Protein AF-A0A812MS11-F1 (afdb_monomer_lite)

Sequence (697 aa):
MRRLPEQGNGTDAAWGFGRLDAEAATQILQIWSVSVELQVCTQLISLGWQALQNLQSAKFAQAERPVWWTHDSVVYKDRDGLLANLDGAGDYDIIKCPRCQGASTWIECCHDPPRKYPGILKRGDRKIEWFEVWREPSTTVSDAIPETASHGRSGVGHSSPFELSRKQCELARLDGGVDIHMKHFLEAASIYTTVLGQLGTASSTVAADIGKNLRGVQQCLSSEPETRATLRGFLDVEKATGQHQVAEPSHCQLADPSGAMQLQWLLRGLGFYARFLQLQLEGYPEAAAEAYNETLAQYHSTLTAFTFKFLITAMPSKDSLCALPALSGPGAAAEAAAAASELSALVPGPNCEDHGHDLPRAATLAESSCLKALWKMEERDFSLDSPEHRPPRNRLQTGRTCAADNLSALVRDAAAAGSEGQNLAAAARLGDSQRLASFVAFKHLPVQQQEALLAMGVPEGSCSIRETERVIHAFLQDFPVFAAALDWKLFVEVVGIVSERGSRLSNGDYALYKLMDLASHSCQPNAVVETLGEDGLRELRCLSYAGIAENEEITTSYVAEEVLLQPSEPRHAAIRAERGGWQCACNRCKLDGEVANDLRSVSAQLRRGMEVPPLRERLQALKAIDTALPFAMAAKARVRFSLAQACEAAVDQGLFEEAKMLYETALDETEIVLGQKGLRNLANIKRRLEQLLETMA

Foldseek 3Di:
DDDDDDDDDDDDDDDDPPDDPLVNVLLVVLLVVVLVLLVLLLLLLVLLVVLLVVLQADDDDDDDDDPPPDPDQKAKEADDDPCQCVVVFARIWIWGNCVVVVDTHTDGHHNDCCVVPPPHYYDPPPDDPDDDDDDDPDDDDDDDDDPDDDDDDDDDADDFLSRQLSVLSVVQADPNNNWGQVVSNLVSLVSVLVVQCVQDDLSVVLSVLLVVLSVLLVVLCVVPVPQCRISNSSVVVCVVVVQWDHHHNVPTDHDPPDNSVSSVSNSLSSQLVSQLSVCQSVVHPLSNVVSCVVGPCVPDDPVRNVVNVVSSVVGDHSVSVCPDCSSCGPVSVVVSVVSVVVVVVVDPDDDDDDDDDDDDDDDDDDDDDDDDDDDDDDDDDDDDDDDDDDDDDDDDDDDDDDDDVCLVVLVVCLVVVPLVSLLVNLCVQLVCVPLSVQVVVLVPDDPVVVVVLLVLWADPPQPQLVVLVVSVVVSCVVPVVSVVSDPSVVSSGSSRQCVQQWDQDPVRDTDGDSCVNQAAEDLQFQWEWAFDDPPNRTDTDTDGPVDADVVRRGYYHLDDLVLSLDQLVSSQVVSCVSPVHDGDPHPCNVVSDNLSVLLVVLQVPQDAPDDDVVLVVSVVSLVVSCVRHVPSLVSSLVSLQSSLNNLLSCVVVVSLVVSLVSLVSSLVSLVVPQPPNSVVVNVVSVVVNVVSVVVVD

Secondary structure (DSSP, 8-state):
-----------------PPPPHHHHHHHHHHHHHHHHHHHHHHHHHHHHHHHHHHT--PPS--PPPTT--S--EEEEEPPSTTTTTTSS-SEEEEE-HHHHSS--EEEEES-HHHHSTTPPBTT----S-------------------S----TTS----HHHHHHHHHHHHEETTTTEEBHHHHHHHHHHHHHHHHTT-HHHHHHHHHHHHHHHHHHHHHHHSTTTTSBHHHHHHHHHHTT-S----TTT----SS-HHHHHHHHHHHHHHHHHHHHHHHTT-TTHHHHHHHHHTGGGS-HHHHHHHHHHHTTSPPHHHHHT-TTTS-HHHHHHHHHHHHHHHHTSPPP---------------------------------------PPPPP--------SSTTHHHHHHHHTTSHHHHHHHHHHHHH--HHHHHHHHHHHHS-HHHHHHHHTT---TT-HHHHHHHHHHHHHHHH-GGGTTTS-HHHHHHHHHHHHHHEEE-TTS-EEE-TTGGG-EE-SS-S-EEEEE-SSS--EEEEE-SS---TTPPPEE-SS-HHHHTS-HHHHHHHHHHHTTT----SHHHHS---HHHHHHHHHHH--TT--HHHHHHHHHHHHHHHHH-TT-HHHHHHHHHHHHHHHHTTGGGT-HHHHHHHHHHHHHHHHHH-GGGGHHHHHHHHHHHHHHHHHH-

Radius of gyration: 34.01 Å; chains: 1; bounding box: 105×97×81 Å

pLDDT: mean 73.47, std 23.37, range [20.77, 97.75]

Structure (mmCIF, N/CA/C/O backbone):
data_AF-A0A812MS11-F1
#
_entry.id   AF-A0A812MS11-F1
#
loop_
_atom_site.group_PDB
_atom_site.id
_atom_site.type_symbol
_atom_site.label_atom_id
_atom_site.label_alt_id
_atom_site.label_comp_id
_atom_site.label_asym_id
_atom_site.label_entity_id
_atom_site.label_seq_id
_atom_site.pdbx_PDB_ins_code
_atom_site.Cartn_x
_atom_site.Cartn_y
_atom_site.Cartn_z
_atom_site.occupancy
_atom_site.B_iso_or_equiv
_atom_site.auth_seq_id
_atom_site.auth_comp_id
_atom_site.auth_asym_id
_atom_site.auth_atom_id
_atom_site.pdbx_PDB_model_num
ATOM 1 N N . MET A 1 1 ? -73.014 -15.260 28.111 1.00 38.31 1 MET A N 1
ATOM 2 C CA . MET A 1 1 ? -72.225 -15.628 26.914 1.00 38.31 1 MET A CA 1
ATOM 3 C C . MET A 1 1 ? -72.614 -14.639 25.813 1.00 38.31 1 MET A C 1
ATOM 5 O O . MET A 1 1 ? -73.686 -14.791 25.256 1.00 38.31 1 MET A O 1
ATOM 9 N N . ARG A 1 2 ? -72.082 -13.401 25.845 1.00 31.25 2 ARG A N 1
ATOM 10 C CA . ARG A 1 2 ? -70.870 -12.884 25.142 1.00 31.25 2 ARG A CA 1
ATOM 11 C C . ARG A 1 2 ? -71.027 -13.034 23.616 1.00 31.25 2 ARG A C 1
ATOM 13 O O . ARG A 1 2 ? -70.863 -14.146 23.145 1.00 31.25 2 ARG A O 1
ATOM 20 N N . ARG A 1 3 ? -71.571 -12.069 22.848 1.00 36.12 3 ARG A N 1
ATOM 21 C CA . ARG A 1 3 ? -71.095 -10.705 22.460 1.00 36.12 3 ARG A CA 1
ATOM 22 C C . ARG A 1 3 ? -69.620 -10.649 22.054 1.00 36.12 3 ARG A C 1
ATOM 24 O O . ARG A 1 3 ? -68.791 -10.888 22.925 1.00 36.12 3 ARG A O 1
ATOM 31 N N . LEU A 1 4 ? -69.363 -10.244 20.800 1.00 30.97 4 LEU A N 1
ATOM 32 C CA . LEU A 1 4 ? -68.352 -9.281 20.297 1.00 30.97 4 LEU A CA 1
ATOM 33 C C . LEU A 1 4 ? -68.423 -9.214 18.736 1.00 30.97 4 LEU A C 1
ATOM 35 O O . LEU A 1 4 ? -69.016 -10.124 18.160 1.00 30.97 4 LEU A O 1
ATOM 39 N N . PRO A 1 5 ? -67.982 -8.125 18.062 1.00 47.06 5 PRO A N 1
ATOM 40 C CA . PRO A 1 5 ? -68.912 -7.119 17.531 1.00 47.06 5 PRO A CA 1
ATOM 41 C C . PRO A 1 5 ? -68.729 -6.734 16.044 1.00 47.06 5 PRO A C 1
ATOM 43 O O . PRO A 1 5 ? -67.771 -7.116 15.380 1.00 47.06 5 PRO A O 1
ATOM 46 N N . GLU A 1 6 ? -69.669 -5.901 15.591 1.00 45.44 6 GLU A N 1
ATOM 47 C CA . GLU A 1 6 ? -69.641 -5.031 14.410 1.00 45.44 6 GLU A CA 1
ATOM 48 C C . GLU A 1 6 ? -68.460 -4.041 14.418 1.00 45.44 6 GLU A C 1
ATOM 50 O O . GLU A 1 6 ? -68.232 -3.381 15.430 1.00 45.44 6 GLU A O 1
ATOM 55 N N . GLN A 1 7 ? -67.803 -3.876 13.264 1.00 32.00 7 GLN A N 1
ATOM 56 C CA . GLN A 1 7 ? -67.166 -2.656 12.723 1.00 32.00 7 GLN A CA 1
ATOM 57 C C . GLN A 1 7 ? -67.070 -2.903 11.202 1.00 32.00 7 GLN A C 1
ATOM 59 O O . GLN A 1 7 ? -66.707 -4.004 10.808 1.00 32.00 7 GLN A O 1
ATOM 64 N N . GLY A 1 8 ? -67.385 -2.040 10.244 1.00 31.31 8 GLY A N 1
ATOM 65 C CA . GLY A 1 8 ? -67.689 -0.618 10.173 1.00 31.31 8 GLY A CA 1
ATOM 66 C C . GLY A 1 8 ? -67.291 -0.207 8.746 1.00 31.31 8 GLY A C 1
ATOM 67 O O . GLY A 1 8 ? -66.189 -0.530 8.311 1.00 31.31 8 GLY A O 1
ATOM 68 N N . ASN A 1 9 ? -68.193 0.425 7.991 1.00 39.72 9 ASN A N 1
ATOM 69 C CA . ASN A 1 9 ? -67.902 0.966 6.658 1.00 39.72 9 ASN A CA 1
ATOM 70 C C . ASN A 1 9 ? -66.726 1.958 6.732 1.00 39.72 9 ASN A C 1
ATOM 72 O O . ASN A 1 9 ? -66.765 2.881 7.544 1.00 39.72 9 ASN A O 1
ATOM 76 N N . GLY A 1 10 ? -65.720 1.792 5.868 1.00 31.33 10 GLY A N 1
ATOM 77 C CA . GLY A 1 10 ? -64.548 2.662 5.771 1.00 31.33 10 GLY A CA 1
ATOM 78 C C . GLY A 1 10 ? -64.092 2.814 4.320 1.00 31.33 10 GLY A C 1
ATOM 79 O O . GLY A 1 10 ? -63.847 1.832 3.631 1.00 31.33 10 GLY A O 1
ATOM 80 N N . THR A 1 11 ? -64.051 4.066 3.891 1.00 35.91 11 THR A N 1
ATOM 81 C CA . THR A 1 11 ? -63.780 4.646 2.571 1.00 35.91 11 THR A CA 1
ATOM 82 C C . THR A 1 11 ? -62.402 4.348 1.970 1.00 35.91 11 THR A C 1
ATOM 84 O O . THR A 1 11 ? -61.428 4.187 2.698 1.00 35.91 11 THR A O 1
ATOM 87 N N . ASP A 1 12 ? -62.358 4.377 0.633 1.00 36.66 12 ASP A N 1
ATOM 88 C CA . ASP A 1 12 ? -61.227 4.660 -0.265 1.00 36.66 12 ASP A CA 1
ATOM 89 C C . ASP A 1 12 ? -59.865 4.951 0.392 1.00 36.66 12 ASP A C 1
ATOM 91 O O . ASP A 1 12 ? -59.619 6.038 0.914 1.00 36.66 12 ASP A O 1
ATOM 95 N N . ALA A 1 13 ? -58.931 4.010 0.241 1.00 28.27 13 ALA A N 1
ATOM 96 C CA . ALA A 1 13 ? -57.501 4.268 0.359 1.00 28.27 13 ALA A CA 1
ATOM 97 C C . ALA A 1 13 ? -56.864 4.109 -1.028 1.00 28.27 13 ALA A C 1
ATOM 99 O O . ALA A 1 13 ? -56.430 3.027 -1.426 1.00 28.27 13 ALA A O 1
ATOM 100 N N . ALA A 1 14 ? -56.846 5.211 -1.779 1.00 29.92 14 ALA A N 1
ATOM 101 C CA . ALA A 1 14 ? -56.000 5.364 -2.949 1.00 29.92 14 ALA A CA 1
ATOM 102 C C . ALA A 1 14 ? -54.533 5.264 -2.504 1.00 29.92 14 ALA A C 1
ATOM 104 O O . ALA A 1 14 ? -54.042 6.092 -1.736 1.00 29.92 14 ALA A O 1
ATOM 105 N N . TRP A 1 15 ? -53.838 4.232 -2.976 1.00 26.66 15 TRP A N 1
ATOM 106 C CA . TRP A 1 15 ? -52.396 4.102 -2.821 1.00 26.66 15 TRP A CA 1
ATOM 107 C C . TRP A 1 15 ? -51.724 5.204 -3.642 1.00 26.66 15 TRP A C 1
ATOM 109 O O . TRP A 1 15 ? -51.667 5.141 -4.869 1.00 26.66 15 TRP A O 1
ATOM 119 N N . GLY A 1 16 ? -51.251 6.241 -2.954 1.00 26.06 16 GLY A N 1
ATOM 120 C CA . GLY A 1 16 ? -50.419 7.276 -3.545 1.00 26.06 16 GLY A CA 1
ATOM 121 C C . GLY A 1 16 ? -49.080 6.683 -3.967 1.00 26.06 16 GLY A C 1
ATOM 122 O O . GLY A 1 16 ? -48.192 6.499 -3.137 1.00 26.06 16 GLY A O 1
ATOM 123 N N . PHE A 1 17 ? -48.917 6.414 -5.262 1.00 27.20 17 PHE A N 1
ATOM 124 C CA . PHE A 1 17 ? -47.593 6.393 -5.871 1.00 27.20 17 PHE A CA 1
ATOM 125 C C . PHE A 1 17 ? -47.032 7.812 -5.756 1.00 27.20 17 PHE A C 1
ATOM 127 O O . PHE A 1 17 ? -47.461 8.725 -6.464 1.00 27.20 17 PHE A O 1
ATOM 134 N N . GLY A 1 18 ? -46.128 8.010 -4.795 1.00 30.84 18 GLY A N 1
ATOM 135 C CA . GLY A 1 18 ? -45.373 9.248 -4.665 1.00 30.84 18 GLY A CA 1
ATOM 136 C C . GLY A 1 18 ? -44.664 9.552 -5.981 1.00 30.84 18 GLY A C 1
ATOM 137 O O . GLY A 1 18 ? -44.076 8.660 -6.593 1.00 30.84 18 GLY A O 1
ATOM 138 N N . ARG A 1 19 ? -44.759 10.806 -6.434 1.00 35.41 19 ARG A N 1
ATOM 139 C CA . ARG A 1 19 ? -43.991 11.306 -7.577 1.00 35.41 19 ARG A CA 1
ATOM 140 C C . ARG A 1 19 ? -42.513 11.028 -7.300 1.00 35.41 19 ARG A C 1
ATOM 142 O O . ARG A 1 19 ? -41.977 11.555 -6.329 1.00 35.41 19 ARG A O 1
ATOM 149 N N . LEU A 1 20 ? -41.882 10.203 -8.135 1.00 34.66 20 LEU A N 1
ATOM 150 C CA . LEU A 1 20 ? -40.427 10.193 -8.256 1.00 34.66 20 LEU A CA 1
ATOM 151 C C . LEU A 1 20 ? -40.009 11.623 -8.596 1.00 34.66 20 LEU A C 1
ATOM 153 O O . LEU A 1 20 ? -40.569 12.220 -9.520 1.00 34.66 20 LEU A O 1
ATOM 157 N N . ASP A 1 21 ? -39.096 12.193 -7.816 1.00 46.19 21 ASP A N 1
ATOM 158 C CA . ASP A 1 21 ? -38.543 13.494 -8.158 1.00 46.19 21 ASP A CA 1
ATOM 159 C C . ASP A 1 21 ? -37.786 13.394 -9.503 1.00 46.19 21 ASP A C 1
ATOM 161 O O . ASP A 1 21 ? -37.343 12.321 -9.934 1.00 46.19 21 ASP A O 1
ATOM 165 N N . ALA A 1 22 ? -37.698 14.515 -10.217 1.00 39.66 22 ALA A N 1
ATOM 166 C CA . ALA A 1 22 ? -37.074 14.567 -11.538 1.00 39.66 22 ALA A CA 1
ATOM 167 C C . ALA A 1 22 ? -35.572 14.213 -11.508 1.00 39.66 22 ALA A C 1
ATOM 169 O O . ALA A 1 22 ? -35.011 13.791 -12.522 1.00 39.66 22 ALA A O 1
ATOM 170 N N . GLU A 1 23 ? -34.927 14.355 -10.351 1.00 44.00 23 GLU A N 1
ATOM 171 C CA . GLU A 1 23 ? -33.515 14.054 -10.136 1.00 44.00 23 GLU A CA 1
ATOM 172 C C . GLU A 1 23 ? -33.294 12.532 -10.080 1.00 44.00 23 GLU A C 1
ATOM 174 O O . GLU A 1 23 ? -32.432 12.002 -10.782 1.00 44.00 23 GLU A O 1
ATOM 179 N N . ALA A 1 24 ? -34.162 11.803 -9.378 1.00 40.78 24 ALA A N 1
ATOM 180 C CA . ALA A 1 24 ? -34.187 10.349 -9.294 1.00 40.78 24 ALA A CA 1
ATOM 181 C C . ALA A 1 24 ? -34.504 9.701 -10.651 1.00 40.78 24 ALA A C 1
ATOM 183 O O . ALA A 1 24 ? -33.860 8.724 -11.034 1.00 40.78 24 ALA A O 1
ATOM 184 N N . ALA A 1 25 ? -35.445 10.257 -11.423 1.00 36.44 25 ALA A N 1
ATOM 185 C CA . ALA A 1 25 ? -35.751 9.767 -12.771 1.00 36.44 25 ALA A CA 1
ATOM 186 C C . ALA A 1 25 ? -34.567 9.948 -13.744 1.00 36.44 25 ALA A C 1
ATOM 188 O O . ALA A 1 25 ? -34.252 9.045 -14.522 1.00 36.44 25 ALA A O 1
ATOM 189 N N . THR A 1 26 ? -33.863 11.081 -13.650 1.00 47.69 26 THR A N 1
ATOM 190 C CA . THR A 1 26 ? -32.657 11.369 -14.444 1.00 47.69 26 THR A CA 1
ATOM 191 C C . THR A 1 26 ? -31.507 10.427 -14.078 1.00 47.69 26 THR A C 1
ATOM 193 O O . THR A 1 26 ? -30.857 9.868 -14.963 1.00 47.69 26 THR A O 1
ATOM 196 N N . GLN A 1 27 ? -31.294 10.179 -12.782 1.00 48.31 27 GLN A N 1
ATOM 197 C CA . GLN A 1 27 ? -30.288 9.228 -12.307 1.00 48.31 27 GLN A CA 1
ATOM 198 C C . GLN A 1 27 ? -30.584 7.797 -12.782 1.00 48.31 27 GLN A C 1
ATOM 200 O O . GLN A 1 27 ? -29.669 7.095 -13.205 1.00 48.31 27 GLN A O 1
ATOM 205 N N . ILE A 1 28 ? -31.851 7.367 -12.785 1.00 42.38 28 ILE A N 1
ATOM 206 C CA . ILE A 1 28 ? -32.250 6.032 -13.264 1.00 42.38 28 ILE A CA 1
ATOM 207 C C . ILE A 1 28 ? -31.955 5.859 -14.763 1.00 42.38 28 ILE A C 1
ATOM 209 O O . ILE A 1 28 ? -31.419 4.823 -15.158 1.00 42.38 28 ILE A O 1
ATOM 213 N N . LEU A 1 29 ? -32.248 6.863 -15.596 1.00 39.94 29 LEU A N 1
ATOM 214 C CA . LEU A 1 29 ? -31.976 6.809 -17.040 1.00 39.94 29 LEU A CA 1
ATOM 215 C C . LEU A 1 29 ? -30.470 6.804 -17.354 1.00 39.94 29 LEU A C 1
ATOM 217 O O . LEU A 1 29 ? -30.026 6.040 -18.213 1.00 39.94 29 LEU A O 1
ATOM 221 N N . GLN A 1 30 ? -29.672 7.584 -16.617 1.00 52.62 30 GLN A N 1
ATOM 222 C CA . GLN A 1 30 ? -28.209 7.567 -16.730 1.00 52.62 30 GLN A CA 1
ATOM 223 C C . GLN A 1 30 ? -27.622 6.210 -16.312 1.00 52.62 30 GLN A C 1
ATOM 225 O O . GLN A 1 30 ? -26.794 5.650 -17.029 1.00 52.62 30 GLN A O 1
ATOM 230 N N . ILE A 1 31 ? -28.095 5.634 -15.201 1.00 48.41 31 ILE A N 1
ATOM 231 C CA . ILE A 1 31 ? -27.673 4.305 -14.729 1.00 48.41 31 ILE A CA 1
ATOM 232 C C . ILE A 1 31 ? -28.031 3.221 -15.756 1.00 48.41 31 ILE A C 1
ATOM 234 O O . ILE A 1 31 ? -27.218 2.334 -16.019 1.00 48.41 31 ILE A O 1
ATOM 238 N N . TRP A 1 32 ? -29.216 3.296 -16.369 1.00 37.88 32 TRP A N 1
ATOM 239 C CA . TRP A 1 32 ? -29.658 2.312 -17.357 1.00 37.88 32 TRP A CA 1
ATOM 240 C C . TRP A 1 32 ? -28.829 2.359 -18.650 1.00 37.88 32 TRP A C 1
ATOM 242 O O . TRP A 1 32 ? -28.408 1.307 -19.133 1.00 37.88 32 TRP A O 1
ATOM 252 N N . SER A 1 33 ? -28.503 3.553 -19.163 1.00 46.59 33 SER A N 1
ATOM 253 C CA . SER A 1 33 ? -27.639 3.711 -20.349 1.00 46.59 33 SER A CA 1
ATOM 254 C C . SER A 1 33 ? -26.242 3.122 -20.124 1.00 46.59 33 SER A C 1
ATOM 256 O O . SER A 1 33 ? -25.756 2.335 -20.936 1.00 46.59 33 SER A O 1
ATOM 258 N N . VAL A 1 34 ? -25.625 3.436 -18.981 1.00 55.09 34 VAL A N 1
ATOM 259 C CA . VAL A 1 34 ? -24.278 2.954 -18.633 1.00 55.09 34 VAL A CA 1
ATOM 260 C C . VAL A 1 34 ? -24.281 1.443 -18.367 1.00 55.09 34 VAL A C 1
ATOM 262 O O . VAL A 1 34 ? -23.328 0.748 -18.714 1.00 55.09 34 VAL A O 1
ATOM 265 N N . SER A 1 35 ? -25.364 0.896 -17.803 1.00 48.47 35 SER A N 1
ATOM 266 C CA . SER A 1 35 ? -25.517 -0.547 -17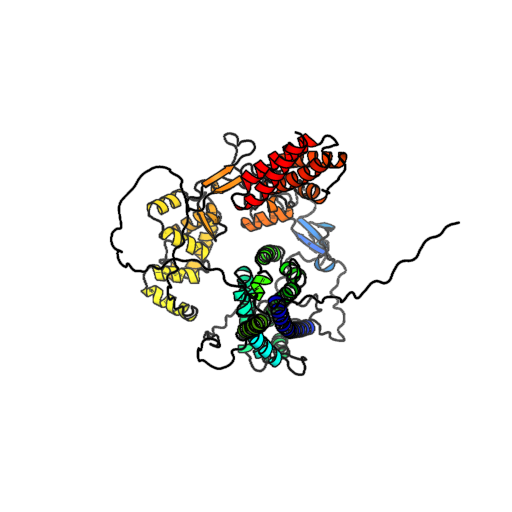.570 1.00 48.47 35 SER A CA 1
ATOM 267 C C . SER A 1 35 ? -25.548 -1.351 -18.877 1.00 48.47 35 SER A C 1
ATOM 269 O O . SER A 1 35 ? -24.854 -2.365 -18.993 1.00 48.47 35 SER A O 1
ATOM 271 N N . VAL A 1 36 ? -26.278 -0.873 -19.892 1.00 48.19 36 VAL A N 1
ATOM 272 C CA . VAL A 1 36 ? -26.322 -1.505 -21.223 1.00 48.19 36 VAL A CA 1
ATOM 273 C C . VAL A 1 36 ? -24.962 -1.407 -21.928 1.00 48.19 36 VAL A C 1
ATOM 275 O O . VAL A 1 36 ? -24.515 -2.372 -22.550 1.00 48.19 36 VAL A O 1
ATOM 278 N N . GLU A 1 37 ? -24.265 -0.276 -21.795 1.00 58.78 37 GLU A N 1
ATOM 279 C CA . GLU A 1 37 ? -22.913 -0.078 -22.342 1.00 58.78 37 GLU A CA 1
ATOM 280 C C . GLU A 1 37 ? -21.883 -1.021 -21.699 1.00 58.78 37 GLU A C 1
ATOM 282 O O . GLU A 1 37 ? -21.114 -1.683 -22.405 1.00 58.78 37 GLU A O 1
ATOM 287 N N . LEU A 1 38 ? -21.916 -1.160 -20.370 1.00 58.72 38 LEU A N 1
ATOM 288 C CA . LEU A 1 38 ? -21.058 -2.087 -19.628 1.00 58.72 38 LEU A CA 1
ATOM 289 C C . LEU A 1 38 ? -21.315 -3.544 -20.019 1.00 58.72 38 LEU A C 1
ATOM 291 O O . LEU A 1 38 ? -20.372 -4.331 -20.078 1.00 58.72 38 LEU A O 1
ATOM 295 N N . GLN A 1 39 ? -22.556 -3.918 -20.337 1.00 65.62 39 GLN A N 1
ATOM 296 C CA . GLN A 1 39 ? -22.894 -5.288 -20.718 1.00 65.62 39 GLN A CA 1
ATOM 297 C C . GLN A 1 39 ? -22.180 -5.734 -22.006 1.00 65.62 39 GLN A C 1
ATOM 299 O O . GLN A 1 39 ? -21.694 -6.865 -22.074 1.00 65.62 39 GLN A O 1
ATOM 304 N N . VAL A 1 40 ? -22.063 -4.857 -23.010 1.00 61.81 40 VAL A N 1
ATOM 305 C CA . VAL A 1 40 ? -21.367 -5.168 -24.274 1.00 61.81 40 VAL A CA 1
ATOM 306 C C . VAL A 1 40 ? -19.855 -5.296 -24.054 1.00 61.81 40 VAL A C 1
ATOM 308 O O . VAL A 1 40 ? -19.239 -6.244 -24.548 1.00 61.81 40 VAL A O 1
ATOM 311 N N . CYS A 1 41 ? -19.261 -4.400 -23.259 1.00 61.19 41 CYS A N 1
ATOM 312 C CA . CYS A 1 41 ? -17.845 -4.473 -22.889 1.00 61.19 41 CYS A CA 1
ATOM 313 C C . CYS A 1 41 ? -17.531 -5.755 -22.100 1.00 61.19 41 CYS A C 1
ATOM 315 O O . CYS A 1 41 ? -16.570 -6.456 -22.415 1.00 61.19 41 CYS A O 1
ATOM 317 N N . THR A 1 42 ? -18.376 -6.119 -21.132 1.00 67.75 42 THR A N 1
ATOM 318 C CA . THR A 1 42 ? -18.230 -7.351 -20.341 1.00 67.75 42 THR A CA 1
ATOM 319 C C . THR A 1 42 ? -18.352 -8.605 -21.209 1.00 67.75 42 THR A C 1
ATOM 321 O O . THR A 1 42 ? -17.586 -9.551 -21.024 1.00 67.75 42 THR A O 1
ATOM 324 N N . GLN A 1 43 ? -19.250 -8.616 -22.203 1.00 69.50 43 GLN A N 1
ATOM 325 C CA . GLN A 1 43 ? -19.357 -9.722 -23.162 1.00 69.50 43 GLN A CA 1
ATOM 326 C C . GLN A 1 43 ? -18.076 -9.900 -23.986 1.00 69.50 43 GLN A C 1
ATOM 328 O O . GLN A 1 43 ? -17.621 -11.027 -24.153 1.00 69.50 43 GLN A O 1
ATOM 333 N N . LEU A 1 44 ? -17.450 -8.819 -24.458 1.00 59.09 44 LEU A N 1
ATOM 334 C CA . LEU A 1 44 ? -16.172 -8.911 -25.173 1.00 59.09 44 LEU A CA 1
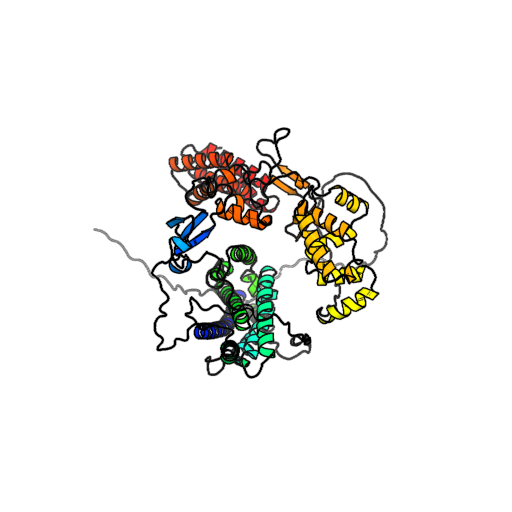ATOM 335 C C . LEU A 1 44 ? -15.012 -9.346 -24.287 1.00 59.09 44 LEU A C 1
ATOM 337 O O . LEU A 1 44 ? -14.198 -10.156 -24.721 1.00 59.09 44 LEU A O 1
ATOM 341 N N . ILE A 1 45 ? -14.941 -8.844 -23.052 1.00 69.56 45 ILE A N 1
ATOM 342 C CA . ILE A 1 45 ? -13.935 -9.287 -22.079 1.00 69.56 45 ILE A CA 1
ATOM 343 C C . ILE A 1 45 ? -14.097 -10.791 -21.824 1.00 69.56 45 ILE A C 1
ATOM 345 O O . ILE A 1 45 ? -13.109 -11.523 -21.807 1.00 69.56 45 ILE A O 1
ATOM 349 N N . SER A 1 46 ? -15.339 -11.268 -21.699 1.00 70.62 46 SER A N 1
ATOM 350 C CA . SER A 1 46 ? -15.655 -12.686 -21.521 1.00 70.62 46 SER A CA 1
ATOM 351 C C . SER A 1 46 ? -15.279 -13.535 -22.741 1.00 70.62 46 SER A C 1
ATOM 353 O O . SER A 1 46 ? -14.661 -14.583 -22.569 1.00 70.62 46 SER A O 1
ATOM 355 N N . LEU A 1 47 ? -15.563 -13.074 -23.964 1.00 66.12 47 LEU A N 1
ATOM 356 C CA . LEU A 1 47 ? -15.139 -13.751 -25.198 1.00 66.12 47 LEU A CA 1
ATOM 357 C C . LEU A 1 47 ? -13.612 -13.790 -25.329 1.00 66.12 47 LEU A C 1
ATOM 359 O O . LEU A 1 47 ? -13.043 -14.826 -25.677 1.00 66.12 47 LEU A O 1
ATOM 363 N N . GLY A 1 48 ? -12.941 -12.689 -24.980 1.00 56.94 48 GLY A N 1
ATOM 364 C CA . GLY A 1 48 ? -11.486 -12.613 -24.936 1.00 56.94 48 GLY A CA 1
ATOM 365 C C . GLY A 1 48 ? -10.886 -13.607 -23.944 1.00 56.94 48 GLY A C 1
ATOM 366 O O . GLY A 1 48 ? -9.930 -14.322 -24.253 1.00 56.94 48 GLY A O 1
ATOM 367 N N . TRP A 1 49 ? -11.504 -13.709 -22.766 1.00 71.44 49 TRP A N 1
ATOM 368 C CA . TRP A 1 49 ? -11.137 -14.675 -21.741 1.00 71.44 49 TRP A CA 1
ATOM 369 C C . TRP A 1 49 ? -11.354 -16.115 -22.204 1.00 71.44 49 TRP A C 1
ATOM 371 O O . TRP A 1 49 ? -10.470 -16.949 -22.031 1.00 71.44 49 TRP A O 1
ATOM 381 N N . GLN A 1 50 ? -12.483 -16.406 -22.850 1.00 69.12 50 GLN A N 1
ATOM 382 C CA . GLN A 1 50 ? -12.782 -17.737 -23.367 1.00 69.12 50 GLN A CA 1
ATOM 383 C C . GLN A 1 50 ? -11.788 -18.159 -24.457 1.00 69.12 50 GLN A C 1
ATOM 385 O O . GLN A 1 50 ? -11.337 -19.301 -24.463 1.00 69.12 50 GLN A O 1
ATOM 390 N N . ALA A 1 51 ? -11.375 -17.247 -25.341 1.00 60.75 51 ALA A N 1
ATOM 391 C CA . ALA A 1 51 ? -10.339 -17.522 -26.336 1.00 60.75 51 ALA A CA 1
ATOM 392 C C . ALA A 1 51 ? -8.969 -17.816 -25.693 1.00 60.75 51 ALA A C 1
ATOM 394 O O . ALA A 1 51 ? -8.302 -18.772 -26.091 1.00 60.75 51 ALA A O 1
ATOM 395 N N . LEU A 1 52 ? -8.579 -17.068 -24.651 1.00 55.03 52 LEU A N 1
ATOM 396 C CA . LEU A 1 52 ? -7.378 -17.373 -23.862 1.00 55.03 52 LEU A CA 1
ATOM 397 C C . LEU A 1 52 ? -7.495 -18.718 -23.133 1.00 55.03 52 LEU A C 1
ATOM 399 O O . LEU A 1 52 ? -6.547 -19.496 -23.131 1.00 55.03 52 LEU A O 1
ATOM 403 N N . GLN A 1 53 ? -8.653 -19.039 -22.559 1.00 65.75 53 GLN A N 1
ATOM 404 C CA . GLN A 1 53 ? -8.894 -20.341 -21.930 1.00 65.75 53 GLN A CA 1
ATOM 405 C C . GLN A 1 53 ? -8.853 -21.491 -22.946 1.00 65.75 53 GLN A C 1
ATOM 407 O O . GLN A 1 53 ? -8.380 -22.581 -22.628 1.00 65.75 53 GLN A O 1
ATOM 412 N N . ASN A 1 54 ? -9.293 -21.259 -24.184 1.00 63.72 54 ASN A N 1
ATOM 413 C CA . ASN A 1 54 ? -9.199 -22.232 -25.272 1.00 63.72 54 ASN A CA 1
ATOM 414 C C . ASN A 1 54 ? -7.743 -22.450 -25.716 1.00 63.72 54 ASN A C 1
ATOM 416 O O . ASN A 1 54 ? -7.342 -23.591 -25.951 1.00 63.72 54 ASN A O 1
ATOM 420 N N . LEU A 1 55 ? -6.919 -21.392 -25.748 1.00 49.84 55 LEU A N 1
ATOM 421 C CA . LEU A 1 55 ? -5.462 -21.523 -25.899 1.00 49.84 55 LEU A CA 1
ATOM 422 C C . LEU A 1 55 ? -4.865 -22.389 -24.771 1.00 49.84 55 LEU A C 1
ATOM 424 O O . LEU A 1 55 ? -3.962 -23.189 -25.013 1.00 49.84 55 LEU A O 1
ATOM 428 N N . GLN A 1 56 ? -5.427 -22.283 -23.565 1.00 49.97 56 GLN A N 1
ATOM 429 C CA . GLN A 1 56 ? -5.047 -23.043 -22.372 1.00 49.97 56 GLN A CA 1
ATOM 430 C C . GLN A 1 56 ? -5.655 -24.460 -22.279 1.00 49.97 56 GLN A C 1
ATOM 432 O O . GLN A 1 56 ? -5.450 -25.113 -21.263 1.00 49.97 56 GLN A O 1
ATOM 437 N N . SER A 1 57 ? -6.435 -24.956 -23.251 1.00 45.84 57 SER A N 1
ATOM 438 C CA . SER A 1 57 ? -7.180 -26.225 -23.072 1.00 45.84 57 SER A CA 1
ATOM 439 C C . SER A 1 57 ? -7.249 -27.168 -24.283 1.00 45.84 57 SER A C 1
ATOM 441 O O . SER A 1 57 ? -8.091 -28.066 -24.328 1.00 45.84 57 SER A O 1
ATOM 443 N N . ALA A 1 58 ? -6.330 -27.073 -25.247 1.00 37.81 58 ALA A N 1
ATOM 444 C CA . ALA A 1 58 ? -6.304 -28.021 -26.365 1.00 37.81 58 ALA A CA 1
ATOM 445 C C . ALA A 1 58 ? -5.621 -29.360 -25.990 1.00 37.81 58 ALA A C 1
ATOM 447 O O . ALA A 1 58 ? -4.396 -29.445 -25.903 1.00 37.81 58 ALA A O 1
ATOM 448 N N . LYS A 1 59 ? -6.410 -30.432 -25.807 1.00 36.69 59 LYS A N 1
ATOM 449 C CA . LYS A 1 59 ? -5.907 -31.811 -25.657 1.00 36.69 59 LYS A CA 1
ATOM 450 C C . LYS A 1 59 ? -5.713 -32.530 -26.988 1.00 36.69 59 LYS A C 1
ATOM 452 O O . LYS A 1 59 ? -6.616 -32.578 -27.818 1.00 36.69 59 LYS A O 1
ATOM 457 N N . PHE A 1 60 ? -4.574 -33.213 -27.088 1.00 33.12 60 PHE A N 1
ATOM 458 C CA . PHE A 1 60 ? -4.363 -34.361 -27.965 1.00 33.12 60 PHE A CA 1
ATOM 459 C C . PHE A 1 60 ? -5.067 -35.605 -27.408 1.00 33.12 60 PHE A C 1
ATOM 461 O O . PHE A 1 60 ? -4.952 -35.935 -26.225 1.00 33.12 60 PHE A O 1
ATOM 468 N N . ALA A 1 61 ? -5.743 -36.329 -28.297 1.00 35.38 61 ALA A N 1
ATOM 469 C CA . ALA A 1 61 ? -5.944 -37.760 -28.155 1.00 35.38 61 ALA A CA 1
ATOM 470 C C . ALA A 1 61 ? -4.613 -38.476 -28.456 1.00 35.38 61 ALA A C 1
ATOM 472 O O . ALA A 1 61 ? -3.928 -38.112 -29.405 1.00 35.38 61 ALA A O 1
ATOM 473 N N . GLN A 1 62 ? -4.303 -39.504 -27.661 1.00 41.59 62 GLN A N 1
ATOM 474 C CA . GLN A 1 62 ? -3.172 -40.436 -27.803 1.00 41.59 62 GLN A CA 1
ATOM 475 C C . GLN A 1 62 ? -1.762 -39.847 -27.603 1.00 41.59 62 GLN A C 1
ATOM 477 O O . GLN A 1 62 ? -1.090 -39.451 -28.547 1.00 41.59 62 GLN A O 1
ATOM 482 N N . ALA A 1 63 ? -1.264 -39.917 -26.366 1.00 30.31 63 ALA A N 1
ATOM 483 C CA . ALA A 1 63 ? 0.161 -40.105 -26.098 1.00 30.31 63 ALA A CA 1
ATOM 484 C C . ALA A 1 63 ? 0.337 -40.828 -24.754 1.00 30.31 63 ALA A C 1
ATOM 486 O O . ALA A 1 63 ? -0.304 -40.496 -23.755 1.00 30.31 63 ALA A O 1
ATOM 487 N N . GLU A 1 64 ? 1.162 -41.867 -24.771 1.00 33.47 64 GLU A N 1
ATOM 488 C CA . GLU A 1 64 ? 1.495 -42.734 -23.647 1.00 33.47 64 GLU A CA 1
ATOM 489 C C . GLU A 1 64 ? 2.183 -41.953 -22.514 1.00 33.47 64 GLU A C 1
ATOM 491 O O . GLU A 1 64 ? 2.882 -40.964 -22.738 1.00 33.47 64 GLU A O 1
ATOM 496 N N . ARG A 1 65 ? 1.970 -42.390 -21.267 1.00 29.75 65 ARG A N 1
ATOM 497 C CA . ARG A 1 65 ? 2.582 -41.777 -20.078 1.00 29.75 65 ARG A CA 1
ATOM 498 C C . ARG A 1 65 ? 4.118 -41.852 -20.181 1.00 29.75 65 ARG A C 1
ATOM 500 O O . ARG A 1 65 ? 4.629 -42.952 -20.386 1.00 29.75 65 ARG A O 1
ATOM 507 N N . PRO A 1 66 ? 4.873 -40.755 -19.967 1.00 32.09 66 PRO A N 1
ATOM 508 C CA . PRO A 1 66 ? 6.329 -40.820 -19.958 1.00 32.09 66 PRO A CA 1
ATOM 509 C C . PRO A 1 66 ? 6.834 -41.621 -18.751 1.00 32.09 66 PRO A C 1
ATOM 511 O O . PRO A 1 66 ? 6.409 -41.402 -17.616 1.00 32.09 66 PRO A O 1
ATOM 514 N N . VAL A 1 67 ? 7.799 -42.497 -19.015 1.00 33.72 67 VAL A N 1
ATOM 515 C CA . VAL A 1 67 ? 8.422 -43.512 -18.138 1.00 33.72 67 VAL A CA 1
ATOM 516 C C . VAL A 1 67 ? 9.264 -42.930 -16.973 1.00 33.72 67 VAL A C 1
ATOM 518 O O . VAL A 1 67 ? 9.935 -43.664 -16.260 1.00 33.72 67 VAL A O 1
ATOM 521 N N . TRP A 1 68 ? 9.202 -41.623 -16.699 1.00 31.56 68 TRP A N 1
ATOM 522 C CA . TRP A 1 68 ? 10.087 -40.943 -15.731 1.00 31.56 68 TRP A CA 1
ATOM 523 C C . TRP A 1 68 ? 9.442 -40.592 -14.383 1.00 31.56 68 TRP A C 1
ATOM 525 O O . TRP A 1 68 ? 10.033 -39.877 -13.579 1.00 31.56 68 TRP A O 1
ATOM 535 N N . TRP A 1 69 ? 8.238 -41.091 -14.107 1.00 37.16 69 TRP A N 1
ATOM 536 C CA . TRP A 1 69 ? 7.610 -40.946 -12.792 1.00 37.16 69 TRP A CA 1
ATOM 537 C C . TRP A 1 69 ? 8.137 -42.031 -11.848 1.00 37.16 69 TRP A C 1
ATOM 539 O O . TRP A 1 69 ? 7.492 -43.059 -11.650 1.00 37.16 69 TRP A O 1
ATOM 549 N N . THR A 1 70 ? 9.326 -41.826 -11.281 1.00 41.19 70 THR A N 1
ATOM 550 C CA . THR A 1 70 ? 9.741 -42.583 -10.095 1.00 41.19 70 THR A CA 1
ATOM 551 C C . THR A 1 70 ? 8.965 -42.086 -8.871 1.00 41.19 70 THR A C 1
ATOM 553 O O . THR A 1 70 ? 8.507 -40.947 -8.803 1.00 41.19 70 THR A O 1
ATOM 556 N N . HIS A 1 71 ? 8.737 -43.003 -7.936 1.00 45.84 71 HIS A N 1
ATOM 557 C CA . HIS A 1 71 ? 7.651 -43.001 -6.957 1.00 45.84 71 HIS A CA 1
ATOM 558 C C . HIS A 1 71 ? 7.668 -41.919 -5.864 1.00 45.84 71 HIS A C 1
ATOM 560 O O . HIS A 1 71 ? 6.725 -41.871 -5.073 1.00 45.84 71 HIS A O 1
ATOM 566 N N . ASP A 1 72 ? 8.651 -41.022 -5.822 1.00 54.47 72 ASP A N 1
ATOM 567 C CA . ASP A 1 72 ? 8.875 -40.206 -4.632 1.00 54.47 72 ASP A CA 1
ATOM 568 C C . ASP A 1 72 ? 8.613 -38.721 -4.895 1.00 54.47 72 ASP A C 1
ATOM 570 O O . ASP A 1 72 ? 9.389 -37.993 -5.506 1.00 54.47 72 ASP A O 1
ATOM 574 N N . SER A 1 73 ? 7.475 -38.246 -4.391 1.00 82.44 73 SER A N 1
ATOM 575 C CA . SER A 1 73 ? 7.007 -36.855 -4.437 1.00 82.44 73 SER A CA 1
ATOM 576 C C . SER A 1 73 ? 7.799 -35.902 -3.520 1.00 82.44 73 SER A C 1
ATOM 578 O O . SER A 1 73 ? 7.203 -35.073 -2.821 1.00 82.44 73 SER A O 1
ATOM 580 N N . VAL A 1 74 ? 9.124 -36.035 -3.470 1.00 90.62 74 VAL A N 1
ATOM 581 C CA . VAL A 1 74 ? 10.007 -35.306 -2.550 1.00 90.62 74 VAL A CA 1
ATOM 582 C C . VAL A 1 74 ? 11.074 -34.509 -3.302 1.00 90.62 74 VAL A C 1
ATOM 584 O O . VAL A 1 74 ? 11.484 -34.860 -4.403 1.00 90.62 74 VAL A O 1
ATOM 587 N N . VAL A 1 75 ? 11.493 -33.392 -2.715 1.00 93.06 75 VAL A N 1
ATOM 588 C CA . VAL A 1 75 ? 12.610 -32.543 -3.160 1.00 93.06 75 VAL A CA 1
ATOM 589 C C . VAL A 1 75 ? 13.462 -32.213 -1.941 1.00 93.06 75 VAL A C 1
ATOM 591 O O . VAL A 1 75 ? 12.972 -32.320 -0.817 1.00 93.06 75 VAL A O 1
ATOM 594 N N . TYR A 1 76 ? 14.707 -31.788 -2.134 1.00 94.75 76 TYR A N 1
ATOM 595 C CA . TYR A 1 76 ? 15.548 -31.347 -1.016 1.00 94.75 76 TYR A CA 1
ATOM 596 C C . TYR A 1 76 ? 15.880 -29.862 -1.103 1.00 94.75 76 TYR A C 1
ATOM 598 O O . TYR A 1 76 ? 15.907 -29.302 -2.192 1.00 94.75 76 TYR A O 1
ATOM 606 N N . LYS A 1 77 ? 16.117 -29.195 0.022 1.00 91.88 77 LYS A N 1
ATOM 607 C CA . LYS A 1 77 ? 16.618 -27.810 0.071 1.00 91.88 77 LYS A CA 1
ATOM 608 C C . LYS A 1 77 ? 17.765 -27.712 1.073 1.00 91.88 77 LYS A C 1
ATOM 610 O O . LYS A 1 77 ? 17.850 -28.554 1.965 1.00 91.88 77 LYS A O 1
ATOM 615 N N . ASP A 1 78 ? 18.598 -26.687 0.940 1.00 91.81 78 ASP A N 1
ATOM 616 C CA . ASP A 1 78 ? 19.607 -26.380 1.957 1.00 91.81 78 ASP A CA 1
ATOM 617 C C . ASP A 1 78 ? 18.907 -26.000 3.270 1.00 91.81 78 ASP A C 1
ATOM 619 O O . ASP A 1 78 ? 17.818 -25.406 3.261 1.00 91.81 78 ASP A O 1
ATOM 623 N N . ARG A 1 79 ? 19.505 -26.371 4.404 1.00 86.06 79 ARG A N 1
ATOM 624 C CA . ARG A 1 79 ? 19.094 -25.826 5.698 1.00 86.06 79 ARG A CA 1
ATOM 625 C C . ARG A 1 79 ? 19.703 -24.432 5.856 1.00 86.06 79 ARG A C 1
ATOM 627 O O . ARG A 1 79 ? 20.918 -24.277 5.830 1.00 86.06 79 ARG A O 1
ATOM 634 N N . ASP A 1 80 ? 18.852 -23.432 6.063 1.00 67.75 80 ASP A N 1
ATOM 635 C CA . ASP A 1 80 ? 19.272 -22.042 6.256 1.00 67.75 80 ASP A CA 1
ATOM 636 C C . ASP A 1 80 ? 19.297 -21.675 7.752 1.00 67.75 80 ASP A C 1
ATOM 638 O O . ASP A 1 80 ? 18.334 -21.929 8.478 1.00 67.75 80 ASP A O 1
ATOM 642 N N . GLY A 1 81 ? 20.383 -21.040 8.212 1.00 57.09 81 GLY A N 1
ATOM 643 C CA . GLY A 1 81 ? 20.526 -20.485 9.568 1.00 57.09 81 GLY A CA 1
ATOM 644 C C . GLY A 1 81 ? 21.916 -20.708 10.180 1.00 57.09 81 GLY A C 1
ATOM 645 O O . GLY A 1 81 ? 22.556 -21.715 9.910 1.00 57.09 81 GLY A O 1
ATOM 646 N N . LEU A 1 82 ? 22.378 -19.798 11.052 1.00 40.88 82 LEU A N 1
ATOM 647 C CA . LEU A 1 82 ? 23.716 -19.851 11.688 1.00 40.88 82 LEU A CA 1
ATOM 648 C C . LEU A 1 82 ? 23.948 -21.116 12.550 1.00 40.88 82 LEU A C 1
ATOM 650 O O . LEU A 1 82 ? 25.079 -21.417 12.916 1.00 40.88 82 LEU A O 1
ATOM 654 N N . LEU A 1 83 ? 22.870 -21.833 12.892 1.00 52.09 83 LEU A N 1
ATOM 655 C CA . LEU A 1 83 ? 22.872 -23.061 13.697 1.00 52.09 83 LEU A CA 1
ATOM 656 C C . LEU A 1 83 ? 22.336 -24.280 12.929 1.00 52.09 83 LEU A C 1
ATOM 658 O O . LEU A 1 83 ? 22.203 -25.358 13.514 1.00 52.09 83 LEU A O 1
ATOM 662 N N . ALA A 1 84 ? 22.014 -24.127 11.640 1.00 51.22 84 ALA A N 1
ATOM 663 C CA . ALA A 1 84 ? 21.737 -25.272 10.789 1.00 51.22 84 ALA A CA 1
ATOM 664 C C . ALA A 1 84 ? 22.998 -26.151 10.794 1.00 51.22 84 ALA A C 1
ATOM 666 O O . ALA A 1 84 ? 24.081 -25.663 10.489 1.00 51.22 84 ALA A O 1
ATOM 667 N N . ASN A 1 85 ? 22.859 -27.415 11.208 1.00 61.38 85 ASN A N 1
ATOM 668 C CA . ASN A 1 85 ? 23.896 -28.465 11.244 1.00 61.38 85 ASN A CA 1
ATOM 669 C C . ASN A 1 85 ? 24.644 -28.664 12.576 1.00 61.38 85 ASN A C 1
ATOM 671 O O . ASN A 1 85 ? 25.482 -29.560 12.661 1.00 61.38 85 ASN A O 1
ATOM 675 N N . LEU A 1 86 ? 24.305 -27.943 13.655 1.00 64.31 86 LEU A N 1
ATOM 676 C CA . LEU A 1 86 ? 24.870 -28.246 14.987 1.00 64.31 86 LEU A CA 1
ATOM 677 C C . LEU A 1 86 ? 24.319 -29.537 15.615 1.00 64.31 86 LEU A C 1
ATOM 679 O O . LEU A 1 86 ? 24.936 -30.098 16.516 1.00 64.31 86 LEU A O 1
ATOM 683 N N . ASP A 1 87 ? 23.176 -30.020 15.130 1.00 73.94 87 ASP A N 1
ATOM 684 C CA . ASP A 1 87 ? 22.552 -31.274 15.562 1.00 73.94 87 ASP A CA 1
ATOM 685 C C . ASP A 1 87 ? 23.129 -32.520 14.862 1.00 73.94 87 ASP A C 1
ATOM 687 O O . ASP A 1 87 ? 22.761 -33.643 15.206 1.00 73.94 87 ASP A O 1
ATOM 691 N N . GLY A 1 88 ? 24.020 -32.344 13.877 1.00 83.00 88 GLY A N 1
ATOM 692 C CA . GLY A 1 88 ? 24.594 -33.434 13.084 1.00 83.00 88 GLY A CA 1
ATOM 693 C C . GLY A 1 88 ? 23.588 -34.171 12.187 1.00 83.00 88 GLY A C 1
ATOM 694 O O . GLY A 1 88 ? 23.932 -35.208 11.615 1.00 83.00 88 GLY A O 1
ATOM 695 N N . ALA A 1 89 ? 22.359 -33.664 12.039 1.00 81.62 89 ALA A N 1
ATOM 696 C CA . ALA A 1 89 ? 21.262 -34.383 11.387 1.00 81.62 89 ALA A CA 1
ATOM 697 C C . ALA A 1 89 ? 21.307 -34.353 9.846 1.00 81.62 89 ALA A C 1
ATOM 699 O O . ALA A 1 89 ? 20.583 -35.112 9.202 1.00 81.62 89 ALA A O 1
ATOM 700 N N . GLY A 1 90 ? 22.145 -33.506 9.244 1.00 88.62 90 GLY A N 1
ATOM 701 C CA . GLY A 1 90 ? 22.227 -33.331 7.792 1.00 88.62 90 GLY A CA 1
ATOM 702 C C . GLY A 1 90 ? 22.205 -31.869 7.377 1.00 88.62 90 GLY A C 1
ATOM 703 O O . GLY A 1 90 ? 21.571 -31.062 8.058 1.00 88.62 90 GLY A O 1
ATOM 704 N N . ASP A 1 91 ? 22.852 -31.572 6.250 1.00 90.56 91 ASP A N 1
ATOM 705 C CA . ASP A 1 91 ? 22.928 -30.230 5.653 1.00 90.56 91 ASP A CA 1
ATOM 706 C C . ASP A 1 91 ? 21.669 -29.851 4.845 1.00 90.56 91 ASP A C 1
ATOM 708 O O . ASP A 1 91 ? 21.476 -28.688 4.482 1.00 90.56 91 ASP A O 1
ATOM 712 N N . TYR A 1 92 ? 20.788 -30.822 4.573 1.00 94.56 92 TYR A N 1
ATOM 713 C CA . TYR A 1 92 ? 19.627 -30.653 3.702 1.00 94.56 92 TYR A CA 1
ATOM 714 C C . TYR A 1 92 ? 18.332 -31.149 4.350 1.00 94.56 92 TYR A C 1
ATOM 716 O O . TYR A 1 92 ? 18.312 -32.199 4.993 1.00 94.56 92 TYR A O 1
ATOM 724 N N . ASP A 1 93 ? 17.231 -30.439 4.101 1.00 93.00 93 ASP A N 1
ATOM 725 C CA . ASP A 1 93 ? 15.877 -30.897 4.425 1.00 93.00 93 ASP A CA 1
ATOM 726 C C . ASP A 1 93 ? 15.267 -31.619 3.222 1.00 93.00 93 ASP A C 1
ATOM 728 O O . ASP A 1 93 ? 15.138 -31.029 2.145 1.00 93.00 93 ASP A O 1
ATOM 732 N N . ILE A 1 94 ? 14.804 -32.853 3.417 1.00 94.75 94 ILE A N 1
ATOM 733 C CA . ILE A 1 94 ? 13.924 -33.554 2.481 1.00 94.75 94 ILE A CA 1
ATOM 734 C C . ILE A 1 94 ? 12.492 -33.129 2.782 1.00 94.75 94 ILE A C 1
ATOM 736 O O . ILE A 1 94 ? 11.997 -33.288 3.899 1.00 94.75 94 ILE A O 1
ATOM 740 N N . ILE A 1 95 ? 11.803 -32.590 1.784 1.00 91.94 95 ILE A N 1
ATOM 741 C CA . ILE A 1 95 ? 10.434 -32.099 1.923 1.00 91.94 95 ILE A CA 1
ATOM 742 C C . ILE A 1 95 ? 9.546 -32.680 0.828 1.00 91.94 95 ILE A C 1
ATOM 744 O O . ILE A 1 95 ? 9.993 -32.970 -0.283 1.00 91.94 95 ILE A O 1
ATOM 748 N N . LYS A 1 96 ? 8.247 -32.786 1.100 1.00 90.50 96 LYS A N 1
ATOM 749 C CA . LYS A 1 96 ? 7.259 -33.042 0.049 1.00 90.50 96 LYS A CA 1
ATOM 750 C C . LYS A 1 96 ? 7.251 -31.886 -0.943 1.00 90.50 96 LYS A C 1
ATOM 752 O O . LYS A 1 96 ? 7.271 -30.722 -0.546 1.00 90.50 96 LYS A O 1
ATOM 757 N N . CYS A 1 97 ? 7.189 -32.201 -2.235 1.00 76.50 97 CYS A N 1
ATOM 758 C CA . CYS A 1 97 ? 7.102 -31.182 -3.271 1.00 76.50 97 CYS A CA 1
ATOM 759 C C . CYS A 1 97 ? 5.772 -30.411 -3.129 1.00 76.50 97 CYS A C 1
ATOM 761 O O . CYS A 1 97 ? 4.712 -30.989 -3.395 1.00 76.50 97 CYS A O 1
ATOM 763 N N . PRO A 1 98 ? 5.787 -29.108 -2.784 1.00 68.12 98 PRO A N 1
ATOM 764 C CA . PRO A 1 98 ? 4.559 -28.330 -2.597 1.00 68.12 98 PRO A CA 1
ATOM 765 C C . PRO A 1 98 ? 3.737 -28.215 -3.880 1.00 68.12 98 PRO A C 1
ATOM 767 O O . PRO A 1 98 ? 2.527 -28.047 -3.824 1.00 68.12 98 PRO A O 1
ATOM 770 N N . ARG A 1 99 ? 4.373 -28.353 -5.047 1.00 58.84 99 ARG A N 1
ATOM 771 C CA . ARG A 1 99 ? 3.684 -28.330 -6.340 1.00 58.84 99 ARG A CA 1
ATOM 772 C C . ARG A 1 99 ? 2.935 -29.634 -6.629 1.00 58.84 99 ARG A C 1
ATOM 774 O O . ARG A 1 99 ? 1.928 -29.604 -7.319 1.00 58.84 99 ARG A O 1
ATOM 781 N N . CYS A 1 100 ? 3.412 -30.761 -6.098 1.00 69.00 100 CYS A N 1
ATOM 782 C CA . CYS A 1 100 ? 2.762 -32.063 -6.263 1.00 69.00 100 CYS A CA 1
ATOM 783 C C . CYS A 1 100 ? 1.721 -32.337 -5.170 1.00 69.00 100 CYS A C 1
ATOM 785 O O . CYS A 1 100 ? 0.745 -33.026 -5.436 1.00 69.00 100 CYS A O 1
ATOM 787 N N . GLN A 1 101 ? 1.936 -31.835 -3.948 1.00 74.12 101 GLN A N 1
ATOM 788 C CA . GLN A 1 101 ? 1.098 -32.160 -2.783 1.00 74.12 101 GLN A CA 1
ATOM 789 C C . GLN A 1 101 ? 0.426 -30.946 -2.117 1.00 74.12 101 GLN A C 1
ATOM 791 O O . GLN A 1 101 ? -0.195 -31.095 -1.071 1.00 74.12 101 GLN A O 1
ATOM 796 N N . GLY A 1 102 ? 0.545 -29.742 -2.683 1.00 59.47 102 GLY A N 1
ATOM 797 C CA . GLY A 1 102 ? -0.109 -28.524 -2.182 1.00 59.47 102 GLY A CA 1
ATOM 798 C C . GLY A 1 102 ? 0.530 -27.888 -0.940 1.00 59.47 102 GLY A C 1
ATOM 799 O O . GLY A 1 102 ? 0.219 -26.744 -0.627 1.00 59.47 102 GLY A O 1
ATOM 800 N N . ALA A 1 103 ? 1.447 -28.575 -0.248 1.00 67.81 103 ALA A N 1
ATOM 801 C CA . ALA A 1 103 ? 2.149 -28.054 0.926 1.00 67.81 103 ALA A CA 1
ATOM 802 C C . ALA A 1 103 ? 3.585 -28.595 1.033 1.00 67.81 103 ALA A C 1
ATOM 804 O O . ALA A 1 103 ? 3.873 -29.725 0.637 1.00 67.81 103 ALA A O 1
ATOM 805 N N . SER A 1 104 ? 4.494 -27.780 1.584 1.00 79.56 104 SER A N 1
ATOM 806 C CA . SER A 1 104 ? 5.865 -28.201 1.909 1.00 79.56 104 SER A CA 1
ATOM 807 C C . SER A 1 104 ? 5.879 -28.836 3.296 1.00 79.56 104 SER A C 1
ATOM 809 O O . SER A 1 104 ? 6.056 -28.139 4.290 1.00 79.56 104 SER A O 1
ATOM 811 N N . THR A 1 105 ? 5.669 -30.146 3.383 1.00 86.88 105 THR A N 1
ATOM 812 C CA . THR A 1 105 ? 5.831 -30.871 4.652 1.00 86.88 105 THR A CA 1
ATOM 813 C C . THR A 1 105 ? 7.252 -31.405 4.742 1.00 86.88 105 THR A C 1
ATOM 815 O O . THR A 1 105 ? 7.697 -32.109 3.833 1.00 86.88 105 THR A O 1
ATOM 818 N N . TRP A 1 106 ? 7.956 -31.063 5.819 1.00 91.75 106 TRP A N 1
ATOM 819 C CA . TRP A 1 106 ? 9.257 -31.647 6.139 1.00 91.75 106 TRP A CA 1
ATOM 820 C C . TRP A 1 106 ? 9.127 -33.155 6.384 1.00 91.75 106 TRP A C 1
ATOM 822 O O . TRP A 1 106 ? 8.126 -33.604 6.942 1.00 91.75 106 TRP A O 1
ATOM 832 N N . ILE A 1 107 ? 10.109 -33.926 5.919 1.00 92.25 107 ILE A N 1
ATOM 833 C CA . ILE A 1 107 ? 10.146 -35.386 6.055 1.00 92.25 107 ILE A CA 1
ATOM 834 C C . ILE A 1 107 ? 11.302 -35.787 6.963 1.00 92.25 107 ILE A C 1
ATOM 836 O O . ILE A 1 107 ? 11.079 -36.463 7.962 1.00 92.25 107 ILE A O 1
ATOM 840 N N . GLU A 1 108 ? 12.523 -35.388 6.609 1.00 94.69 108 GLU A N 1
ATOM 841 C CA . GLU A 1 108 ? 13.734 -35.702 7.366 1.00 94.69 108 GLU A CA 1
ATOM 842 C C . GLU A 1 108 ? 14.909 -34.802 6.955 1.00 94.69 108 GLU A C 1
ATOM 844 O O . GLU A 1 108 ? 14.873 -34.165 5.900 1.00 94.69 108 GLU A O 1
ATOM 849 N N . CYS A 1 109 ? 15.973 -34.801 7.761 1.00 93.88 109 CYS A N 1
ATOM 850 C CA . CYS A 1 109 ? 17.265 -34.227 7.390 1.00 93.88 109 CYS A CA 1
ATOM 851 C C . CYS A 1 109 ? 18.162 -35.286 6.727 1.00 93.88 109 CYS A C 1
ATOM 853 O O . CYS A 1 109 ? 18.112 -36.474 7.063 1.00 93.88 109 CYS A O 1
ATOM 855 N N . CYS A 1 110 ? 18.998 -34.863 5.781 1.00 93.81 110 CYS A N 1
ATOM 856 C CA . CYS A 1 110 ? 19.931 -35.733 5.074 1.00 93.81 110 CYS A CA 1
ATOM 857 C C . CYS A 1 110 ? 21.247 -35.002 4.769 1.00 93.81 110 CYS A C 1
ATOM 859 O O . CYS A 1 110 ? 21.240 -33.813 4.471 1.00 93.81 110 CYS A O 1
ATOM 861 N N . HIS A 1 111 ? 22.377 -35.716 4.827 1.00 92.25 111 HIS A N 1
ATOM 862 C CA . HIS A 1 111 ? 23.705 -35.201 4.444 1.00 92.25 111 HIS A CA 1
ATOM 863 C C . HIS A 1 111 ? 23.967 -35.273 2.934 1.00 92.25 111 HIS A C 1
ATOM 865 O O . HIS A 1 111 ? 24.730 -34.481 2.400 1.00 92.25 111 HIS A O 1
ATOM 871 N N . ASP A 1 112 ? 23.342 -36.225 2.240 1.00 94.50 112 ASP A N 1
ATOM 872 C CA . ASP A 1 112 ? 23.562 -36.473 0.810 1.00 94.50 112 ASP A CA 1
ATOM 873 C C . ASP A 1 112 ? 22.246 -36.930 0.152 1.00 94.50 112 ASP A C 1
ATOM 875 O O . ASP A 1 112 ? 22.005 -38.134 -0.021 1.00 94.50 112 ASP A O 1
ATOM 879 N N . PRO A 1 113 ? 21.335 -35.981 -0.149 1.00 94.44 113 PRO A N 1
ATOM 880 C CA . PRO A 1 113 ? 20.028 -36.293 -0.710 1.00 94.44 113 PRO A CA 1
ATOM 881 C C . PRO A 1 113 ? 20.095 -37.125 -1.996 1.00 94.44 113 PRO A C 1
ATOM 883 O O . PRO A 1 113 ? 19.370 -38.116 -2.047 1.00 94.44 113 PRO A O 1
ATOM 886 N N . PRO A 1 114 ? 20.963 -36.839 -2.991 1.00 93.94 114 PRO A N 1
ATOM 887 C CA . PRO A 1 114 ? 21.075 -37.668 -4.196 1.00 93.94 114 PRO A CA 1
ATOM 888 C C . PRO A 1 114 ? 21.461 -39.123 -3.922 1.00 93.94 114 PRO A C 1
ATOM 890 O O . PRO A 1 114 ? 21.001 -40.022 -4.626 1.00 93.94 114 PRO A O 1
ATOM 893 N N . ARG A 1 115 ? 22.283 -39.384 -2.899 1.00 93.44 115 ARG A N 1
ATOM 894 C CA . ARG A 1 115 ? 22.644 -40.753 -2.513 1.00 93.44 115 ARG A CA 1
ATOM 895 C C . ARG A 1 115 ? 21.506 -41.483 -1.809 1.00 93.44 115 ARG A C 1
ATOM 897 O O . ARG A 1 115 ? 21.324 -42.677 -2.042 1.00 93.44 115 ARG A O 1
ATOM 904 N N . LYS A 1 116 ? 20.772 -40.798 -0.926 1.00 91.56 116 LYS A N 1
ATOM 905 C CA . LYS A 1 116 ? 19.662 -41.398 -0.164 1.00 91.56 116 LYS A CA 1
ATOM 906 C C . LYS A 1 116 ? 18.390 -41.544 -1.004 1.00 91.56 116 LYS A C 1
ATOM 908 O O . LYS A 1 116 ? 17.672 -42.527 -0.850 1.00 91.56 116 LYS A O 1
ATOM 913 N N . TYR A 1 117 ? 18.164 -40.607 -1.918 1.00 89.12 117 TYR A N 1
ATOM 914 C CA . TYR A 1 117 ? 17.044 -40.559 -2.850 1.00 89.12 117 TYR A CA 1
ATOM 915 C C . TYR A 1 117 ? 17.577 -40.374 -4.282 1.00 89.12 117 TYR A C 1
ATOM 917 O O . TYR A 1 117 ? 17.674 -39.244 -4.767 1.00 89.12 117 TYR A O 1
ATOM 925 N N . PRO A 1 118 ? 17.945 -41.462 -4.983 1.00 88.31 118 PRO A N 1
ATOM 926 C CA . PRO A 1 118 ? 18.458 -41.377 -6.347 1.00 88.31 118 PRO A CA 1
ATOM 927 C C . PRO A 1 118 ? 17.499 -40.623 -7.277 1.00 88.31 118 PRO A C 1
ATOM 929 O O . PRO A 1 118 ? 16.349 -41.019 -7.460 1.00 88.31 118 PRO A O 1
ATOM 932 N N . GLY A 1 119 ? 17.981 -39.525 -7.863 1.00 86.44 119 GLY A N 1
ATOM 933 C CA . GLY A 1 119 ? 17.191 -38.662 -8.749 1.00 86.44 119 GLY A CA 1
ATOM 934 C C . GLY A 1 119 ? 16.381 -37.566 -8.046 1.00 86.44 119 GLY A C 1
ATOM 935 O O . GLY A 1 119 ? 15.650 -36.841 -8.722 1.00 86.44 119 GLY A O 1
ATOM 936 N N . ILE A 1 120 ? 16.507 -37.401 -6.723 1.00 91.38 120 ILE A N 1
ATOM 937 C CA . ILE A 1 120 ? 15.901 -36.265 -6.021 1.00 91.38 120 ILE A CA 1
ATOM 938 C C . ILE A 1 120 ? 16.499 -34.948 -6.524 1.00 91.38 120 ILE A C 1
ATOM 940 O O . ILE A 1 120 ? 17.705 -34.823 -6.733 1.00 91.38 120 ILE A O 1
ATOM 944 N N . LEU A 1 121 ? 15.642 -33.948 -6.718 1.00 88.62 121 LEU A N 1
ATOM 945 C CA . LEU A 1 121 ? 16.043 -32.636 -7.220 1.00 88.62 121 LEU A CA 1
ATOM 946 C C . LEU A 1 121 ? 16.147 -31.622 -6.081 1.00 88.62 121 LEU A C 1
ATOM 948 O O . LEU A 1 121 ? 15.290 -31.593 -5.188 1.00 88.62 121 LEU A O 1
ATOM 952 N N . LYS A 1 122 ? 17.160 -30.749 -6.151 1.00 91.62 122 LYS A N 1
ATOM 953 C CA . LYS A 1 122 ? 17.276 -29.608 -5.244 1.00 91.62 122 LYS A CA 1
ATOM 954 C C . LYS A 1 122 ? 16.199 -28.580 -5.575 1.00 91.62 122 LYS A C 1
ATOM 956 O O . LYS A 1 122 ? 15.931 -28.254 -6.735 1.00 91.62 122 LYS A O 1
ATOM 961 N N . ARG A 1 123 ? 15.554 -28.048 -4.547 1.00 80.56 123 ARG A N 1
ATOM 962 C CA . ARG A 1 123 ? 14.537 -27.008 -4.640 1.00 80.56 123 ARG A CA 1
ATOM 963 C C . ARG A 1 123 ? 15.203 -25.732 -5.148 1.00 80.56 123 ARG A C 1
ATOM 965 O O . ARG A 1 123 ? 15.942 -25.091 -4.417 1.00 80.56 123 ARG A O 1
ATOM 972 N N . GLY A 1 124 ? 14.900 -25.364 -6.389 1.00 74.06 124 GLY A N 1
ATOM 973 C CA . GLY A 1 124 ? 15.437 -24.163 -7.039 1.00 74.06 124 GLY A CA 1
ATOM 974 C C . GLY A 1 124 ? 16.387 -24.454 -8.204 1.00 74.06 124 GLY A C 1
ATOM 975 O O . GLY A 1 124 ? 16.389 -23.676 -9.154 1.00 74.06 124 GLY A O 1
ATOM 976 N N . ASP A 1 125 ? 17.072 -25.605 -8.224 1.00 61.69 125 ASP A N 1
ATOM 977 C CA . ASP A 1 125 ? 18.034 -25.983 -9.283 1.00 61.69 125 ASP A CA 1
ATOM 978 C C . ASP A 1 125 ? 17.369 -26.611 -10.514 1.00 61.69 125 ASP A C 1
ATOM 980 O O . ASP A 1 125 ? 17.782 -27.638 -11.046 1.00 61.69 125 ASP A O 1
ATOM 984 N N . ARG A 1 126 ? 16.318 -25.969 -11.021 1.00 51.41 126 ARG A N 1
ATOM 985 C CA . ARG A 1 126 ? 15.827 -26.258 -12.372 1.00 51.41 126 ARG A CA 1
ATOM 986 C C . ARG A 1 126 ? 16.327 -25.187 -13.322 1.00 51.41 126 ARG A C 1
ATOM 988 O O . ARG A 1 126 ? 15.552 -24.317 -13.709 1.00 51.41 126 ARG A O 1
ATOM 995 N N . LYS A 1 127 ? 17.605 -25.224 -13.696 1.00 40.91 127 LYS A N 1
ATOM 996 C CA . LYS A 1 127 ? 18.081 -24.462 -14.854 1.00 40.91 127 LYS A CA 1
ATOM 997 C C . LYS A 1 127 ? 19.115 -25.256 -15.655 1.00 40.91 127 LYS A C 1
ATOM 999 O O . LYS A 1 127 ? 19.944 -25.946 -15.079 1.00 40.91 127 LYS A O 1
ATOM 1004 N N . ILE A 1 128 ? 19.107 -24.974 -16.961 1.00 34.81 128 ILE A N 1
ATOM 1005 C CA . ILE A 1 128 ? 20.175 -25.175 -17.956 1.00 34.81 128 ILE A CA 1
ATOM 1006 C C . ILE A 1 128 ? 20.154 -26.507 -18.725 1.00 34.81 128 ILE A C 1
ATOM 1008 O O . ILE A 1 128 ? 21.035 -27.333 -18.567 1.00 34.81 128 ILE A O 1
ATOM 1012 N N . GLU A 1 129 ? 19.198 -26.636 -19.643 1.00 28.05 129 GLU A N 1
ATOM 1013 C CA . GLU A 1 129 ? 19.438 -26.845 -21.086 1.00 28.05 129 GLU A CA 1
ATOM 1014 C C . GLU A 1 129 ? 18.241 -26.115 -21.746 1.00 28.05 129 GLU A C 1
ATOM 1016 O O . GLU A 1 129 ? 17.106 -26.496 -21.494 1.00 28.05 129 GLU A O 1
ATOM 1021 N N . TRP A 1 130 ? 18.292 -24.977 -22.441 1.00 27.02 130 TRP A N 1
ATOM 1022 C CA . TRP A 1 130 ? 19.196 -24.424 -23.446 1.00 27.02 130 TRP A CA 1
ATOM 1023 C C . TRP A 1 130 ? 19.190 -22.880 -23.356 1.00 27.02 130 TRP A C 1
ATOM 1025 O O . TRP A 1 130 ? 18.160 -22.275 -23.060 1.00 27.02 130 TRP A O 1
ATOM 1035 N N . PHE A 1 131 ? 20.331 -22.247 -23.635 1.00 27.45 131 PHE A N 1
ATOM 1036 C CA . PHE A 1 131 ? 20.458 -20.814 -23.926 1.00 27.45 131 PHE A CA 1
ATOM 1037 C C . PHE A 1 131 ? 20.594 -20.660 -25.446 1.00 27.45 131 PHE A C 1
ATOM 1039 O O . PHE A 1 131 ? 21.514 -21.241 -26.014 1.00 27.45 131 PHE A O 1
ATOM 1046 N N . GLU A 1 132 ? 19.787 -19.809 -26.079 1.00 26.33 132 GLU A N 1
ATOM 1047 C CA . GLU A 1 132 ? 20.204 -19.120 -27.304 1.00 26.33 132 GLU A CA 1
ATOM 1048 C C . GLU A 1 132 ? 20.014 -17.608 -27.133 1.00 26.33 132 GLU A C 1
ATOM 1050 O O . GLU A 1 132 ? 18.910 -17.080 -27.072 1.00 26.33 132 GLU A O 1
ATOM 1055 N N . VAL A 1 133 ? 21.166 -16.956 -26.957 1.00 26.30 133 VAL A N 1
ATOM 1056 C CA . VAL A 1 133 ? 21.569 -15.644 -27.477 1.00 26.30 133 VAL A CA 1
ATOM 1057 C C . VAL A 1 133 ? 20.495 -14.548 -27.500 1.00 26.30 133 VAL A C 1
ATOM 1059 O O . VAL A 1 133 ? 19.750 -14.378 -28.461 1.00 26.30 133 VAL A O 1
ATOM 1062 N N . TRP A 1 134 ? 20.560 -13.679 -26.492 1.00 25.86 134 TRP A N 1
ATOM 1063 C CA . TRP A 1 134 ? 20.093 -12.299 -26.600 1.00 25.86 134 TRP A CA 1
ATOM 1064 C C . TRP A 1 134 ? 20.796 -11.603 -27.784 1.00 25.86 134 TRP A C 1
ATOM 1066 O O . TRP A 1 134 ? 21.996 -11.329 -27.737 1.00 25.86 134 TRP A O 1
ATOM 1076 N N . ARG A 1 135 ? 20.047 -11.303 -28.848 1.00 26.53 135 ARG A N 1
ATOM 1077 C CA . ARG A 1 135 ? 20.326 -10.189 -29.763 1.00 26.53 135 ARG A CA 1
ATOM 1078 C C . ARG A 1 135 ? 19.127 -9.258 -29.716 1.00 26.53 135 ARG A C 1
ATOM 1080 O O . ARG A 1 135 ? 18.014 -9.676 -30.018 1.00 26.53 135 ARG A O 1
ATOM 1087 N N . GLU A 1 136 ? 19.368 -8.007 -29.357 1.00 28.03 136 GLU A N 1
ATOM 1088 C CA . GLU A 1 136 ? 18.383 -6.942 -29.515 1.00 28.03 136 GLU A CA 1
ATOM 1089 C C . GLU A 1 136 ? 18.097 -6.727 -31.011 1.00 28.03 136 GLU A C 1
ATOM 1091 O O . GLU A 1 136 ? 19.041 -6.547 -31.790 1.00 28.03 136 GLU A O 1
ATOM 1096 N N . PRO A 1 137 ? 16.829 -6.699 -31.454 1.00 28.22 137 PRO A N 1
ATOM 1097 C CA . PRO A 1 137 ? 16.488 -6.082 -32.720 1.00 28.22 137 PRO A CA 1
ATOM 1098 C C . PRO A 1 137 ? 16.540 -4.565 -32.537 1.00 28.22 137 PRO A C 1
ATOM 1100 O O . PRO A 1 137 ? 15.684 -3.956 -31.896 1.00 28.22 137 PRO A O 1
ATOM 1103 N N . SER A 1 138 ? 17.553 -3.945 -33.133 1.00 40.59 138 SER A N 1
ATOM 1104 C CA . SER A 1 138 ? 17.547 -2.518 -33.414 1.00 40.59 138 SER A CA 1
ATOM 1105 C C . SER A 1 138 ? 16.474 -2.220 -34.465 1.00 40.59 138 SER A C 1
ATOM 1107 O O . SER A 1 138 ? 16.695 -2.478 -35.646 1.00 40.59 138 SER A O 1
ATOM 1109 N N . THR A 1 139 ? 15.350 -1.628 -34.073 1.00 30.80 139 THR A N 1
ATOM 1110 C CA . THR A 1 139 ? 14.510 -0.842 -34.990 1.00 30.80 139 THR A CA 1
ATOM 1111 C C . THR A 1 139 ? 13.804 0.261 -34.217 1.00 30.80 139 THR A C 1
ATOM 1113 O O . THR A 1 139 ? 12.833 0.026 -33.505 1.00 30.80 139 THR A O 1
ATOM 1116 N N . THR A 1 140 ? 14.305 1.481 -34.389 1.00 36.16 140 THR A N 1
ATOM 1117 C CA . THR A 1 140 ? 13.565 2.726 -34.187 1.00 36.16 140 THR A CA 1
ATOM 1118 C C . THR A 1 140 ? 12.328 2.722 -35.086 1.00 36.16 140 THR A C 1
ATOM 1120 O O . THR A 1 140 ? 12.469 2.749 -36.310 1.00 36.16 140 THR A O 1
ATOM 1123 N N . VAL A 1 141 ? 11.134 2.700 -34.496 1.00 30.28 141 VAL A N 1
ATOM 1124 C CA . VAL A 1 141 ? 9.869 2.982 -35.189 1.00 30.28 141 VAL A CA 1
ATOM 1125 C C . VAL A 1 141 ? 9.184 4.126 -34.443 1.00 30.28 141 VAL A C 1
ATOM 1127 O O . VAL A 1 141 ? 9.159 4.137 -33.218 1.00 30.28 141 VAL A O 1
ATOM 1130 N N . SER A 1 142 ? 8.724 5.112 -35.211 1.00 31.42 142 SER A N 1
ATOM 1131 C CA . SER A 1 142 ? 8.188 6.406 -34.778 1.00 31.42 142 SER A CA 1
ATOM 1132 C C . SER A 1 142 ? 6.925 6.285 -33.916 1.00 31.42 142 SER A C 1
ATOM 1134 O O . SER A 1 142 ? 5.983 5.574 -34.268 1.00 31.42 142 SER A O 1
ATOM 1136 N N . ASP A 1 143 ? 6.918 7.039 -32.813 1.00 31.89 143 ASP A N 1
ATOM 1137 C CA . ASP A 1 143 ? 5.798 7.224 -31.893 1.00 31.89 143 ASP A CA 1
ATOM 1138 C C . ASP A 1 143 ? 4.739 8.166 -32.489 1.00 31.89 143 ASP A C 1
ATOM 1140 O O . ASP A 1 143 ? 4.894 9.386 -32.487 1.00 31.89 143 ASP A O 1
ATOM 1144 N N . ALA A 1 144 ? 3.617 7.620 -32.954 1.00 28.31 144 ALA A N 1
ATOM 1145 C CA . ALA A 1 144 ? 2.409 8.402 -33.205 1.00 28.31 144 ALA A CA 1
ATOM 1146 C C . ALA A 1 144 ? 1.186 7.671 -32.637 1.00 28.31 144 ALA A C 1
ATOM 1148 O O . ALA A 1 144 ? 0.716 6.676 -33.186 1.00 28.31 144 ALA A O 1
ATOM 1149 N N . ILE A 1 145 ? 0.660 8.184 -31.522 1.00 35.38 145 ILE A N 1
ATOM 1150 C CA . ILE A 1 145 ? -0.702 7.887 -31.063 1.00 35.38 145 ILE A CA 1
ATOM 1151 C C . ILE A 1 145 ? -1.655 8.626 -32.018 1.00 35.38 145 ILE A C 1
ATOM 1153 O O . ILE A 1 145 ? -1.418 9.807 -32.279 1.00 35.38 145 ILE A O 1
ATOM 1157 N N . PRO A 1 146 ? -2.719 7.994 -32.546 1.00 35.00 146 PRO A N 1
ATOM 1158 C CA . PRO A 1 146 ? -3.658 8.692 -33.413 1.00 35.00 146 PRO A CA 1
ATOM 1159 C C . PRO A 1 146 ? -4.318 9.868 -32.675 1.00 35.00 146 PRO A C 1
ATOM 1161 O O . PRO A 1 146 ? -4.983 9.686 -31.654 1.00 35.00 146 PRO A O 1
ATOM 1164 N N . GLU A 1 147 ? -4.145 11.083 -33.207 1.00 34.94 147 GLU A N 1
ATOM 1165 C CA . GLU A 1 147 ? -4.923 12.270 -32.842 1.00 34.94 147 GLU A CA 1
ATOM 1166 C C . GLU A 1 147 ? -6.391 12.061 -33.241 1.00 34.94 147 GLU A C 1
ATOM 1168 O O . GLU A 1 147 ? -6.844 12.474 -34.306 1.00 34.94 147 GLU A O 1
ATOM 1173 N N . THR A 1 148 ? -7.172 11.418 -32.380 1.00 41.91 148 THR A N 1
ATOM 1174 C CA . THR A 1 148 ? -8.629 11.347 -32.533 1.00 41.91 148 THR A CA 1
ATOM 1175 C C . THR A 1 148 ? -9.309 11.767 -31.238 1.00 41.91 148 THR A C 1
ATOM 1177 O O . THR A 1 148 ? -9.816 10.916 -30.520 1.00 41.91 148 THR A O 1
ATOM 1180 N N . ALA A 1 149 ? -9.280 13.070 -30.915 1.00 38.41 149 ALA A N 1
ATOM 1181 C CA . ALA A 1 149 ? -10.310 13.787 -30.131 1.00 38.41 149 ALA A CA 1
ATOM 1182 C C . ALA A 1 149 ? -9.861 15.213 -29.737 1.00 38.41 149 ALA A C 1
ATOM 1184 O O . ALA A 1 149 ? -9.801 15.558 -28.559 1.00 38.41 149 ALA A O 1
ATOM 1185 N N . SER A 1 150 ? -9.535 16.078 -30.700 1.00 34.94 150 SER A N 1
ATOM 1186 C CA . SER A 1 150 ? -9.251 17.493 -30.391 1.00 34.94 150 SER A CA 1
ATOM 1187 C C . SER A 1 150 ? -9.543 18.437 -31.558 1.00 34.94 150 SER A C 1
ATOM 1189 O O . SER A 1 150 ? -8.747 19.311 -31.873 1.00 34.94 150 SER A O 1
ATOM 1191 N N . HIS A 1 151 ? -10.690 18.296 -32.226 1.00 34.56 151 HIS A N 1
ATOM 1192 C CA . HIS A 1 151 ? -11.122 19.295 -33.209 1.00 34.56 151 HIS A CA 1
ATOM 1193 C C . HIS A 1 151 ? -12.496 19.852 -32.850 1.00 34.56 151 HIS A C 1
ATOM 1195 O O . HIS A 1 151 ? -13.534 19.233 -33.069 1.00 34.56 151 HIS A O 1
ATOM 1201 N N . GLY A 1 152 ? -12.473 21.067 -32.300 1.00 39.97 152 GLY A N 1
ATOM 1202 C CA . GLY A 1 152 ? -13.642 21.918 -32.178 1.00 39.97 152 GLY A CA 1
ATOM 1203 C C . GLY A 1 152 ? -14.105 22.377 -33.557 1.00 39.97 152 GLY A C 1
ATOM 1204 O O . GLY A 1 152 ? -13.488 23.247 -34.166 1.00 39.97 152 GLY A O 1
ATOM 1205 N N . ARG A 1 153 ? -15.221 21.818 -34.028 1.00 37.91 153 ARG A N 1
ATOM 1206 C CA . ARG A 1 153 ? -16.159 22.497 -34.927 1.00 37.91 153 ARG A CA 1
ATOM 1207 C C . ARG A 1 153 ? -17.580 22.124 -34.525 1.00 37.91 153 ARG A C 1
ATOM 1209 O O . ARG A 1 153 ? -17.932 20.958 -34.409 1.00 37.91 153 ARG A O 1
ATOM 1216 N N . SER A 1 154 ? -18.359 23.168 -34.289 1.00 46.19 154 SER A N 1
ATOM 1217 C CA . SER A 1 154 ? -19.769 23.182 -33.923 1.00 46.19 154 SER A CA 1
ATOM 1218 C C . SER A 1 154 ? -20.646 22.351 -34.867 1.00 46.19 154 SER A C 1
ATOM 1220 O O . SER A 1 154 ? -20.613 22.575 -36.076 1.00 46.19 154 SER A O 1
ATOM 1222 N N . GLY A 1 155 ? -21.493 21.483 -34.302 1.00 43.50 155 GLY A N 1
ATOM 1223 C CA . GLY A 1 155 ? -22.757 21.071 -34.931 1.00 43.50 155 GLY A CA 1
ATOM 1224 C C . GLY A 1 155 ? -22.994 19.576 -35.162 1.00 43.50 155 GLY A C 1
ATOM 1225 O O . GLY A 1 155 ? -24.078 19.231 -35.618 1.00 43.50 155 GLY A O 1
ATOM 1226 N N . VAL A 1 156 ? -22.052 18.682 -34.849 1.00 49.31 156 VAL A N 1
ATOM 1227 C CA . VAL A 1 156 ? -22.254 17.226 -34.998 1.00 49.31 156 VAL A CA 1
ATOM 1228 C C . VAL A 1 156 ? -22.353 16.601 -33.609 1.00 49.31 156 VAL A C 1
ATOM 1230 O O . VAL A 1 156 ? -21.473 16.828 -32.785 1.00 49.31 156 VAL A O 1
ATOM 1233 N N . GLY A 1 157 ? -23.437 15.868 -33.329 1.00 57.19 157 GLY A N 1
ATOM 1234 C CA . GLY A 1 157 ? -23.697 15.258 -32.021 1.00 57.19 157 GLY A CA 1
ATOM 1235 C C . GLY A 1 157 ? -22.491 14.465 -31.515 1.00 57.19 157 GLY A C 1
ATOM 1236 O O . GLY A 1 157 ? -22.130 13.441 -32.092 1.00 57.19 157 GLY A O 1
ATOM 1237 N N . HIS A 1 158 ? -21.839 14.963 -30.464 1.00 70.75 158 HIS A N 1
ATOM 1238 C CA . HIS A 1 158 ? -20.688 14.299 -29.867 1.00 70.75 158 HIS A CA 1
ATOM 1239 C C . HIS A 1 158 ? -21.179 13.128 -29.012 1.00 70.75 158 HIS A C 1
ATOM 1241 O O . HIS A 1 158 ? -21.726 13.337 -27.930 1.00 70.75 158 HIS A O 1
ATOM 1247 N N . SER A 1 159 ? -20.983 11.906 -29.511 1.00 82.00 159 SER A N 1
ATOM 1248 C CA . SER A 1 159 ? -21.140 10.685 -28.719 1.00 82.00 159 SER A CA 1
ATOM 1249 C C . SER A 1 159 ? -20.257 10.737 -27.473 1.00 82.00 159 SER A C 1
ATOM 1251 O O . SER A 1 159 ? -19.123 11.223 -27.534 1.00 82.00 159 SER A O 1
ATOM 1253 N N . SER A 1 160 ? -20.763 10.230 -26.346 1.00 86.06 160 SER A N 1
ATOM 1254 C CA . SER A 1 160 ? -19.955 10.109 -25.130 1.00 86.06 160 SER A CA 1
ATOM 1255 C C . SER A 1 160 ? -18.785 9.135 -25.365 1.00 86.06 160 SER A C 1
ATOM 1257 O O . SER A 1 160 ? -18.871 8.260 -26.235 1.00 86.06 160 SER A O 1
ATOM 1259 N N . PRO A 1 161 ? -17.684 9.233 -24.597 1.00 85.44 161 PRO A N 1
ATOM 1260 C CA . PRO A 1 161 ? -16.609 8.246 -24.658 1.00 85.44 161 PRO A CA 1
ATOM 1261 C C . PRO A 1 161 ? -17.093 6.801 -24.448 1.00 85.44 161 PRO A C 1
ATOM 1263 O O . PRO A 1 161 ? -16.593 5.894 -25.109 1.00 85.44 161 PRO A O 1
ATOM 1266 N N . PHE A 1 162 ? -18.094 6.575 -23.589 1.00 83.69 162 PHE A N 1
ATOM 1267 C CA . PHE A 1 162 ? -18.686 5.246 -23.411 1.00 83.69 162 PHE A CA 1
ATOM 1268 C C . PHE A 1 162 ? -19.488 4.795 -24.629 1.00 83.69 162 PHE A C 1
ATOM 1270 O O . PHE A 1 162 ? -19.342 3.651 -25.052 1.00 83.69 162 PHE A O 1
ATOM 1277 N N . GLU A 1 163 ? -20.250 5.690 -25.259 1.00 85.12 163 GLU A N 1
ATOM 1278 C CA . GLU A 1 163 ? -20.986 5.361 -26.477 1.00 85.12 163 GLU A CA 1
ATOM 1279 C C . GLU A 1 163 ? -20.018 5.022 -27.624 1.00 85.12 163 GLU A C 1
ATOM 1281 O O . GLU A 1 163 ? -20.251 4.077 -28.381 1.00 85.12 163 GLU A O 1
ATOM 1286 N N . LEU A 1 164 ? -18.905 5.756 -27.735 1.00 89.06 164 LEU A N 1
ATOM 1287 C CA . LEU A 1 164 ? -17.857 5.472 -28.714 1.00 89.06 164 LEU A CA 1
ATOM 1288 C C . LEU A 1 164 ? -17.165 4.133 -28.424 1.00 89.06 164 LEU A C 1
ATOM 1290 O O . LEU A 1 164 ? -16.992 3.329 -29.338 1.00 89.06 164 LEU A O 1
ATOM 1294 N N . SER A 1 165 ? -16.820 3.868 -27.160 1.00 89.00 165 SER A N 1
ATOM 1295 C CA . SER A 1 165 ? -16.256 2.582 -26.736 1.00 89.00 165 SER A CA 1
ATOM 1296 C C . SER A 1 165 ? -17.224 1.431 -27.036 1.00 89.00 165 SER A C 1
ATOM 1298 O O . SER A 1 165 ? -16.816 0.440 -27.634 1.00 89.00 165 SER A O 1
ATOM 1300 N N . ARG A 1 166 ? -18.527 1.593 -26.760 1.00 87.75 166 ARG A N 1
ATOM 1301 C CA . ARG A 1 166 ? -19.572 0.617 -27.107 1.00 87.75 166 ARG A CA 1
ATOM 1302 C C . ARG A 1 166 ? -19.640 0.363 -28.611 1.00 87.75 166 ARG A C 1
ATOM 1304 O O . ARG A 1 166 ? -19.657 -0.795 -29.013 1.00 87.75 166 ARG A O 1
ATOM 1311 N N . LYS A 1 167 ? -19.649 1.408 -29.445 1.00 91.94 167 LYS A N 1
ATOM 1312 C CA . LYS A 1 167 ? -19.646 1.255 -30.912 1.00 91.94 167 LYS A CA 1
ATOM 1313 C C . LYS A 1 167 ? -18.428 0.459 -31.381 1.00 91.94 167 LYS A C 1
ATOM 1315 O O . LYS A 1 167 ? -18.562 -0.435 -32.210 1.00 91.94 167 LYS A O 1
ATOM 1320 N N . GLN A 1 168 ? -17.253 0.733 -30.817 1.00 94.12 168 GLN A N 1
ATOM 1321 C CA . GLN A 1 168 ? -16.044 -0.035 -31.124 1.00 94.12 168 GLN A CA 1
ATOM 1322 C C . GLN A 1 168 ? -16.147 -1.485 -30.647 1.00 94.12 168 GLN A C 1
ATOM 1324 O O . GLN A 1 168 ? -15.751 -2.398 -31.364 1.00 94.12 168 GLN A O 1
ATOM 1329 N N . CYS A 1 169 ? -16.753 -1.725 -29.487 1.00 89.62 169 CYS A N 1
ATOM 1330 C CA . CYS A 1 169 ? -17.055 -3.068 -29.017 1.00 89.62 169 CYS A CA 1
ATOM 1331 C C . CYS A 1 169 ? -18.005 -3.821 -29.973 1.00 89.62 169 CYS A C 1
ATOM 1333 O O . CYS A 1 169 ? -17.765 -4.978 -30.313 1.00 89.62 169 CYS A O 1
ATOM 1335 N N . GLU A 1 170 ? -19.065 -3.179 -30.456 1.00 90.62 170 GLU A N 1
ATOM 1336 C CA . GLU A 1 170 ? -19.985 -3.777 -31.430 1.00 90.62 170 GLU A CA 1
ATOM 1337 C C . GLU A 1 170 ? -19.265 -4.142 -32.736 1.00 90.62 170 GLU A C 1
ATOM 1339 O O . GLU A 1 170 ? -19.410 -5.265 -33.215 1.00 90.62 170 GLU A O 1
ATOM 1344 N N . LEU A 1 171 ? -18.418 -3.244 -33.253 1.00 92.31 171 LEU A N 1
ATOM 1345 C CA . LEU A 1 171 ? -17.582 -3.492 -34.434 1.00 92.31 171 LEU A CA 1
ATOM 1346 C C . LEU A 1 171 ? -16.518 -4.573 -34.205 1.00 92.31 171 LEU A C 1
ATOM 1348 O O . LEU A 1 171 ? -16.111 -5.255 -35.144 1.00 92.31 171 LEU A O 1
ATOM 1352 N N . ALA A 1 172 ? -16.059 -4.744 -32.965 1.00 91.88 172 ALA A N 1
ATOM 1353 C CA . ALA A 1 172 ? -15.082 -5.764 -32.622 1.00 91.88 172 ALA A CA 1
ATOM 1354 C C . ALA A 1 172 ? -15.664 -7.183 -32.673 1.00 91.88 172 ALA A C 1
ATOM 1356 O O . ALA A 1 172 ? -14.895 -8.132 -32.783 1.00 91.88 172 ALA A O 1
ATOM 1357 N N . ARG A 1 173 ? -16.987 -7.371 -32.599 1.00 91.62 173 ARG A N 1
ATOM 1358 C CA . ARG A 1 173 ? -17.598 -8.710 -32.614 1.00 91.62 173 ARG A CA 1
ATOM 1359 C C . ARG A 1 173 ? -17.675 -9.252 -34.040 1.00 91.62 173 ARG A C 1
ATOM 1361 O O . ARG A 1 173 ? -18.430 -8.739 -34.860 1.00 91.62 173 ARG A O 1
ATOM 1368 N N . LEU A 1 174 ? -16.962 -10.343 -34.309 1.00 86.25 174 LEU A N 1
ATOM 1369 C CA . LEU A 1 174 ? -17.043 -11.074 -35.576 1.00 86.25 174 LEU A CA 1
ATOM 1370 C C . LEU A 1 174 ? -17.935 -12.313 -35.433 1.00 86.25 174 LEU A C 1
ATOM 1372 O O . LEU A 1 174 ? -17.977 -12.932 -34.368 1.00 86.25 174 LEU A O 1
ATOM 1376 N N . ASP A 1 175 ? -18.656 -12.669 -36.501 1.00 80.62 175 ASP A N 1
ATOM 1377 C CA . ASP A 1 175 ? -19.445 -13.907 -36.628 1.00 80.62 175 ASP A CA 1
ATOM 1378 C C . ASP A 1 175 ? -20.368 -14.207 -35.430 1.00 80.62 175 ASP A C 1
ATOM 1380 O O . ASP A 1 175 ? -20.434 -15.326 -34.927 1.00 80.62 175 ASP A O 1
ATOM 1384 N N . GLY A 1 176 ? -21.065 -13.190 -34.913 1.00 79.62 176 GLY A N 1
ATOM 1385 C CA . GLY A 1 176 ? -21.946 -13.349 -33.747 1.00 79.62 176 GLY A CA 1
ATOM 1386 C C . GLY A 1 176 ? -21.211 -13.498 -32.406 1.00 79.62 176 GLY A C 1
ATOM 1387 O O . GLY A 1 176 ? -21.825 -13.869 -31.407 1.00 79.62 176 GLY A O 1
ATOM 1388 N N . GLY A 1 177 ? -19.917 -13.173 -32.356 1.00 75.62 177 GLY A N 1
ATOM 1389 C CA . GLY A 1 177 ? -19.063 -13.282 -31.170 1.00 75.62 177 GLY A CA 1
ATOM 1390 C C . GLY A 1 177 ? -18.181 -14.531 -31.141 1.00 75.62 177 GLY A C 1
ATOM 1391 O O . GLY A 1 177 ? -17.675 -14.877 -30.081 1.00 75.62 177 GLY A O 1
ATOM 1392 N N . VAL A 1 178 ? -17.994 -15.219 -32.270 1.00 84.19 178 VAL A N 1
ATOM 1393 C CA . VAL A 1 178 ? -17.092 -16.384 -32.358 1.00 84.19 178 VAL A CA 1
ATOM 1394 C C . VAL A 1 178 ? -15.615 -15.963 -32.372 1.00 84.19 178 VAL A C 1
ATOM 1396 O O . VAL A 1 178 ? -14.745 -16.745 -31.975 1.00 84.19 178 VAL A O 1
ATOM 1399 N N . ASP A 1 179 ? -15.328 -14.736 -32.810 1.00 92.25 179 ASP A N 1
ATOM 1400 C CA . ASP A 1 179 ? -13.996 -14.131 -32.778 1.00 92.25 179 ASP A CA 1
ATOM 1401 C C . ASP A 1 179 ? -14.092 -12.610 -32.551 1.00 92.25 179 ASP A C 1
ATOM 1403 O O . ASP A 1 179 ? -15.181 -12.024 -32.567 1.00 92.25 179 ASP A O 1
ATOM 1407 N N . ILE A 1 180 ? -12.947 -11.972 -32.309 1.00 95.50 180 ILE A N 1
ATOM 1408 C CA . ILE A 1 180 ? -12.849 -10.546 -31.993 1.00 95.50 180 ILE A CA 1
ATOM 1409 C C . ILE A 1 180 ? -11.898 -9.864 -32.973 1.00 95.50 180 ILE A C 1
ATOM 1411 O O . ILE A 1 180 ? -10.741 -10.253 -33.076 1.00 95.50 180 ILE A O 1
ATOM 1415 N N . HIS A 1 181 ? -12.347 -8.811 -33.651 1.00 97.06 181 HIS A N 1
ATOM 1416 C CA . HIS A 1 181 ? -11.493 -7.961 -34.474 1.00 97.06 181 HIS A CA 1
ATOM 1417 C C . HIS A 1 181 ? -10.593 -7.092 -33.578 1.00 97.06 181 HIS A C 1
ATOM 1419 O O . HIS A 1 181 ? -11.051 -6.128 -32.955 1.00 97.06 181 HIS A O 1
ATOM 1425 N N . MET A 1 182 ? -9.292 -7.394 -33.536 1.00 97.25 182 MET A N 1
ATOM 1426 C CA . MET A 1 182 ? -8.355 -6.838 -32.551 1.00 97.25 182 MET A CA 1
ATOM 1427 C C . MET A 1 182 ? -8.216 -5.323 -32.644 1.00 97.25 182 MET A C 1
ATOM 1429 O O . MET A 1 182 ? -8.166 -4.657 -31.617 1.00 97.25 182 MET A O 1
ATOM 1433 N N . LYS A 1 183 ? -8.222 -4.751 -33.855 1.00 97.19 183 LYS A N 1
ATOM 1434 C CA . LYS A 1 183 ? -8.143 -3.290 -34.028 1.00 97.19 183 LYS A CA 1
ATOM 1435 C C . LYS A 1 183 ? -9.254 -2.551 -33.266 1.00 97.19 183 LYS A C 1
ATOM 1437 O O . LYS A 1 183 ? -8.957 -1.662 -32.475 1.00 97.19 183 LYS A O 1
ATOM 1442 N N . HIS A 1 184 ? -10.509 -2.951 -33.472 1.00 96.50 184 HIS A N 1
ATOM 1443 C CA . HIS A 1 184 ? -11.672 -2.338 -32.830 1.00 96.50 184 HIS A CA 1
ATOM 1444 C C . HIS A 1 184 ? -11.700 -2.611 -31.323 1.00 96.50 184 HIS A C 1
ATOM 1446 O O . HIS A 1 184 ? -12.006 -1.716 -30.541 1.00 96.50 184 HIS A O 1
ATOM 1452 N N . PHE A 1 185 ? -11.285 -3.808 -30.894 1.00 96.44 185 PHE A N 1
ATOM 1453 C CA . PHE A 1 185 ? -11.133 -4.115 -29.471 1.00 96.44 185 PHE A CA 1
ATOM 1454 C C . PHE A 1 185 ? -10.104 -3.205 -28.781 1.00 96.44 185 PHE A C 1
ATOM 1456 O O . PHE A 1 185 ? -10.389 -2.645 -27.724 1.00 96.44 185 PHE A O 1
ATOM 1463 N N . LEU A 1 186 ? -8.919 -3.021 -29.371 1.00 97.31 186 LEU A N 1
ATOM 1464 C CA . LEU A 1 186 ? -7.873 -2.176 -28.787 1.00 97.31 186 LEU A CA 1
ATOM 1465 C C . LEU A 1 186 ? -8.256 -0.694 -28.817 1.00 97.31 186 LEU A C 1
ATOM 1467 O O . LEU A 1 186 ? -7.901 0.038 -27.896 1.00 97.31 186 LEU A O 1
ATOM 1471 N N . GLU A 1 187 ? -9.009 -0.254 -29.825 1.00 96.56 187 GLU A N 1
ATOM 1472 C CA . GLU A 1 187 ? -9.584 1.092 -29.860 1.00 96.56 187 GLU A CA 1
ATOM 1473 C C . GLU A 1 187 ? -10.606 1.287 -28.727 1.00 96.56 187 GLU A C 1
ATOM 1475 O O . GLU A 1 187 ? -10.504 2.251 -27.965 1.00 96.56 187 GLU A O 1
ATOM 1480 N N . ALA A 1 188 ? -11.519 0.328 -28.527 1.00 94.31 188 ALA A N 1
ATOM 1481 C CA . ALA A 1 188 ? -12.472 0.342 -27.418 1.00 94.31 188 ALA A CA 1
ATOM 1482 C C . ALA A 1 188 ? -11.772 0.374 -26.049 1.00 94.31 188 ALA A C 1
ATOM 1484 O O . ALA A 1 188 ? -12.122 1.195 -25.196 1.00 94.31 188 ALA A O 1
ATOM 1485 N N . ALA A 1 189 ? -10.759 -0.480 -25.857 1.00 94.94 189 ALA A N 1
ATOM 1486 C CA . ALA A 1 189 ? -9.955 -0.545 -24.640 1.00 94.94 189 ALA A CA 1
ATOM 1487 C C . ALA A 1 189 ? -9.161 0.747 -24.406 1.00 94.94 189 ALA A C 1
ATOM 1489 O O . ALA A 1 189 ? -9.035 1.191 -23.264 1.00 94.94 189 ALA A O 1
ATOM 1490 N N . SER A 1 190 ? -8.662 1.382 -25.471 1.00 96.19 190 SER A N 1
ATOM 1491 C CA . SER A 1 190 ? -7.970 2.667 -25.384 1.00 96.19 190 SER A CA 1
ATOM 1492 C C . SER A 1 190 ? -8.902 3.771 -24.897 1.00 96.19 190 SER A C 1
ATOM 1494 O O . SER A 1 190 ? -8.557 4.459 -23.938 1.00 96.19 190 SER A O 1
ATOM 1496 N N . ILE A 1 191 ? -10.088 3.905 -25.503 1.00 93.44 191 ILE A N 1
ATOM 1497 C CA . ILE A 1 191 ? -11.100 4.889 -25.088 1.00 93.44 191 ILE A CA 1
ATOM 1498 C C . ILE A 1 191 ? -11.493 4.652 -23.628 1.00 93.44 191 ILE A C 1
ATOM 1500 O O . ILE A 1 191 ? -11.508 5.584 -22.824 1.00 93.44 191 ILE A O 1
ATOM 1504 N N . TYR A 1 192 ? -11.752 3.394 -23.270 1.00 90.19 192 TYR A N 1
ATOM 1505 C CA . TYR A 1 192 ? -12.127 3.022 -21.913 1.00 90.19 192 TYR A CA 1
ATOM 1506 C C . TYR A 1 192 ? -11.027 3.381 -20.906 1.00 90.19 192 TYR A C 1
ATOM 1508 O O . TYR A 1 192 ? -11.297 4.038 -19.905 1.00 90.19 192 TYR A O 1
ATOM 1516 N N . THR A 1 193 ? -9.764 3.063 -21.203 1.00 92.00 193 THR A N 1
ATOM 1517 C CA . THR A 1 193 ? -8.616 3.397 -20.339 1.00 92.00 193 THR A CA 1
ATOM 1518 C C . THR A 1 193 ? -8.468 4.907 -20.134 1.00 92.00 193 THR A C 1
ATOM 1520 O O . THR A 1 193 ? -8.170 5.350 -19.023 1.00 92.00 193 THR A O 1
ATOM 1523 N N . THR A 1 194 ? -8.722 5.716 -21.168 1.00 90.06 194 THR A N 1
ATOM 1524 C CA . THR A 1 194 ? -8.730 7.182 -21.050 1.00 90.06 194 THR A CA 1
ATOM 1525 C C . THR A 1 194 ? -9.789 7.662 -20.064 1.00 90.06 194 THR A C 1
ATOM 1527 O O . THR A 1 194 ? -9.494 8.518 -19.231 1.00 90.06 194 THR A O 1
ATOM 1530 N N . VAL A 1 195 ? -10.997 7.096 -20.115 1.00 88.56 195 VAL A N 1
ATOM 1531 C CA . VAL A 1 195 ? -12.067 7.425 -19.164 1.00 88.56 195 VAL A CA 1
ATOM 1532 C C . VAL A 1 195 ? -11.688 7.008 -17.744 1.00 88.56 195 VAL A C 1
ATOM 1534 O O . VAL A 1 195 ? -11.833 7.798 -16.816 1.00 88.56 195 VAL A O 1
ATOM 1537 N N . LEU A 1 196 ? -11.128 5.808 -17.570 1.00 88.38 196 LEU A N 1
ATOM 1538 C CA . LEU A 1 196 ? -10.668 5.323 -16.265 1.00 88.38 196 LEU A CA 1
ATOM 1539 C C . LEU A 1 196 ? -9.603 6.234 -15.643 1.00 88.38 196 LEU A C 1
ATOM 1541 O O . LEU A 1 196 ? -9.588 6.446 -14.432 1.00 88.38 196 LEU A O 1
ATOM 1545 N N . GLY A 1 197 ? -8.739 6.827 -16.470 1.00 88.19 197 GLY A N 1
ATOM 1546 C CA . GLY A 1 197 ? -7.752 7.807 -16.025 1.00 88.19 197 GLY A CA 1
ATOM 1547 C C . GLY A 1 197 ? -8.361 9.072 -15.408 1.00 88.19 197 GLY A C 1
ATOM 1548 O O . GLY A 1 197 ? -7.689 9.722 -14.609 1.00 88.19 197 GLY A O 1
ATOM 1549 N N . GLN A 1 198 ? -9.618 9.401 -15.728 1.00 88.62 198 GLN A N 1
ATOM 1550 C CA . GLN A 1 198 ? -10.338 10.577 -15.218 1.00 88.62 198 GLN A CA 1
ATOM 1551 C C . GLN A 1 198 ? -11.034 10.330 -13.870 1.00 88.62 198 GLN A C 1
ATOM 1553 O O . GLN A 1 198 ? -11.494 11.279 -13.243 1.00 88.62 198 GLN A O 1
ATOM 1558 N N . LEU A 1 199 ? -11.080 9.079 -13.400 1.00 85.62 199 LEU A N 1
ATOM 1559 C CA . LEU A 1 199 ? -11.772 8.671 -12.170 1.00 85.62 199 LEU A CA 1
ATOM 1560 C C . LEU A 1 199 ? -11.037 9.053 -10.867 1.00 85.62 199 LEU A C 1
ATOM 1562 O O . LEU A 1 199 ? -11.540 8.798 -9.775 1.00 85.62 199 LEU A O 1
ATOM 1566 N N . GLY A 1 200 ? -9.861 9.679 -10.973 1.00 87.56 200 GLY A N 1
ATOM 1567 C CA . GLY A 1 200 ? -9.029 10.107 -9.847 1.00 87.56 200 GLY A CA 1
ATOM 1568 C C . GLY A 1 200 ? -7.720 9.323 -9.733 1.00 87.56 200 GLY A C 1
ATOM 1569 O O . GLY A 1 200 ? -7.512 8.325 -10.416 1.00 87.56 200 GLY A O 1
ATOM 1570 N N . THR A 1 201 ? -6.822 9.774 -8.852 1.00 83.81 201 THR A N 1
ATOM 1571 C CA . THR A 1 201 ? -5.422 9.306 -8.769 1.00 83.81 201 THR A CA 1
ATOM 1572 C C . THR A 1 201 ? -5.279 7.794 -8.573 1.00 83.81 201 THR A C 1
ATOM 1574 O O . THR A 1 201 ? -4.409 7.167 -9.186 1.00 83.81 201 THR A O 1
ATOM 1577 N N . ALA A 1 202 ? -6.135 7.193 -7.740 1.00 85.62 202 ALA A N 1
ATOM 1578 C CA . ALA A 1 202 ? -6.123 5.751 -7.509 1.00 85.62 202 ALA A CA 1
ATOM 1579 C C . ALA A 1 202 ? -6.458 4.989 -8.794 1.00 85.62 202 ALA A C 1
ATOM 1581 O O . ALA A 1 202 ? -5.724 4.088 -9.204 1.00 85.62 202 ALA A O 1
ATOM 1582 N N . SER A 1 203 ? -7.511 5.422 -9.489 1.00 88.69 203 SER A N 1
ATOM 1583 C CA . SER A 1 203 ? -7.904 4.832 -10.758 1.00 88.69 203 SER A CA 1
ATOM 1584 C C . SER A 1 203 ? -6.875 5.075 -11.863 1.00 88.69 203 SER A C 1
ATOM 1586 O O . SER A 1 203 ? -6.578 4.156 -12.625 1.00 88.69 203 SER A O 1
ATOM 1588 N N . SER A 1 204 ? -6.247 6.258 -11.906 1.00 86.62 204 SER A N 1
ATOM 1589 C CA . SER A 1 204 ? -5.165 6.567 -12.849 1.00 86.62 204 SER A CA 1
ATOM 1590 C C . SER A 1 204 ? -3.971 5.622 -12.688 1.00 86.62 204 SER A C 1
ATOM 1592 O O . SER A 1 204 ? -3.352 5.252 -13.682 1.00 86.62 204 SER A O 1
ATOM 1594 N N . THR A 1 205 ? -3.668 5.186 -11.461 1.00 85.44 205 THR A N 1
ATOM 1595 C CA . THR A 1 205 ? -2.590 4.214 -11.202 1.00 85.44 205 THR A CA 1
ATOM 1596 C C . THR A 1 205 ? -2.889 2.866 -11.852 1.00 85.44 205 THR A C 1
ATOM 1598 O O . THR A 1 205 ? -2.047 2.317 -12.559 1.00 85.44 205 THR A O 1
ATOM 1601 N N . VAL A 1 206 ? -4.109 2.351 -11.679 1.00 88.81 206 VAL A N 1
ATOM 1602 C CA . VAL A 1 206 ? -4.522 1.087 -12.309 1.00 88.81 206 VAL A CA 1
ATOM 1603 C C . VAL A 1 206 ? -4.649 1.253 -13.831 1.00 88.81 206 VAL A C 1
ATOM 1605 O O . VAL A 1 206 ? -4.238 0.378 -14.588 1.00 88.81 206 VAL A O 1
ATOM 1608 N N . ALA A 1 207 ? -5.150 2.400 -14.303 1.00 91.69 207 ALA A N 1
ATOM 1609 C CA . ALA A 1 207 ? -5.248 2.715 -15.727 1.00 91.69 207 ALA A CA 1
ATOM 1610 C C . ALA A 1 207 ? -3.869 2.803 -16.406 1.00 91.69 207 ALA A C 1
ATOM 1612 O O . ALA A 1 207 ? -3.744 2.452 -17.577 1.00 91.69 207 ALA A O 1
ATOM 1613 N N . ALA A 1 208 ? -2.822 3.221 -15.688 1.00 91.31 208 ALA A N 1
ATOM 1614 C CA . ALA A 1 208 ? -1.459 3.237 -16.211 1.00 91.31 208 ALA A CA 1
ATOM 1615 C C . ALA A 1 208 ? -0.934 1.821 -16.506 1.00 91.31 208 ALA A C 1
ATOM 1617 O O . ALA A 1 208 ? -0.301 1.615 -17.545 1.00 91.31 208 ALA A O 1
ATOM 1618 N N . ASP A 1 209 ? -1.236 0.845 -15.642 1.00 93.62 209 ASP A N 1
ATOM 1619 C CA . ASP A 1 209 ? -0.880 -0.560 -15.870 1.00 93.62 209 ASP A CA 1
ATOM 1620 C C . ASP A 1 209 ? -1.675 -1.166 -17.040 1.00 93.62 209 ASP A C 1
ATOM 1622 O O . ASP A 1 209 ? -1.098 -1.768 -17.948 1.00 93.62 209 ASP A O 1
ATOM 1626 N N . ILE A 1 210 ? -2.984 -0.895 -17.110 1.00 94.94 210 ILE A N 1
ATOM 1627 C CA . ILE A 1 210 ? -3.823 -1.254 -18.268 1.00 94.94 210 ILE A CA 1
ATOM 1628 C C . ILE A 1 210 ? -3.244 -0.654 -19.555 1.00 94.94 210 ILE A C 1
ATOM 1630 O O . ILE A 1 210 ? -3.081 -1.357 -20.549 1.00 94.94 210 ILE A O 1
ATOM 1634 N N . GLY A 1 211 ? -2.859 0.624 -19.528 1.00 94.81 211 GLY A N 1
ATOM 1635 C CA . GLY A 1 211 ? -2.262 1.321 -20.663 1.00 94.81 211 GLY A CA 1
ATOM 1636 C C . GLY A 1 211 ? -0.916 0.735 -21.097 1.00 94.81 211 GLY A C 1
ATOM 1637 O O . GLY A 1 211 ? -0.632 0.682 -22.293 1.00 94.81 211 GLY A O 1
ATOM 1638 N N . LYS A 1 212 ? -0.085 0.265 -20.156 1.00 95.81 212 LYS A N 1
ATOM 1639 C CA . LYS A 1 212 ? 1.162 -0.459 -20.463 1.00 95.81 212 LYS A CA 1
ATOM 1640 C C . LYS A 1 212 ? 0.867 -1.749 -21.228 1.00 95.81 212 LYS A C 1
ATOM 1642 O O . LYS A 1 212 ? 1.473 -1.978 -22.273 1.00 95.81 212 LYS A O 1
ATOM 1647 N N . ASN A 1 213 ? -0.066 -2.556 -20.731 1.00 97.00 213 ASN A N 1
ATOM 1648 C CA . ASN A 1 213 ? -0.453 -3.814 -21.367 1.00 97.00 213 ASN A CA 1
ATOM 1649 C C . ASN A 1 213 ? -1.107 -3.581 -22.739 1.00 97.00 213 ASN A C 1
ATOM 1651 O O . ASN A 1 213 ? -0.756 -4.249 -23.707 1.00 97.00 213 ASN A O 1
ATOM 1655 N N . LEU A 1 214 ? -1.972 -2.568 -22.854 1.00 97.25 214 LEU A N 1
ATOM 1656 C CA . LEU A 1 214 ? -2.591 -2.146 -24.112 1.00 97.25 214 LEU A CA 1
ATOM 1657 C C . LEU A 1 214 ? -1.553 -1.807 -25.189 1.00 97.25 214 LEU A C 1
ATOM 1659 O O . LEU A 1 214 ? -1.654 -2.318 -26.302 1.00 97.25 214 LEU A O 1
ATOM 1663 N N . ARG A 1 215 ? -0.538 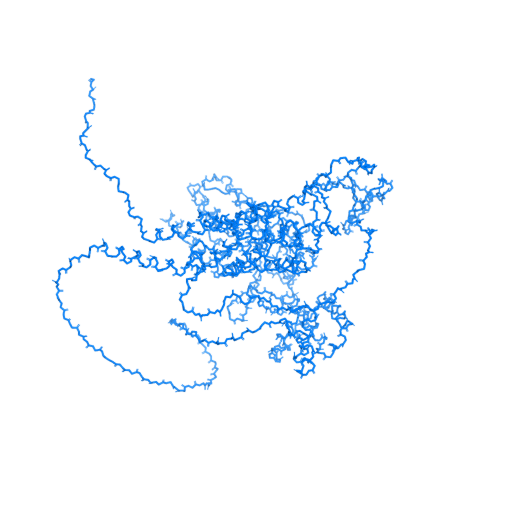-0.996 -24.856 1.00 96.62 215 ARG A N 1
ATOM 1664 C CA . ARG A 1 215 ? 0.540 -0.646 -25.798 1.00 96.62 215 ARG A CA 1
ATOM 1665 C C . ARG A 1 215 ? 1.312 -1.871 -26.269 1.00 96.62 215 ARG A C 1
ATOM 1667 O O . ARG A 1 215 ? 1.630 -1.970 -27.448 1.00 96.62 215 ARG A O 1
ATOM 1674 N N . GLY A 1 216 ? 1.574 -2.811 -25.366 1.00 96.19 216 GLY A N 1
ATOM 1675 C CA . GLY A 1 216 ? 2.228 -4.067 -25.712 1.00 96.19 216 GLY A CA 1
ATOM 1676 C C . GLY A 1 216 ? 1.430 -4.890 -26.731 1.00 96.19 216 GLY A C 1
ATOM 1677 O O . GLY A 1 216 ? 1.956 -5.281 -27.771 1.00 96.19 216 GLY A O 1
ATOM 1678 N N . VAL A 1 217 ? 0.120 -5.041 -26.512 1.00 97.12 217 VAL A N 1
ATOM 1679 C CA . VAL A 1 217 ? -0.762 -5.736 -27.465 1.00 97.12 217 VAL A CA 1
ATOM 1680 C C . VAL A 1 217 ? -0.853 -4.988 -28.802 1.00 97.12 217 VAL A C 1
ATOM 1682 O O . VAL A 1 217 ? -0.820 -5.616 -29.859 1.00 97.12 217 VAL A O 1
ATOM 1685 N N . GLN A 1 218 ? -0.923 -3.653 -28.782 1.00 97.75 218 GLN A N 1
ATOM 1686 C CA . GLN A 1 218 ? -0.906 -2.822 -29.994 1.00 97.75 218 GLN A CA 1
ATOM 1687 C C . GLN A 1 218 ? 0.396 -2.983 -30.786 1.00 97.75 218 GLN A C 1
ATOM 1689 O O . GLN A 1 218 ? 0.352 -3.063 -32.014 1.00 97.75 218 GLN A O 1
ATOM 1694 N N . GLN A 1 219 ? 1.539 -3.069 -30.103 1.00 96.94 219 GLN A N 1
ATOM 1695 C CA . GLN A 1 219 ? 2.836 -3.308 -30.731 1.00 96.94 219 GLN A CA 1
ATOM 1696 C C . GLN A 1 219 ? 2.866 -4.674 -31.426 1.00 96.94 219 GLN A C 1
ATOM 1698 O O . GLN A 1 219 ? 3.241 -4.749 -32.595 1.00 96.94 219 GLN A O 1
ATOM 1703 N N . CYS A 1 220 ? 2.398 -5.729 -30.752 1.00 96.06 220 CYS A N 1
ATOM 1704 C CA . CYS A 1 220 ? 2.283 -7.062 -31.346 1.00 96.06 220 CYS A CA 1
ATOM 1705 C C . CYS A 1 220 ? 1.320 -7.087 -32.539 1.00 96.06 220 CYS A C 1
ATOM 1707 O O . CYS A 1 220 ? 1.618 -7.715 -33.546 1.00 96.06 220 CYS A O 1
ATOM 1709 N N . LEU A 1 221 ? 0.176 -6.398 -32.468 1.00 97.00 221 LEU A N 1
ATOM 1710 C CA . LEU A 1 221 ? -0.741 -6.294 -33.609 1.00 97.00 221 LEU A CA 1
ATOM 1711 C C . LEU A 1 221 ? -0.083 -5.565 -34.789 1.00 97.00 221 LEU A C 1
ATOM 1713 O O . LEU A 1 221 ? -0.235 -5.978 -35.932 1.00 97.00 221 LEU A O 1
ATOM 1717 N N . SER A 1 222 ? 0.658 -4.492 -34.517 1.00 96.62 222 SER A N 1
ATOM 1718 C CA . SER A 1 222 ? 1.262 -3.648 -35.554 1.00 96.62 222 SER A CA 1
ATOM 1719 C C . SER A 1 222 ? 2.420 -4.326 -36.286 1.00 96.62 222 SER A C 1
ATOM 1721 O O . SER A 1 222 ? 2.689 -3.969 -37.431 1.00 96.62 222 SER A O 1
ATOM 1723 N N . SER A 1 223 ? 3.095 -5.300 -35.665 1.00 96.12 223 SER A N 1
ATOM 1724 C CA . SER A 1 223 ? 4.164 -6.049 -36.334 1.00 96.12 223 SER A CA 1
ATOM 1725 C C . SER A 1 223 ? 3.635 -6.986 -37.421 1.00 96.12 223 SER A C 1
ATOM 1727 O O . SER A 1 223 ? 4.324 -7.208 -38.411 1.00 96.12 223 SER A O 1
ATOM 1729 N N . GLU A 1 224 ? 2.421 -7.522 -37.259 1.00 96.38 224 GLU A N 1
ATOM 1730 C CA . GLU A 1 224 ? 1.794 -8.437 -38.220 1.00 96.38 224 GLU A CA 1
ATOM 1731 C C . GLU A 1 224 ? 0.264 -8.223 -38.291 1.00 96.38 224 GLU A C 1
ATOM 1733 O O . GLU A 1 224 ? -0.518 -9.053 -37.817 1.00 96.38 224 GLU A O 1
ATOM 1738 N N . PRO A 1 225 ? -0.203 -7.100 -38.866 1.00 96.56 225 PRO A N 1
ATOM 1739 C CA . PRO A 1 225 ? -1.595 -6.663 -38.738 1.00 96.56 225 PRO A CA 1
ATOM 1740 C C . PRO A 1 225 ? -2.607 -7.593 -39.410 1.00 96.56 225 PRO A C 1
ATOM 1742 O O . PRO A 1 225 ? -3.740 -7.681 -38.945 1.00 96.56 225 PRO A O 1
ATOM 1745 N N . GLU A 1 226 ? -2.221 -8.287 -40.484 1.00 97.00 226 GLU A N 1
ATOM 1746 C CA . GLU A 1 226 ? -3.112 -9.196 -41.214 1.00 97.00 226 GLU A CA 1
ATOM 1747 C C . GLU A 1 226 ? -3.301 -10.528 -40.477 1.00 97.00 226 GLU A C 1
ATOM 1749 O O . GLU A 1 226 ? -4.432 -10.961 -40.266 1.00 97.00 226 GLU A O 1
ATOM 1754 N N . THR A 1 227 ? -2.212 -11.161 -40.026 1.00 96.94 227 THR A N 1
ATOM 1755 C CA . THR A 1 227 ? -2.269 -12.454 -39.317 1.00 96.94 227 THR A CA 1
ATOM 1756 C C . THR A 1 227 ? -2.815 -12.308 -37.900 1.00 96.94 227 THR A C 1
ATOM 1758 O O . THR A 1 227 ? -3.421 -13.238 -37.373 1.00 96.94 227 THR A O 1
ATOM 1761 N N . ARG A 1 228 ? -2.667 -11.123 -37.297 1.00 97.25 228 ARG A N 1
ATOM 1762 C CA . ARG A 1 228 ? -3.164 -10.800 -35.954 1.00 97.25 228 ARG A CA 1
ATOM 1763 C C . ARG A 1 228 ? -4.456 -9.974 -35.961 1.00 97.25 228 ARG A C 1
ATOM 1765 O O . ARG A 1 228 ? -4.853 -9.458 -34.917 1.00 97.25 228 ARG A O 1
ATOM 1772 N N . ALA A 1 229 ? -5.129 -9.852 -37.111 1.00 97.12 229 ALA A N 1
ATOM 1773 C CA . ALA A 1 229 ? -6.336 -9.033 -37.271 1.00 97.12 229 ALA A CA 1
ATOM 1774 C C . ALA A 1 229 ? -7.484 -9.454 -36.338 1.00 97.12 229 ALA A C 1
ATOM 1776 O O . ALA A 1 229 ? -8.264 -8.606 -35.893 1.00 97.12 229 ALA A O 1
ATOM 1777 N N . THR A 1 230 ? -7.573 -10.749 -36.019 1.00 97.31 230 THR A N 1
ATOM 1778 C CA . THR A 1 230 ? -8.533 -11.296 -35.055 1.00 97.31 230 THR A CA 1
ATOM 1779 C C . THR A 1 230 ? -7.840 -11.805 -33.797 1.00 97.31 230 THR A C 1
ATOM 1781 O O . THR A 1 230 ? -6.639 -12.059 -33.806 1.00 97.31 230 THR A O 1
ATOM 1784 N N . LEU A 1 231 ? -8.578 -11.961 -32.698 1.00 95.44 231 LEU A N 1
ATOM 1785 C CA . LEU A 1 231 ? -8.034 -12.466 -31.443 1.00 95.44 231 LEU A CA 1
ATOM 1786 C C . LEU A 1 231 ? -7.490 -13.885 -31.603 1.00 95.44 231 LEU A C 1
ATOM 1788 O O . LEU A 1 231 ? -6.410 -14.192 -31.099 1.00 95.44 231 LEU A O 1
ATOM 1792 N N . ARG A 1 232 ? -8.212 -14.744 -32.329 1.00 94.25 232 ARG A N 1
ATOM 1793 C CA . ARG A 1 232 ? -7.715 -16.084 -32.646 1.00 94.25 232 ARG A CA 1
ATOM 1794 C C . ARG A 1 232 ? -6.411 -16.018 -33.435 1.00 94.25 232 ARG A C 1
ATOM 1796 O O . ARG A 1 232 ? -5.437 -16.623 -33.005 1.00 94.25 232 ARG A O 1
ATOM 1803 N N . GLY A 1 233 ? -6.368 -15.228 -34.511 1.00 95.69 233 GLY A N 1
ATOM 1804 C CA . GLY A 1 233 ? -5.149 -15.025 -35.297 1.00 95.69 233 GLY A CA 1
ATOM 1805 C C . GLY A 1 233 ? -3.992 -14.478 -34.453 1.00 95.69 233 GLY A C 1
ATOM 1806 O O . GLY A 1 233 ? -2.875 -14.982 -34.522 1.00 95.69 233 GLY A O 1
ATOM 1807 N N . PHE A 1 234 ? -4.278 -13.521 -33.564 1.00 95.94 234 PHE A N 1
ATOM 1808 C CA . PHE A 1 234 ? -3.304 -12.940 -32.641 1.00 95.94 234 PHE A CA 1
ATOM 1809 C C . PHE A 1 234 ? -2.633 -14.000 -31.756 1.00 95.94 234 PHE A C 1
ATOM 1811 O O . PHE A 1 234 ? -1.412 -13.983 -31.599 1.00 95.94 234 PHE A O 1
ATOM 1818 N N . LEU A 1 235 ? -3.415 -14.925 -31.191 1.00 94.25 235 LEU A N 1
ATOM 1819 C CA . LEU A 1 235 ? -2.905 -16.007 -30.344 1.00 94.25 235 LEU A CA 1
ATOM 1820 C C . LEU A 1 235 ? -2.265 -17.142 -31.161 1.00 94.25 235 LEU A C 1
ATOM 1822 O O . LEU A 1 235 ? -1.269 -17.720 -30.725 1.00 94.25 235 LEU A O 1
ATOM 1826 N N . ASP A 1 236 ? -2.804 -17.448 -32.342 1.00 93.75 236 ASP A N 1
ATOM 1827 C CA . ASP A 1 236 ? -2.301 -18.509 -33.217 1.00 93.75 236 ASP A CA 1
ATOM 1828 C C . ASP A 1 236 ? -0.890 -18.208 -33.732 1.00 93.75 236 ASP A C 1
ATOM 1830 O O . ASP A 1 236 ? -0.079 -19.129 -33.824 1.00 93.75 236 ASP A O 1
ATOM 1834 N N . VAL A 1 237 ? -0.556 -16.937 -33.986 1.00 95.00 237 VAL A N 1
ATOM 1835 C CA . VAL A 1 237 ? 0.811 -16.538 -34.359 1.00 95.00 237 VAL A CA 1
ATOM 1836 C C . VAL A 1 237 ? 1.811 -16.907 -33.258 1.00 95.00 237 VAL A C 1
ATOM 1838 O O . VAL A 1 237 ? 2.806 -17.570 -33.537 1.00 95.00 237 VAL A O 1
ATOM 1841 N N . GLU A 1 238 ? 1.544 -16.560 -31.995 1.00 92.94 238 GLU A N 1
ATOM 1842 C CA . GLU A 1 238 ? 2.464 -16.877 -30.884 1.00 92.94 238 GLU A CA 1
ATOM 1843 C C . GLU A 1 238 ? 2.478 -18.368 -30.523 1.00 92.94 238 GLU A C 1
ATOM 1845 O O . GLU A 1 238 ? 3.464 -18.899 -30.011 1.00 92.94 238 GLU A O 1
ATOM 1850 N N . LYS A 1 239 ? 1.386 -19.079 -30.805 1.00 89.94 239 LYS A N 1
ATOM 1851 C CA . LYS A 1 239 ? 1.350 -20.536 -30.693 1.00 89.94 239 LYS A CA 1
ATOM 1852 C C . LYS A 1 239 ? 2.215 -21.195 -31.770 1.00 89.94 239 LYS A C 1
ATOM 1854 O O . LYS A 1 239 ? 2.945 -22.138 -31.472 1.00 89.94 239 LYS A O 1
ATOM 1859 N N . ALA A 1 240 ? 2.149 -20.707 -33.009 1.00 92.50 240 ALA A N 1
ATOM 1860 C CA . ALA A 1 240 ? 2.888 -21.254 -34.144 1.00 92.50 240 ALA A CA 1
ATOM 1861 C C . ALA A 1 240 ? 4.408 -21.061 -34.017 1.00 92.50 240 ALA A C 1
ATOM 1863 O O . ALA A 1 240 ? 5.166 -21.902 -34.494 1.00 92.50 240 ALA A O 1
ATOM 1864 N N . THR A 1 241 ? 4.862 -20.008 -33.330 1.00 91.56 241 THR A N 1
ATOM 1865 C CA . THR A 1 241 ? 6.290 -19.788 -33.037 1.00 91.56 241 THR A CA 1
ATOM 1866 C C . THR A 1 241 ? 6.837 -20.708 -31.942 1.00 91.56 241 THR A C 1
ATOM 1868 O O . THR A 1 241 ? 8.037 -20.690 -31.675 1.00 91.56 241 THR A O 1
ATOM 1871 N N . GLY A 1 242 ? 5.985 -21.503 -31.283 1.00 89.25 242 GLY A N 1
ATOM 1872 C CA . GLY A 1 242 ? 6.375 -22.327 -30.138 1.00 89.25 242 GLY A CA 1
ATOM 1873 C C . GLY A 1 242 ? 6.683 -21.515 -28.876 1.00 89.25 242 GLY A C 1
ATOM 1874 O O . GLY A 1 242 ? 7.197 -22.074 -27.908 1.00 89.25 242 GLY A O 1
ATOM 1875 N N . GLN A 1 243 ? 6.360 -20.214 -28.868 1.00 87.06 243 GLN A N 1
ATOM 1876 C CA . GLN A 1 243 ? 6.588 -19.326 -27.727 1.00 87.06 243 GLN A CA 1
ATOM 1877 C C . GLN A 1 243 ? 5.750 -19.737 -26.508 1.00 87.06 243 GLN A C 1
ATOM 1879 O O . GLN A 1 243 ? 6.185 -19.547 -25.373 1.00 87.06 243 GLN A O 1
ATOM 1884 N N . HIS A 1 244 ? 4.583 -20.349 -26.737 1.00 85.88 244 HIS A N 1
ATOM 1885 C CA . HIS A 1 244 ? 3.709 -20.868 -25.684 1.00 85.88 244 HIS A CA 1
ATOM 1886 C C . HIS A 1 244 ? 3.532 -22.376 -25.803 1.00 85.88 244 HIS A C 1
ATOM 1888 O O . HIS A 1 244 ? 3.196 -22.898 -26.867 1.00 85.88 244 HIS A O 1
ATOM 1894 N N . GLN A 1 245 ? 3.694 -23.083 -24.685 1.00 79.00 245 GLN A N 1
ATOM 1895 C CA . GLN A 1 245 ? 3.368 -24.503 -24.607 1.00 79.00 245 GLN A CA 1
ATOM 1896 C C . GLN A 1 245 ? 1.893 -24.672 -24.252 1.00 79.00 245 GLN A C 1
ATOM 1898 O O . GLN A 1 245 ? 1.419 -24.179 -23.225 1.00 79.00 245 GLN A O 1
ATOM 1903 N N . VAL A 1 246 ? 1.167 -25.406 -25.094 1.00 75.94 246 VAL A N 1
ATOM 1904 C CA . VAL A 1 246 ? -0.190 -25.843 -24.767 1.00 75.94 246 VAL A CA 1
ATOM 1905 C C . VAL A 1 246 ? -0.094 -26.813 -23.592 1.00 75.94 246 VAL A C 1
ATOM 1907 O O . VAL A 1 246 ? 0.565 -27.847 -23.676 1.00 75.94 246 VAL A O 1
ATOM 1910 N N . ALA A 1 247 ? -0.751 -26.474 -22.493 1.00 77.44 247 ALA A N 1
ATOM 1911 C CA . ALA A 1 247 ? -0.823 -27.297 -21.296 1.00 77.44 247 ALA A CA 1
ATOM 1912 C C . ALA A 1 247 ? -2.250 -27.252 -20.748 1.00 77.44 247 ALA A C 1
ATOM 1914 O O . ALA A 1 247 ? -3.061 -26.469 -21.225 1.00 77.44 247 ALA A O 1
ATOM 1915 N N . GLU A 1 248 ? -2.553 -28.079 -19.747 1.00 75.69 248 GLU A N 1
ATOM 1916 C CA . GLU A 1 248 ? -3.807 -27.967 -18.992 1.00 75.69 248 GLU A CA 1
ATOM 1917 C C . GLU A 1 248 ? -3.974 -26.545 -18.421 1.00 75.69 248 GLU A C 1
ATOM 1919 O O . GLU A 1 248 ? -2.961 -25.927 -18.073 1.00 75.69 248 GLU A O 1
ATOM 1924 N N . PRO A 1 249 ? -5.205 -26.038 -18.217 1.00 69.25 249 PRO A N 1
ATOM 1925 C CA . PRO A 1 249 ? -5.429 -24.672 -17.733 1.00 69.25 249 PRO A CA 1
ATOM 1926 C C . PRO A 1 249 ? -4.669 -24.314 -16.449 1.00 69.25 249 PRO A C 1
ATOM 1928 O O . PRO A 1 249 ? -4.215 -23.187 -16.281 1.00 69.25 249 PRO A O 1
ATOM 1931 N N . SER A 1 250 ? -4.465 -25.287 -15.558 1.00 68.81 250 SER A N 1
ATOM 1932 C CA . SER A 1 250 ? -3.705 -25.131 -14.309 1.00 68.81 250 SER A CA 1
ATOM 1933 C C . SER A 1 250 ? -2.177 -25.108 -14.480 1.00 68.81 250 SER A C 1
ATOM 1935 O O . SER A 1 250 ? -1.456 -24.826 -13.524 1.00 68.81 250 SER A O 1
ATOM 1937 N N . HIS A 1 251 ? -1.673 -25.410 -15.677 1.00 69.56 251 HIS A N 1
ATOM 1938 C CA . HIS A 1 251 ? -0.252 -25.569 -15.993 1.00 69.56 251 HIS A CA 1
ATOM 1939 C C . HIS A 1 251 ? 0.212 -24.714 -17.179 1.00 69.56 251 HIS A C 1
ATOM 1941 O O . HIS A 1 251 ? 1.412 -24.674 -17.450 1.00 69.56 251 HIS A O 1
ATOM 1947 N N . CYS A 1 252 ? -0.697 -24.027 -17.875 1.00 71.75 252 CYS A N 1
ATOM 1948 C CA . CYS A 1 252 ? -0.340 -23.134 -18.967 1.00 71.75 252 CYS A CA 1
ATOM 1949 C C . CYS A 1 252 ? 0.363 -21.884 -18.420 1.00 71.75 252 CYS A C 1
ATOM 1951 O O . CYS A 1 252 ? -0.225 -21.084 -17.692 1.00 71.75 252 CYS A O 1
ATOM 1953 N N . GLN A 1 253 ? 1.642 -21.737 -18.761 1.00 80.75 253 GLN A N 1
ATOM 1954 C CA . GLN A 1 253 ? 2.431 -20.541 -18.488 1.00 80.75 253 GLN A CA 1
ATOM 1955 C C . GLN A 1 253 ? 2.682 -19.836 -19.816 1.00 80.75 253 GLN A C 1
ATOM 1957 O O . GLN A 1 253 ? 3.328 -20.395 -20.700 1.00 80.75 253 GLN A O 1
ATOM 1962 N N . LEU A 1 254 ? 2.146 -18.625 -19.955 1.00 89.06 254 LEU A N 1
ATOM 1963 C CA . LEU A 1 254 ? 2.465 -17.763 -21.088 1.00 89.06 254 LEU A CA 1
ATOM 1964 C C . LEU A 1 254 ? 3.894 -17.242 -20.915 1.00 89.06 254 LEU A C 1
ATOM 1966 O O . LEU A 1 254 ? 4.298 -16.914 -19.796 1.00 89.06 254 LEU A O 1
ATOM 1970 N N . ALA A 1 255 ? 4.651 -17.157 -22.006 1.00 89.25 255 ALA A N 1
ATOM 1971 C CA . ALA A 1 255 ? 5.958 -16.513 -21.984 1.00 89.25 255 ALA A CA 1
ATOM 1972 C C . ALA A 1 255 ? 5.831 -15.056 -21.510 1.00 89.25 255 ALA A C 1
ATOM 1974 O O . ALA A 1 255 ? 4.903 -14.346 -21.903 1.00 89.25 255 ALA A O 1
ATOM 1975 N N . ASP A 1 256 ? 6.770 -14.605 -20.682 1.00 88.69 256 ASP A N 1
ATOM 1976 C CA . ASP A 1 256 ? 6.849 -13.223 -20.209 1.00 88.69 256 ASP A CA 1
ATOM 1977 C C . ASP A 1 256 ? 8.238 -12.656 -20.558 1.00 88.69 256 ASP A C 1
ATOM 1979 O O . ASP A 1 256 ? 9.234 -13.152 -20.019 1.00 88.69 256 ASP A O 1
ATOM 1983 N N . PRO A 1 257 ? 8.340 -11.680 -21.485 1.00 92.44 257 PRO A N 1
ATOM 1984 C CA . PRO A 1 257 ? 7.240 -10.964 -22.142 1.00 92.44 257 PRO A CA 1
ATOM 1985 C C . PRO A 1 257 ? 6.633 -11.705 -23.352 1.00 92.44 257 PRO A C 1
ATOM 1987 O O . PRO A 1 257 ? 7.320 -12.411 -24.090 1.00 92.44 257 PRO A O 1
ATOM 1990 N N . SER A 1 258 ? 5.336 -11.491 -23.601 1.00 95.12 258 SER A N 1
ATOM 1991 C CA . SER A 1 258 ? 4.640 -11.860 -24.848 1.00 95.12 258 SER A CA 1
ATOM 1992 C C . SER A 1 258 ? 3.373 -11.025 -25.049 1.00 95.12 258 SER A C 1
ATOM 1994 O O . SER A 1 258 ? 2.837 -10.468 -24.083 1.00 95.12 258 SER A O 1
ATOM 1996 N N . GLY A 1 259 ? 2.859 -10.975 -26.282 1.00 95.56 259 GLY A N 1
ATOM 1997 C CA . GLY A 1 259 ? 1.593 -10.313 -26.580 1.00 95.56 259 GLY A CA 1
ATOM 1998 C C . GLY A 1 259 ? 0.415 -11.009 -25.901 1.00 95.56 259 GLY A C 1
ATOM 1999 O O . GLY A 1 259 ? -0.458 -10.330 -25.364 1.00 95.56 259 GLY A O 1
ATOM 2000 N N . ALA A 1 260 ? 0.406 -12.347 -25.832 1.00 95.31 260 ALA A N 1
ATOM 2001 C CA . ALA A 1 260 ? -0.619 -13.097 -25.102 1.00 95.31 260 ALA A CA 1
ATOM 2002 C C . ALA A 1 260 ? -0.612 -12.794 -23.592 1.00 95.31 260 ALA A C 1
ATOM 2004 O O . ALA A 1 260 ? -1.679 -12.631 -22.996 1.00 95.31 260 ALA A O 1
ATOM 2005 N N . MET A 1 261 ? 0.569 -12.674 -22.967 1.00 94.94 261 MET A N 1
ATOM 2006 C CA . MET A 1 261 ? 0.689 -12.306 -21.549 1.00 94.94 261 MET A CA 1
ATOM 2007 C C . MET A 1 261 ? 0.162 -10.890 -21.296 1.00 94.94 261 MET A C 1
ATOM 2009 O O . MET A 1 261 ? -0.630 -10.668 -20.379 1.00 94.94 261 MET A O 1
ATOM 2013 N N . GLN A 1 262 ? 0.551 -9.929 -22.135 1.00 97.00 262 GLN A N 1
ATOM 2014 C CA . GLN A 1 262 ? 0.066 -8.551 -22.036 1.00 97.00 262 GLN A CA 1
ATOM 2015 C C . GLN A 1 262 ? -1.447 -8.473 -22.259 1.00 97.00 262 GLN A C 1
ATOM 2017 O O . GLN A 1 262 ? -2.146 -7.791 -21.511 1.00 97.00 262 GLN A O 1
ATOM 2022 N N . LEU A 1 263 ? -1.983 -9.227 -23.221 1.00 96.44 263 LEU A N 1
ATOM 2023 C CA . LEU A 1 263 ? -3.420 -9.317 -23.456 1.00 96.44 263 LEU A CA 1
ATOM 2024 C C . LEU A 1 263 ? -4.165 -9.914 -22.256 1.00 96.44 263 LEU A C 1
ATOM 2026 O O . LEU A 1 263 ? -5.236 -9.425 -21.896 1.00 96.44 263 LEU A O 1
ATOM 2030 N N . GLN A 1 264 ? -3.600 -10.927 -21.598 1.00 95.19 264 GLN A N 1
ATOM 2031 C CA . GLN A 1 264 ? -4.183 -11.498 -20.386 1.00 95.19 264 GLN A CA 1
ATOM 2032 C C . GLN A 1 264 ? -4.289 -10.456 -19.263 1.00 95.19 264 GLN A C 1
ATOM 2034 O O . GLN A 1 264 ? -5.344 -10.337 -18.635 1.00 95.19 264 GLN A O 1
ATOM 2039 N N . TRP A 1 265 ? -3.226 -9.689 -19.009 1.00 95.94 265 TRP A N 1
ATOM 2040 C CA . TRP A 1 265 ? -3.243 -8.635 -17.990 1.00 95.94 265 TRP A CA 1
ATOM 2041 C C . TRP A 1 265 ? -4.151 -7.462 -18.366 1.00 95.94 265 TRP A C 1
ATOM 2043 O O . TRP A 1 265 ? -4.872 -6.958 -17.504 1.00 95.94 265 TRP A O 1
ATOM 2053 N N . LEU A 1 266 ? -4.206 -7.097 -19.651 1.00 96.69 266 LEU A N 1
ATOM 2054 C CA . LEU A 1 266 ? -5.168 -6.129 -20.176 1.00 96.69 266 LEU A CA 1
ATOM 2055 C C . LEU A 1 266 ? -6.607 -6.564 -19.865 1.00 96.69 266 LEU A C 1
ATOM 2057 O O . LEU A 1 266 ? -7.362 -5.804 -19.263 1.00 96.69 266 LEU A O 1
ATOM 2061 N N . LEU A 1 267 ? -6.980 -7.799 -20.213 1.00 95.56 267 LEU A N 1
ATOM 2062 C CA . LEU A 1 267 ? -8.329 -8.326 -19.984 1.00 95.56 267 LEU A CA 1
ATOM 2063 C C . LEU A 1 267 ? -8.690 -8.402 -18.498 1.00 95.56 267 LEU A C 1
ATOM 2065 O O . LEU A 1 267 ? -9.810 -8.059 -18.126 1.00 95.56 267 LEU A O 1
ATOM 2069 N N . ARG A 1 268 ? -7.744 -8.792 -17.636 1.00 95.56 268 ARG A N 1
ATOM 2070 C CA . ARG A 1 268 ? -7.943 -8.795 -16.179 1.00 95.56 268 ARG A CA 1
ATOM 2071 C C . ARG A 1 268 ? -8.199 -7.391 -15.631 1.00 95.56 268 ARG A C 1
ATOM 2073 O O . ARG A 1 268 ? -9.131 -7.206 -14.853 1.00 95.56 268 ARG A O 1
ATOM 2080 N N . GLY A 1 269 ? -7.407 -6.405 -16.058 1.00 95.62 269 GLY A N 1
ATOM 2081 C CA . GLY A 1 269 ? -7.582 -5.012 -15.646 1.00 95.62 269 GLY A CA 1
ATOM 2082 C C . GLY A 1 269 ? -8.910 -4.418 -16.124 1.00 95.62 269 GLY A C 1
ATOM 2083 O O . GLY A 1 269 ? -9.614 -3.772 -15.348 1.00 95.62 269 GLY A O 1
ATOM 2084 N N . LEU A 1 270 ? -9.300 -4.694 -17.373 1.00 94.56 270 LEU A N 1
ATOM 2085 C CA . LEU A 1 270 ? -10.604 -4.291 -17.910 1.00 94.56 270 LEU A CA 1
ATOM 2086 C C . LEU A 1 270 ? -11.763 -4.974 -17.165 1.00 94.56 270 LEU A C 1
ATOM 2088 O O . LEU A 1 270 ? -12.743 -4.310 -16.832 1.00 94.56 270 LEU A O 1
ATOM 2092 N N . GLY A 1 271 ? -11.636 -6.270 -16.860 1.00 93.81 271 GLY A N 1
ATOM 2093 C CA . GLY A 1 271 ? -12.634 -7.045 -16.120 1.00 93.81 271 GLY A CA 1
ATOM 2094 C C . GLY A 1 271 ? -12.863 -6.527 -14.701 1.00 93.81 271 GLY A C 1
ATOM 2095 O O . GLY A 1 271 ? -14.012 -6.362 -14.293 1.00 93.81 271 GLY A O 1
ATOM 2096 N N . PHE A 1 272 ? -11.789 -6.183 -13.984 1.00 95.69 272 PHE A N 1
ATOM 2097 C CA . PHE A 1 272 ? -11.882 -5.521 -12.680 1.00 95.69 272 PHE A CA 1
ATOM 2098 C C . PHE A 1 272 ? -12.719 -4.242 -12.751 1.00 95.69 272 PHE A C 1
ATOM 2100 O O . PHE A 1 272 ? -13.652 -4.072 -11.970 1.00 95.69 272 PHE A O 1
ATOM 2107 N N . TYR A 1 273 ? -12.427 -3.359 -13.708 1.00 94.19 273 TYR A N 1
ATOM 2108 C CA . TYR A 1 273 ? -13.146 -2.094 -13.824 1.00 94.19 273 TYR A CA 1
ATOM 2109 C C . TYR A 1 273 ? -14.594 -2.257 -14.262 1.00 94.19 273 TYR A C 1
ATOM 2111 O O . TYR A 1 273 ? -15.461 -1.569 -13.730 1.00 94.19 273 TYR A O 1
ATOM 2119 N N . ALA A 1 274 ? -14.866 -3.160 -15.204 1.00 91.25 274 ALA A N 1
ATOM 2120 C CA . ALA A 1 274 ? -16.234 -3.461 -15.606 1.00 91.25 274 ALA A CA 1
ATOM 2121 C C . ALA A 1 274 ? -17.058 -3.934 -14.398 1.00 91.25 274 ALA A C 1
ATOM 2123 O O . ALA A 1 274 ? -18.159 -3.433 -14.165 1.00 91.25 274 ALA A O 1
ATOM 2124 N N . ARG A 1 275 ? -16.487 -4.825 -13.573 1.00 94.00 275 ARG A N 1
ATOM 2125 C CA . ARG A 1 275 ? -17.148 -5.326 -12.367 1.00 94.00 275 ARG A CA 1
ATOM 2126 C C . ARG A 1 275 ? -17.300 -4.259 -11.285 1.00 94.00 275 ARG A C 1
ATOM 2128 O O . ARG A 1 275 ? -18.364 -4.156 -10.685 1.00 94.00 275 ARG A O 1
ATOM 2135 N N . PHE A 1 276 ? -16.273 -3.441 -11.069 1.00 94.94 276 PHE A N 1
ATOM 2136 C CA . PHE A 1 276 ? -16.325 -2.310 -10.145 1.00 94.94 276 PHE A CA 1
ATOM 2137 C C . PHE A 1 276 ? -17.441 -1.333 -10.520 1.00 94.94 276 PHE A C 1
ATOM 2139 O O . PHE A 1 276 ? -18.277 -1.022 -9.675 1.00 94.94 276 PHE A O 1
ATOM 2146 N N . LEU A 1 277 ? -17.497 -0.889 -11.781 1.00 91.81 277 LEU A N 1
ATOM 2147 C CA . LEU A 1 277 ? -18.531 0.037 -12.244 1.00 91.81 277 LEU A CA 1
ATOM 2148 C C . LEU A 1 277 ? -19.927 -0.576 -12.123 1.00 91.81 277 LEU A C 1
ATOM 2150 O O . LEU A 1 277 ? -20.842 0.102 -11.664 1.00 91.81 277 LEU A O 1
ATOM 2154 N N . GLN A 1 278 ? -20.085 -1.858 -12.464 1.00 91.12 278 GLN A N 1
ATOM 2155 C CA . GLN A 1 278 ? -21.345 -2.573 -12.275 1.00 91.12 278 GLN A CA 1
ATOM 2156 C C . GLN A 1 278 ? -21.799 -2.536 -10.807 1.00 91.12 278 GLN A C 1
ATOM 2158 O O . GLN A 1 278 ? -22.883 -2.034 -10.518 1.00 91.12 278 GLN A O 1
ATOM 2163 N N . LEU A 1 279 ? -20.962 -3.020 -9.884 1.00 92.69 279 LEU A N 1
ATOM 2164 C CA . LEU A 1 279 ? -21.280 -3.070 -8.454 1.00 92.69 279 LEU A CA 1
ATOM 2165 C C . LEU A 1 279 ? -21.561 -1.675 -7.885 1.00 92.69 279 LEU A C 1
ATOM 2167 O O . LEU A 1 279 ? -22.472 -1.488 -7.078 1.00 92.69 279 LEU A O 1
ATOM 2171 N N . GLN A 1 280 ? -20.810 -0.671 -8.336 1.00 93.25 280 GLN A N 1
ATOM 2172 C CA . GLN A 1 280 ? -20.995 0.703 -7.896 1.00 93.25 280 GLN A CA 1
ATOM 2173 C C . GLN A 1 280 ? -22.339 1.280 -8.364 1.00 93.25 280 GLN A C 1
ATOM 2175 O O . GLN A 1 280 ? -23.012 1.966 -7.592 1.00 93.25 280 GLN A O 1
ATOM 2180 N N . LEU A 1 281 ? -22.762 0.989 -9.598 1.00 87.88 281 LEU A N 1
ATOM 2181 C CA . LEU A 1 281 ? -24.059 1.417 -10.135 1.00 87.88 281 LEU A CA 1
ATOM 2182 C C . LEU A 1 281 ? -25.227 0.679 -9.470 1.00 87.88 281 LEU A C 1
ATOM 2184 O O . LEU A 1 281 ? -26.237 1.314 -9.153 1.00 87.88 281 LEU A O 1
ATOM 2188 N N . GLU A 1 282 ? -25.053 -0.606 -9.156 1.00 90.44 282 GLU A N 1
ATOM 2189 C CA . GLU A 1 282 ? -25.981 -1.418 -8.352 1.00 90.44 282 GLU A CA 1
ATOM 2190 C C . GLU A 1 282 ? -26.084 -0.934 -6.890 1.00 90.44 282 GLU A C 1
ATOM 2192 O O . GLU A 1 282 ? -26.988 -1.340 -6.164 1.00 90.44 282 GLU A O 1
ATOM 2197 N N . GLY A 1 283 ? -25.208 -0.016 -6.463 1.00 91.75 283 GLY A N 1
ATOM 2198 C CA . GLY A 1 283 ? -25.214 0.549 -5.113 1.00 91.75 283 GLY A CA 1
ATOM 2199 C C . GLY A 1 283 ? -24.611 -0.384 -4.063 1.00 91.75 283 GLY A C 1
ATOM 2200 O O . GLY A 1 283 ? -24.920 -0.246 -2.880 1.00 91.75 283 GLY A O 1
ATOM 2201 N N . TYR A 1 284 ? -23.764 -1.329 -4.478 1.00 92.44 284 TYR A N 1
ATOM 2202 C CA . TYR A 1 284 ? -23.112 -2.262 -3.570 1.00 92.44 284 TYR A CA 1
ATOM 2203 C C . TYR A 1 284 ? -22.128 -1.518 -2.645 1.00 92.44 284 TYR A C 1
ATOM 2205 O O . TYR A 1 284 ? -21.284 -0.751 -3.132 1.00 92.44 284 TYR A O 1
ATOM 2213 N N . PRO A 1 285 ? -22.204 -1.711 -1.314 1.00 86.94 285 PRO A N 1
ATOM 2214 C CA . PRO A 1 285 ? -21.227 -1.136 -0.399 1.00 86.94 285 PRO A CA 1
ATOM 2215 C C . PRO A 1 285 ? -19.851 -1.758 -0.662 1.00 86.94 285 PRO A C 1
ATOM 2217 O O . PRO A 1 285 ? -19.744 -2.957 -0.879 1.00 86.94 285 PRO A O 1
ATOM 2220 N N . GLU A 1 286 ? -18.789 -0.952 -0.650 1.00 93.25 286 GLU A N 1
ATOM 2221 C CA . GLU A 1 286 ? -17.417 -1.433 -0.900 1.00 93.25 286 GLU A CA 1
ATOM 2222 C C . GLU A 1 286 ? -17.206 -2.087 -2.286 1.00 93.25 286 GLU A C 1
ATOM 2224 O O . GLU A 1 286 ? -16.333 -2.939 -2.451 1.00 93.25 286 GLU A O 1
ATOM 2229 N N . ALA A 1 287 ? -17.952 -1.651 -3.311 1.00 95.62 287 ALA A N 1
ATOM 2230 C CA . ALA A 1 287 ? -17.901 -2.184 -4.681 1.00 95.62 287 ALA A CA 1
ATOM 2231 C C . ALA A 1 287 ? -16.483 -2.417 -5.243 1.00 95.62 287 ALA A C 1
ATOM 2233 O O . ALA A 1 287 ? -16.241 -3.414 -5.919 1.00 95.62 287 ALA A O 1
ATOM 2234 N N . ALA A 1 288 ? -15.526 -1.526 -4.958 1.00 95.19 288 ALA A N 1
ATOM 2235 C CA . ALA A 1 288 ? -14.140 -1.675 -5.404 1.00 95.19 288 ALA A CA 1
ATOM 2236 C C . ALA A 1 288 ? -13.402 -2.847 -4.730 1.00 95.19 288 ALA A C 1
ATOM 2238 O O . ALA A 1 288 ? -12.609 -3.528 -5.383 1.00 95.19 288 ALA A O 1
ATOM 2239 N N . ALA A 1 289 ? -13.654 -3.090 -3.439 1.00 95.25 289 ALA A N 1
ATOM 2240 C CA . ALA A 1 289 ? -13.053 -4.200 -2.705 1.00 95.25 289 ALA A CA 1
ATOM 2241 C C . ALA A 1 289 ? -13.604 -5.539 -3.200 1.00 95.25 289 ALA A C 1
ATOM 2243 O O . ALA A 1 289 ? -12.836 -6.467 -3.453 1.00 95.25 289 ALA A O 1
ATOM 2244 N N . GLU A 1 290 ? -14.917 -5.605 -3.403 1.00 96.81 290 GLU A N 1
ATOM 2245 C CA . GLU A 1 290 ? -15.580 -6.804 -3.908 1.00 96.81 290 GLU A CA 1
ATOM 2246 C C . GLU A 1 290 ? -15.143 -7.124 -5.343 1.00 96.81 290 GLU A C 1
ATOM 2248 O O . GLU A 1 290 ? -14.659 -8.222 -5.611 1.00 96.81 290 GLU A O 1
ATOM 2253 N N . ALA A 1 291 ? -15.175 -6.135 -6.246 1.00 96.50 291 ALA A N 1
ATOM 2254 C CA . ALA A 1 291 ? -14.699 -6.306 -7.619 1.00 96.50 291 ALA A CA 1
ATOM 2255 C C . ALA A 1 291 ? -13.252 -6.809 -7.669 1.00 96.50 291 ALA A C 1
ATOM 2257 O O . ALA A 1 291 ? -12.911 -7.646 -8.504 1.00 96.50 291 ALA A O 1
ATOM 2258 N N . TYR A 1 292 ? -12.389 -6.322 -6.775 1.00 97.00 292 TYR A N 1
ATOM 2259 C CA . TYR A 1 292 ? -11.009 -6.781 -6.682 1.00 97.00 292 TYR A CA 1
ATOM 2260 C C . TYR A 1 292 ? -10.905 -8.248 -6.256 1.00 97.00 292 TYR A C 1
ATOM 2262 O O . TYR A 1 292 ? -10.165 -9.010 -6.885 1.00 97.00 292 TYR A O 1
ATOM 2270 N N . ASN A 1 293 ? -11.642 -8.638 -5.215 1.00 93.69 293 ASN A N 1
ATOM 2271 C CA . ASN A 1 293 ? -11.649 -10.005 -4.698 1.00 93.69 293 ASN A CA 1
ATOM 2272 C C . ASN A 1 293 ? -12.148 -11.006 -5.746 1.00 93.69 293 ASN A C 1
ATOM 2274 O O . ASN A 1 293 ? -11.552 -12.071 -5.899 1.00 93.69 293 ASN A O 1
ATOM 2278 N N . GLU A 1 294 ? -13.185 -10.643 -6.502 1.00 95.38 294 GLU A N 1
ATOM 2279 C CA . GLU A 1 294 ? -13.758 -11.496 -7.546 1.00 95.38 294 GLU A CA 1
ATOM 2280 C C . GLU A 1 294 ? -12.872 -11.614 -8.801 1.00 95.38 294 GLU A C 1
ATOM 2282 O O . GLU A 1 294 ? -12.968 -12.601 -9.532 1.00 95.38 294 GLU A O 1
ATOM 2287 N N . THR A 1 295 ? -12.010 -10.627 -9.079 1.00 95.62 295 THR A N 1
ATOM 2288 C CA . THR A 1 295 ? -11.275 -10.552 -10.356 1.00 95.62 295 THR A CA 1
ATOM 2289 C C . THR A 1 295 ? -9.761 -10.704 -10.199 1.00 95.62 295 THR A C 1
ATOM 2291 O O . THR A 1 295 ? -9.193 -11.706 -10.640 1.00 95.62 295 THR A O 1
ATOM 2294 N N . LEU A 1 296 ? -9.087 -9.726 -9.589 1.00 95.25 296 LEU A N 1
ATOM 2295 C CA . LEU A 1 296 ? -7.626 -9.589 -9.593 1.00 95.25 296 LEU A CA 1
ATOM 2296 C C . LEU A 1 296 ? -6.929 -10.264 -8.411 1.00 95.25 296 LEU A C 1
ATOM 2298 O O . LEU A 1 296 ? -5.774 -10.667 -8.552 1.00 95.25 296 LEU A O 1
ATOM 2302 N N . ALA A 1 297 ? -7.598 -10.406 -7.263 1.00 93.38 297 ALA A N 1
ATOM 2303 C CA . ALA A 1 297 ? -6.956 -10.836 -6.018 1.00 93.38 297 ALA A CA 1
ATOM 2304 C C . ALA A 1 297 ? -6.221 -12.178 -6.138 1.00 93.38 297 ALA A C 1
ATOM 2306 O O . ALA A 1 297 ? -5.118 -12.328 -5.619 1.00 93.38 297 ALA A O 1
ATOM 2307 N N . GLN A 1 298 ? -6.791 -13.123 -6.884 1.00 92.81 298 GLN A N 1
ATOM 2308 C CA . GLN A 1 298 ? -6.207 -14.442 -7.148 1.00 92.81 298 GLN A CA 1
ATOM 2309 C C . GLN A 1 298 ? -4.914 -14.416 -7.988 1.00 92.81 298 GLN A C 1
ATOM 2311 O O . GLN A 1 298 ? -4.190 -15.409 -8.025 1.00 92.81 298 GLN A O 1
ATOM 2316 N N . TYR A 1 299 ? -4.625 -13.309 -8.681 1.00 91.56 299 TYR A N 1
ATOM 2317 C CA . TYR A 1 299 ? -3.459 -13.162 -9.562 1.00 91.56 299 TYR A CA 1
ATOM 2318 C C . TYR A 1 299 ? -2.364 -12.273 -8.968 1.00 91.56 299 TYR A C 1
ATOM 2320 O O . TYR A 1 299 ? -1.260 -12.210 -9.508 1.00 91.56 299 TYR A O 1
ATOM 2328 N N . HIS A 1 300 ? -2.654 -11.569 -7.877 1.00 90.50 300 HIS A N 1
ATOM 2329 C CA . HIS A 1 300 ? -1.714 -10.667 -7.230 1.00 90.50 300 HIS A CA 1
ATOM 2330 C C . HIS A 1 300 ? -0.894 -11.385 -6.159 1.00 90.50 300 HIS A C 1
ATOM 2332 O O . HIS A 1 300 ? -1.413 -12.155 -5.353 1.00 90.50 300 HIS A O 1
ATOM 2338 N N . SER A 1 301 ? 0.405 -11.078 -6.110 1.00 90.44 301 SER A N 1
ATOM 2339 C CA . SER A 1 301 ? 1.240 -11.450 -4.966 1.00 90.44 301 SER A CA 1
ATOM 2340 C C . SER A 1 301 ? 0.716 -10.786 -3.688 1.00 90.44 301 SER A C 1
ATOM 2342 O O . SER A 1 301 ? 0.040 -9.759 -3.756 1.00 90.44 301 SER A O 1
ATOM 2344 N N . THR A 1 302 ? 1.073 -11.302 -2.510 1.00 78.88 302 THR A N 1
ATOM 2345 C CA . THR A 1 302 ? 0.683 -10.692 -1.226 1.00 78.88 302 THR A CA 1
ATOM 2346 C C . THR A 1 302 ? 1.054 -9.207 -1.146 1.00 78.88 302 THR A C 1
ATOM 2348 O O . THR A 1 302 ? 0.266 -8.405 -0.646 1.00 78.88 302 THR A O 1
ATOM 2351 N N . LEU A 1 303 ? 2.217 -8.825 -1.691 1.00 75.56 303 LEU A N 1
ATOM 2352 C CA . LEU A 1 303 ? 2.665 -7.432 -1.743 1.00 75.56 303 LEU A CA 1
ATOM 2353 C C . LEU A 1 303 ? 1.788 -6.596 -2.682 1.00 75.56 303 LEU A C 1
ATOM 2355 O O . LEU A 1 303 ? 1.274 -5.555 -2.285 1.00 75.56 303 LEU A O 1
ATOM 2359 N N . THR A 1 304 ? 1.561 -7.079 -3.904 1.00 81.25 304 THR A N 1
ATOM 2360 C CA . THR A 1 304 ? 0.697 -6.398 -4.879 1.00 81.25 304 THR A CA 1
ATOM 2361 C C . THR A 1 304 ? -0.724 -6.249 -4.335 1.00 81.25 304 THR A C 1
ATOM 2363 O O . THR A 1 304 ? -1.328 -5.189 -4.468 1.00 81.25 304 THR A O 1
ATOM 2366 N N . ALA A 1 305 ? -1.242 -7.275 -3.657 1.00 86.44 305 ALA A N 1
ATOM 2367 C CA . ALA A 1 305 ? -2.557 -7.250 -3.040 1.00 86.44 305 ALA A CA 1
ATOM 2368 C C . ALA A 1 305 ? -2.649 -6.246 -1.888 1.00 86.44 305 ALA A C 1
ATOM 2370 O O . ALA A 1 305 ? -3.668 -5.572 -1.746 1.00 86.44 305 ALA A O 1
ATOM 2371 N N . PHE A 1 306 ? -1.590 -6.111 -1.089 1.00 82.31 306 PHE A N 1
ATOM 2372 C CA . PHE A 1 306 ? -1.502 -5.082 -0.059 1.00 82.31 306 PHE A CA 1
ATOM 2373 C C . PHE A 1 306 ? -1.535 -3.677 -0.670 1.00 82.31 306 PHE A C 1
ATOM 2375 O O . PHE A 1 306 ? -2.381 -2.877 -0.281 1.00 82.31 306 PHE A O 1
ATOM 2382 N N . THR A 1 307 ? -0.704 -3.396 -1.678 1.00 77.38 307 THR A N 1
ATOM 2383 C CA . THR A 1 307 ? -0.713 -2.104 -2.388 1.00 77.38 307 THR A CA 1
ATOM 2384 C C . THR A 1 307 ? -2.081 -1.806 -3.003 1.00 77.38 307 THR A C 1
ATOM 2386 O O . THR A 1 307 ? -2.595 -0.697 -2.870 1.00 77.38 307 THR A O 1
ATOM 2389 N N . PHE A 1 308 ? -2.712 -2.803 -3.627 1.00 88.25 308 PHE A N 1
ATOM 2390 C CA . PHE A 1 308 ? -4.006 -2.627 -4.281 1.00 88.25 308 PHE A CA 1
ATOM 2391 C C . PHE A 1 308 ? -5.134 -2.320 -3.283 1.00 88.25 308 PHE A C 1
ATOM 2393 O O . PHE A 1 308 ? -6.020 -1.528 -3.592 1.00 88.25 308 PHE A O 1
ATOM 2400 N N . LYS A 1 309 ? -5.070 -2.845 -2.050 1.00 86.25 309 LYS A N 1
ATOM 2401 C CA . LYS A 1 309 ? -6.017 -2.487 -0.978 1.00 86.25 309 LYS A CA 1
ATOM 2402 C C . LYS A 1 309 ? -5.988 -0.998 -0.625 1.00 86.25 309 LYS A C 1
ATOM 2404 O O . LYS A 1 309 ? -7.048 -0.441 -0.362 1.00 86.25 309 LYS A O 1
ATOM 2409 N N . PHE A 1 310 ? -4.831 -0.335 -0.674 1.00 82.94 310 PHE A N 1
ATOM 2410 C CA . PHE A 1 310 ? -4.770 1.124 -0.495 1.00 82.94 310 PHE A CA 1
ATOM 2411 C C . PHE A 1 310 ? -5.344 1.890 -1.684 1.00 82.94 310 PHE A C 1
ATOM 2413 O O . PHE A 1 310 ? -5.924 2.953 -1.501 1.00 82.94 310 PHE A O 1
ATOM 2420 N N . LEU A 1 311 ? -5.202 1.365 -2.903 1.00 86.38 311 LEU A N 1
ATOM 2421 C CA . LEU A 1 311 ? -5.816 1.985 -4.078 1.00 86.38 311 LEU A CA 1
ATOM 2422 C C . LEU A 1 311 ? -7.346 1.877 -4.023 1.00 86.38 311 LEU A C 1
ATOM 2424 O O . LEU A 1 311 ? -8.036 2.839 -4.342 1.00 86.38 311 LEU A O 1
ATOM 2428 N N . ILE A 1 312 ? -7.875 0.743 -3.552 1.00 92.12 312 ILE A N 1
ATOM 2429 C CA . ILE A 1 312 ? -9.318 0.506 -3.393 1.00 92.12 312 ILE A CA 1
ATOM 2430 C C . ILE A 1 312 ? -9.974 1.538 -2.470 1.00 92.12 312 ILE A C 1
ATOM 2432 O O . ILE A 1 312 ? -11.056 2.024 -2.789 1.00 92.12 312 ILE A O 1
ATOM 2436 N N . THR A 1 313 ? -9.336 1.914 -1.356 1.00 86.06 313 THR A N 1
ATOM 2437 C CA . THR A 1 313 ? -9.918 2.890 -0.413 1.00 86.06 313 THR A CA 1
ATOM 2438 C C . THR A 1 313 ? -10.009 4.305 -0.982 1.00 86.06 313 THR A C 1
ATOM 2440 O O . THR A 1 313 ? -10.744 5.131 -0.446 1.00 86.06 313 THR A O 1
ATOM 2443 N N . ALA A 1 314 ? -9.283 4.581 -2.065 1.00 89.31 314 ALA A N 1
ATOM 2444 C CA . ALA A 1 314 ? -9.280 5.855 -2.770 1.00 89.31 314 ALA A CA 1
ATOM 2445 C C . ALA A 1 314 ? -10.065 5.811 -4.098 1.00 89.31 314 ALA A C 1
ATOM 2447 O O . ALA A 1 314 ? -9.970 6.752 -4.889 1.00 89.31 314 ALA A O 1
ATOM 2448 N N . MET A 1 315 ? -10.830 4.743 -4.358 1.00 92.38 315 MET A N 1
ATOM 2449 C CA . MET A 1 315 ? -11.718 4.664 -5.522 1.00 92.38 315 MET A CA 1
ATOM 2450 C C . MET A 1 315 ? -12.908 5.630 -5.391 1.00 92.38 315 MET A C 1
ATOM 2452 O O . MET A 1 315 ? -13.373 5.891 -4.277 1.00 92.38 315 MET A O 1
ATOM 2456 N N . PRO A 1 316 ? -13.413 6.182 -6.510 1.00 91.44 316 PRO A N 1
ATOM 2457 C CA . PRO A 1 316 ? -14.512 7.139 -6.477 1.00 91.44 316 PRO A CA 1
ATOM 2458 C C . PRO A 1 316 ? -15.812 6.494 -5.984 1.00 91.44 316 PRO A C 1
ATOM 2460 O O . PRO A 1 316 ? -16.103 5.334 -6.271 1.00 91.44 316 PRO A O 1
ATOM 2463 N N . SER A 1 317 ? -16.625 7.280 -5.276 1.00 92.12 317 SER A N 1
ATOM 2464 C CA . SER A 1 317 ? -17.991 6.898 -4.915 1.00 92.12 317 SER A CA 1
ATOM 2465 C C . SER A 1 317 ? -18.921 6.898 -6.136 1.00 92.12 317 SER A C 1
ATOM 2467 O O . SER A 1 317 ? -18.590 7.444 -7.191 1.00 92.12 317 SER A O 1
ATOM 2469 N N . LYS A 1 318 ? -20.125 6.333 -5.972 1.00 92.12 318 LYS A N 1
ATOM 2470 C CA . LYS A 1 318 ? -21.191 6.362 -6.988 1.00 92.12 318 LYS A CA 1
ATOM 2471 C C . LYS A 1 318 ? -21.498 7.790 -7.440 1.00 92.12 318 LYS A C 1
ATOM 2473 O O . LYS A 1 318 ? -21.548 8.039 -8.637 1.00 92.12 318 LYS A O 1
ATOM 2478 N N . ASP A 1 319 ? -21.626 8.721 -6.499 1.00 88.88 319 ASP A N 1
ATOM 2479 C CA . ASP A 1 319 ? -21.938 10.121 -6.807 1.00 88.88 319 ASP A CA 1
ATOM 2480 C C . ASP A 1 319 ? -20.814 10.780 -7.612 1.00 88.88 319 ASP A C 1
ATOM 2482 O O . ASP A 1 319 ? -21.071 11.439 -8.618 1.00 88.88 319 ASP A O 1
ATOM 2486 N N . SER A 1 320 ? -19.556 10.534 -7.225 1.00 87.50 320 SER A N 1
ATOM 2487 C CA . SER A 1 320 ? -18.386 11.011 -7.969 1.00 87.50 320 SER A CA 1
ATOM 2488 C C . SER A 1 320 ? -18.340 10.445 -9.386 1.00 87.50 320 SER A C 1
ATOM 2490 O O . SER A 1 320 ? -17.937 11.155 -10.301 1.00 87.50 320 SER A O 1
ATOM 2492 N N . LEU A 1 321 ? -18.759 9.191 -9.578 1.00 86.88 321 LEU A N 1
ATOM 2493 C CA . LEU A 1 321 ? -18.862 8.575 -10.897 1.00 86.88 321 LEU A CA 1
ATOM 2494 C C . LEU A 1 321 ? -19.985 9.204 -11.724 1.00 86.88 321 LEU A C 1
ATOM 2496 O O . LEU A 1 321 ? -19.733 9.665 -12.831 1.00 86.88 321 LEU A O 1
ATOM 2500 N N . CYS A 1 322 ? -21.201 9.302 -11.188 1.00 85.12 322 CYS A N 1
ATOM 2501 C CA . CYS A 1 322 ? -22.337 9.901 -11.894 1.00 85.12 322 CYS A CA 1
ATOM 2502 C C . CYS A 1 322 ? -22.103 11.375 -12.275 1.00 85.12 322 CYS A C 1
ATOM 2504 O O . CYS A 1 322 ? -22.657 11.846 -13.266 1.00 85.12 322 CYS A O 1
ATOM 2506 N N . ALA A 1 323 ? -21.257 12.089 -11.526 1.00 84.56 323 ALA A N 1
ATOM 2507 C CA . ALA A 1 323 ? -20.881 13.474 -11.802 1.00 84.56 323 ALA A CA 1
ATOM 2508 C C . ALA A 1 323 ? -19.846 13.643 -12.934 1.00 84.56 323 ALA A C 1
ATOM 2510 O O . ALA A 1 323 ? -19.506 14.776 -13.288 1.00 84.56 323 ALA A O 1
ATOM 2511 N N . LEU A 1 324 ? -19.296 12.559 -13.491 1.00 82.56 324 LEU A N 1
ATOM 2512 C CA . LEU A 1 324 ? -18.264 12.664 -14.518 1.00 82.56 324 LEU A CA 1
ATOM 2513 C C . LEU A 1 324 ? -18.846 13.107 -15.859 1.00 82.56 324 LEU A C 1
ATOM 2515 O O . LEU A 1 324 ? -19.700 12.411 -16.409 1.00 82.56 324 LEU A O 1
ATOM 2519 N N . PRO A 1 325 ? -18.278 14.150 -16.492 1.00 80.00 325 PRO A N 1
ATOM 2520 C CA . PRO A 1 325 ? -18.710 14.595 -17.817 1.00 80.00 325 PRO A CA 1
ATOM 2521 C C . PRO A 1 325 ? -18.665 13.494 -18.887 1.00 80.00 325 PRO A C 1
ATOM 2523 O O . PRO A 1 325 ? -19.431 13.529 -19.845 1.00 80.00 325 PRO A O 1
ATOM 2526 N N . ALA A 1 326 ? -17.775 12.508 -18.724 1.00 75.25 326 ALA A N 1
ATOM 2527 C CA . ALA A 1 326 ? -17.673 11.355 -19.615 1.00 75.25 326 ALA A CA 1
ATOM 2528 C C . ALA A 1 326 ? -18.911 10.436 -19.566 1.00 75.25 326 ALA A C 1
ATOM 2530 O O . ALA A 1 326 ? -19.203 9.783 -20.566 1.00 75.25 326 ALA A O 1
ATOM 2531 N N . LEU A 1 327 ? -19.624 10.397 -18.434 1.00 72.62 327 LEU A N 1
ATOM 2532 C CA . LEU A 1 327 ? -20.861 9.634 -18.226 1.00 72.62 327 LEU A CA 1
ATOM 2533 C C . LEU A 1 327 ? -22.108 10.491 -18.493 1.00 72.62 327 LEU A C 1
ATOM 2535 O O . LEU A 1 327 ? -23.103 10.001 -19.019 1.00 72.62 327 LEU A O 1
ATOM 2539 N N . SER A 1 328 ? -22.046 11.788 -18.194 1.00 68.31 328 SER A N 1
ATOM 2540 C CA . SER A 1 328 ? -23.167 12.727 -18.311 1.00 68.31 328 SER A CA 1
ATOM 2541 C C . SER A 1 328 ? -23.279 13.366 -19.705 1.00 68.31 328 SER A C 1
ATOM 2543 O O . SER A 1 328 ? -23.421 14.582 -19.781 1.00 68.31 328 SER A O 1
ATOM 2545 N N . GLY A 1 329 ? -23.164 12.585 -20.793 1.00 63.38 329 GLY A N 1
ATOM 2546 C CA . GLY A 1 329 ? -23.001 13.065 -22.181 1.00 63.38 329 GLY A CA 1
ATOM 2547 C C . GLY A 1 329 ? -23.817 14.321 -22.559 1.00 63.38 329 GLY A C 1
ATOM 2548 O O . GLY A 1 329 ? -24.864 14.575 -21.972 1.00 63.38 329 GLY A O 1
ATOM 2549 N N . PRO A 1 330 ? -23.398 15.118 -23.563 1.00 57.91 330 PRO A N 1
ATOM 2550 C CA . PRO A 1 330 ? -23.901 16.484 -23.787 1.00 57.91 330 PRO A CA 1
ATOM 2551 C C . PRO A 1 330 ? -25.432 16.615 -23.933 1.00 57.91 330 PRO A C 1
ATOM 2553 O O . PRO A 1 330 ? -25.969 17.693 -23.689 1.00 57.91 330 PRO A O 1
ATOM 2556 N N . GLY A 1 331 ? -26.134 15.532 -24.291 1.00 57.50 331 GLY A N 1
ATOM 2557 C CA . GLY A 1 331 ? -27.599 15.460 -24.315 1.00 57.50 331 GLY A CA 1
ATOM 2558 C C . GLY A 1 331 ? -28.261 15.241 -22.949 1.00 57.50 331 GLY A C 1
ATOM 2559 O O . GLY A 1 331 ? -29.308 15.823 -22.705 1.00 57.50 331 GLY A O 1
ATOM 2560 N N . ALA A 1 332 ? -27.647 14.501 -22.022 1.00 53.62 332 ALA A N 1
ATOM 2561 C CA . ALA A 1 332 ? -28.255 14.145 -20.736 1.00 53.62 332 ALA A CA 1
ATOM 2562 C C . ALA A 1 332 ? -28.480 15.369 -19.833 1.00 53.62 332 ALA A C 1
ATOM 2564 O O . ALA A 1 332 ? -29.495 15.458 -19.150 1.00 53.62 332 ALA A O 1
ATOM 2565 N N . ALA A 1 333 ? -27.569 16.348 -19.862 1.00 51.69 333 ALA A N 1
ATOM 2566 C CA . ALA A 1 333 ? -27.750 17.612 -19.146 1.00 51.69 333 ALA A CA 1
ATOM 2567 C C . ALA A 1 333 ? -28.846 18.492 -19.778 1.00 51.69 333 ALA A C 1
ATOM 2569 O O . ALA A 1 333 ? -29.573 19.179 -19.063 1.00 51.69 333 ALA A O 1
ATOM 2570 N N . ALA A 1 334 ? -28.988 18.459 -21.109 1.00 54.59 334 ALA A N 1
ATOM 2571 C CA . ALA A 1 334 ? -30.018 19.204 -21.832 1.00 54.59 334 ALA A CA 1
ATOM 2572 C C . ALA A 1 334 ? -31.411 18.566 -21.679 1.00 54.59 334 ALA A C 1
ATOM 2574 O O . ALA A 1 334 ? -32.385 19.286 -21.483 1.00 54.59 334 ALA A O 1
ATOM 2575 N N . GLU A 1 335 ? -31.504 17.234 -21.698 1.00 54.56 335 GLU A N 1
ATOM 2576 C CA . GLU A 1 335 ? -32.730 16.478 -21.416 1.00 54.56 335 GLU A CA 1
ATOM 2577 C C . GLU A 1 335 ? -33.150 16.614 -19.950 1.00 54.56 335 GLU A C 1
ATOM 2579 O O . GLU A 1 335 ? -34.326 16.841 -19.682 1.00 54.56 335 GLU A O 1
ATOM 2584 N N . ALA A 1 336 ? -32.205 16.584 -19.004 1.00 52.94 336 ALA A N 1
ATOM 2585 C CA . ALA A 1 336 ? -32.490 16.855 -17.595 1.00 52.94 336 ALA A CA 1
ATOM 2586 C C . ALA A 1 336 ? -32.980 18.297 -17.377 1.00 52.94 336 ALA A C 1
ATOM 2588 O O . ALA A 1 336 ? -33.939 18.521 -16.640 1.00 52.94 336 ALA A O 1
ATOM 2589 N N . ALA A 1 337 ? -32.373 19.281 -18.052 1.00 54.38 337 ALA A N 1
ATOM 2590 C CA . ALA A 1 337 ? -32.818 20.674 -18.002 1.00 54.38 337 ALA A CA 1
ATOM 2591 C C . ALA A 1 337 ? -34.201 20.870 -18.650 1.00 54.38 337 ALA A C 1
ATOM 2593 O O . ALA A 1 337 ? -35.020 21.625 -18.125 1.00 54.38 337 ALA A O 1
ATOM 2594 N N . ALA A 1 338 ? -34.488 20.172 -19.754 1.00 62.34 338 ALA A N 1
ATOM 2595 C CA . ALA A 1 338 ? -35.796 20.184 -20.401 1.00 62.34 338 ALA A CA 1
ATOM 2596 C C . ALA A 1 338 ? -36.871 19.537 -19.512 1.00 62.34 338 ALA A C 1
ATOM 2598 O O . ALA A 1 338 ? -37.910 20.150 -19.283 1.00 62.34 338 ALA A O 1
ATOM 2599 N N . ALA A 1 339 ? -36.590 18.369 -18.926 1.00 59.91 339 ALA A N 1
ATOM 2600 C CA . ALA A 1 339 ? -37.489 17.681 -17.999 1.00 59.91 339 ALA A CA 1
ATOM 2601 C C . ALA A 1 339 ? -37.741 18.496 -16.717 1.00 59.91 339 ALA A C 1
ATOM 2603 O O . ALA A 1 339 ? -38.874 18.576 -16.247 1.00 59.91 339 ALA A O 1
ATOM 2604 N N . ALA A 1 340 ? -36.715 19.164 -16.176 1.00 58.19 340 ALA A N 1
ATOM 2605 C CA . ALA A 1 340 ? -36.853 20.066 -15.032 1.00 58.19 340 ALA A CA 1
ATOM 2606 C C . ALA A 1 340 ? -37.679 21.317 -15.378 1.00 58.19 340 ALA A C 1
ATOM 2608 O O . ALA A 1 340 ? -38.492 21.767 -14.569 1.00 58.19 340 ALA A O 1
ATOM 2609 N N . SER A 1 341 ? -37.516 21.860 -16.590 1.00 62.66 341 SER A N 1
ATOM 2610 C CA . SER A 1 341 ? -38.325 22.977 -17.090 1.00 62.66 341 SER A CA 1
ATOM 2611 C C . SER A 1 341 ? -39.791 22.582 -17.298 1.00 62.66 341 SER A C 1
ATOM 2613 O O . SER A 1 341 ? -40.685 23.372 -16.998 1.00 62.66 341 SER A O 1
ATOM 2615 N N . GLU A 1 342 ? -40.052 21.369 -17.784 1.00 65.69 342 GLU A N 1
ATOM 2616 C CA . GLU A 1 342 ? -41.401 20.839 -18.001 1.00 65.69 342 GLU A CA 1
ATOM 2617 C C . GLU A 1 342 ? -42.100 20.506 -16.669 1.00 65.69 342 GLU A C 1
ATOM 2619 O O . GLU A 1 342 ? -43.274 20.829 -16.489 1.00 65.69 342 GLU A O 1
ATOM 2624 N N . LEU A 1 343 ? -41.369 19.980 -15.674 1.00 57.03 343 LEU A N 1
ATOM 2625 C CA . LEU A 1 343 ? -41.886 19.796 -14.311 1.00 57.03 343 LEU A CA 1
ATOM 2626 C C . LEU A 1 343 ? -42.160 21.124 -13.596 1.00 57.03 343 LEU A C 1
ATOM 2628 O O . LEU A 1 343 ? -43.163 21.231 -12.892 1.00 57.03 343 LEU A O 1
ATOM 2632 N N . SER A 1 344 ? -41.303 22.132 -13.783 1.00 58.91 344 SER A N 1
ATOM 2633 C CA . SER A 1 344 ? -41.502 23.481 -13.236 1.00 58.91 344 SER A CA 1
ATOM 2634 C C . SER A 1 344 ? -42.770 24.139 -13.800 1.00 58.91 344 SER A C 1
ATOM 2636 O O . SER A 1 344 ? -43.507 24.800 -13.071 1.00 58.91 344 SER A O 1
ATOM 2638 N N . ALA A 1 345 ? -43.104 23.870 -15.069 1.00 65.81 345 ALA A N 1
ATOM 2639 C CA . ALA A 1 345 ? -44.343 24.331 -15.698 1.00 65.81 345 ALA A CA 1
ATOM 2640 C C . ALA A 1 345 ? -45.615 23.618 -15.185 1.00 65.81 345 ALA A C 1
ATOM 2642 O O . ALA A 1 345 ? -46.720 24.129 -15.366 1.00 65.81 345 ALA A O 1
ATOM 2643 N N . LEU A 1 346 ? -45.479 22.456 -14.532 1.00 58.00 346 LEU A N 1
ATOM 2644 C CA . LEU A 1 346 ? -46.589 21.656 -13.995 1.00 58.00 346 LEU A CA 1
ATOM 2645 C C . LEU A 1 346 ? -46.887 21.924 -12.509 1.00 58.00 346 LEU A C 1
ATOM 2647 O O . LEU A 1 346 ? -47.799 21.307 -11.949 1.00 58.00 346 LEU A O 1
ATOM 2651 N N . VAL A 1 347 ? -46.152 22.832 -11.858 1.00 55.84 347 VAL A N 1
ATOM 2652 C CA . VAL A 1 347 ? -46.435 23.285 -10.488 1.00 55.84 347 VAL A CA 1
ATOM 2653 C C . VAL A 1 347 ? -47.210 24.609 -10.557 1.00 55.84 347 VAL A C 1
ATOM 2655 O O . VAL A 1 347 ? -46.638 25.622 -10.957 1.00 55.84 347 VAL A O 1
ATOM 2658 N N . PRO A 1 348 ? -48.501 24.659 -10.169 1.00 46.19 348 PRO A N 1
ATOM 2659 C CA . PRO A 1 348 ? -49.229 25.919 -10.081 1.00 46.19 348 PRO A CA 1
ATOM 2660 C C . PRO A 1 348 ? -48.591 26.781 -8.988 1.00 46.19 348 PRO A C 1
ATOM 2662 O O . PRO A 1 348 ? -48.519 26.362 -7.831 1.00 46.19 348 PRO A O 1
ATOM 2665 N N . GLY A 1 349 ? -48.107 27.969 -9.354 1.00 45.91 349 GLY A N 1
ATOM 2666 C CA . GLY A 1 349 ? -47.556 28.919 -8.392 1.00 45.91 349 GLY A CA 1
ATOM 2667 C C . GLY A 1 349 ? -48.607 29.325 -7.347 1.00 45.91 349 GLY A C 1
ATOM 2668 O O . GLY A 1 349 ? -49.783 29.469 -7.693 1.00 45.91 349 GLY A O 1
ATOM 2669 N N . PRO A 1 350 ? -48.228 29.505 -6.070 1.00 42.97 350 PRO A N 1
ATOM 2670 C CA . PRO A 1 350 ? -49.149 30.002 -5.060 1.00 42.97 350 PRO A CA 1
ATOM 2671 C C . PRO A 1 350 ? -49.522 31.457 -5.373 1.00 42.97 350 PRO A C 1
ATOM 2673 O O . PRO A 1 350 ? -48.655 32.317 -5.524 1.00 42.97 350 PRO A O 1
ATOM 2676 N N . ASN A 1 351 ? -50.826 31.726 -5.463 1.00 43.66 351 ASN A N 1
ATOM 2677 C CA . ASN A 1 351 ? -51.368 33.081 -5.445 1.00 43.66 351 ASN A CA 1
ATOM 2678 C C . ASN A 1 351 ? -51.011 33.729 -4.101 1.00 43.66 351 ASN A C 1
ATOM 2680 O O . ASN A 1 351 ? -51.604 33.390 -3.078 1.00 43.66 351 ASN A O 1
ATOM 2684 N N . CYS A 1 352 ? -50.055 34.653 -4.107 1.00 37.00 352 CYS A N 1
ATOM 2685 C CA . CYS A 1 352 ? -49.790 35.538 -2.980 1.00 37.00 352 CYS A CA 1
ATOM 2686 C C . CYS A 1 352 ? -50.442 36.894 -3.264 1.00 37.00 352 CYS A C 1
ATOM 2688 O O . CYS A 1 352 ? -50.001 37.631 -4.147 1.00 37.00 352 CYS A O 1
ATOM 2690 N N . GLU A 1 353 ? -51.501 37.197 -2.516 1.00 39.78 353 GLU A N 1
ATOM 2691 C CA . GLU A 1 353 ? -52.085 38.532 -2.430 1.00 39.78 353 GLU A CA 1
ATOM 2692 C C . GLU A 1 353 ? -51.137 39.474 -1.669 1.00 39.78 353 GLU A C 1
ATOM 2694 O O . GLU A 1 353 ? -50.794 39.266 -0.508 1.00 39.78 353 GLU A O 1
ATOM 2699 N N . ASP A 1 354 ? -50.659 40.462 -2.417 1.00 42.38 354 ASP A N 1
ATOM 2700 C CA . ASP A 1 354 ? -50.526 41.888 -2.110 1.00 42.38 354 ASP A CA 1
ATOM 2701 C C . ASP A 1 354 ? -50.601 42.347 -0.636 1.00 42.38 354 ASP A C 1
ATOM 2703 O O . ASP A 1 354 ? -51.685 42.535 -0.090 1.00 42.38 354 ASP A O 1
ATOM 2707 N N . HIS A 1 355 ? -49.450 42.686 -0.042 1.00 34.31 355 HIS A N 1
ATOM 2708 C CA . HIS A 1 355 ? -49.338 43.745 0.970 1.00 34.31 355 HIS A CA 1
ATOM 2709 C C . HIS A 1 355 ? -47.982 44.454 0.835 1.00 34.31 355 HIS A C 1
ATOM 2711 O O . HIS A 1 355 ? -46.921 43.857 1.016 1.00 34.31 355 HIS A O 1
ATOM 2717 N N . GLY A 1 356 ? -48.034 45.738 0.474 1.00 35.03 356 GLY A N 1
ATOM 2718 C CA . GLY A 1 356 ? -46.869 46.591 0.263 1.00 35.03 356 GLY A CA 1
ATOM 2719 C C . GLY A 1 356 ? -46.229 47.138 1.542 1.00 35.03 356 GLY A C 1
ATOM 2720 O O . GLY A 1 356 ? -46.845 47.145 2.601 1.00 35.03 356 GLY A O 1
ATOM 2721 N N . HIS A 1 357 ? -44.986 47.612 1.404 1.00 32.97 357 HIS A N 1
ATOM 2722 C CA . HIS A 1 357 ? -44.497 48.920 1.873 1.00 32.97 357 HIS A CA 1
ATOM 2723 C C . HIS A 1 357 ? -42.993 49.095 1.544 1.00 32.97 357 HIS A C 1
ATOM 2725 O O . HIS A 1 357 ? -42.142 48.366 2.036 1.00 32.97 357 HIS A O 1
ATOM 2731 N N . ASP A 1 358 ? -42.721 50.069 0.671 1.00 31.20 358 ASP A N 1
ATOM 2732 C CA . ASP A 1 358 ? -41.746 51.173 0.769 1.00 31.20 358 ASP A CA 1
ATOM 2733 C C . ASP A 1 358 ? -40.231 51.007 1.095 1.00 31.20 358 ASP A C 1
ATOM 2735 O O . ASP A 1 358 ? -39.835 50.671 2.208 1.00 31.20 358 ASP A O 1
ATOM 2739 N N . LEU A 1 359 ? -39.438 51.558 0.141 1.00 32.22 359 LEU A N 1
ATOM 2740 C CA . LEU A 1 359 ? -38.144 52.302 0.225 1.00 32.22 359 LEU A CA 1
ATOM 2741 C C . LEU A 1 359 ? -36.786 51.527 0.164 1.00 32.22 359 LEU A C 1
ATOM 2743 O O . LEU A 1 359 ? -36.723 50.358 0.515 1.00 32.22 359 LEU A O 1
ATOM 2747 N N . PRO A 1 360 ? -35.650 52.167 -0.241 1.00 42.16 360 PRO A N 1
ATOM 2748 C CA . PRO A 1 360 ? -35.359 52.715 -1.579 1.00 42.16 360 PRO A CA 1
ATOM 2749 C C . PRO A 1 360 ? -33.930 52.396 -2.130 1.00 42.16 360 PRO A C 1
ATOM 2751 O O . PRO A 1 360 ? -33.058 51.854 -1.459 1.00 42.16 360 PRO A O 1
ATOM 2754 N N . ARG A 1 361 ? -33.700 52.809 -3.390 1.00 32.47 361 ARG A N 1
ATOM 2755 C CA . ARG A 1 361 ? -32.464 52.772 -4.215 1.00 32.47 361 ARG A CA 1
ATOM 2756 C C . ARG A 1 361 ? -31.253 53.585 -3.694 1.00 32.47 361 ARG A C 1
ATOM 2758 O O . ARG A 1 361 ? -31.440 54.737 -3.318 1.00 32.47 361 ARG A O 1
ATOM 2765 N N . ALA A 1 362 ? -30.032 53.076 -3.942 1.00 27.72 362 ALA A N 1
ATOM 2766 C CA . ALA A 1 362 ? -28.809 53.778 -4.432 1.00 27.72 362 ALA A CA 1
ATOM 2767 C C . ALA A 1 362 ? -27.737 52.700 -4.793 1.00 27.72 362 ALA A C 1
ATOM 2769 O O . ALA A 1 362 ? -27.559 51.784 -4.002 1.00 27.72 362 ALA A O 1
ATOM 2770 N N . ALA A 1 363 ? -27.154 52.543 -6.001 1.00 29.27 363 ALA A N 1
ATOM 2771 C CA . ALA A 1 363 ? -26.203 53.379 -6.775 1.00 29.27 363 ALA A CA 1
ATOM 2772 C C . ALA A 1 363 ? -24.927 53.744 -5.971 1.00 29.27 363 ALA A C 1
ATOM 2774 O O . ALA A 1 363 ? -25.077 54.175 -4.840 1.00 29.27 363 ALA A O 1
ATOM 2775 N N . THR A 1 364 ? -23.656 53.686 -6.404 1.00 26.89 364 THR A N 1
ATOM 2776 C CA . THR A 1 364 ? -22.897 53.326 -7.629 1.00 26.89 364 THR A CA 1
ATOM 2777 C C . THR A 1 364 ? -21.392 53.519 -7.294 1.00 26.89 364 THR A C 1
ATOM 2779 O O . THR A 1 364 ? -21.096 54.395 -6.493 1.00 26.89 364 THR A O 1
ATOM 2782 N N . LEU A 1 365 ? -20.486 52.812 -7.995 1.00 26.62 365 LEU A N 1
ATOM 2783 C CA . LEU A 1 365 ? -19.109 53.207 -8.413 1.00 26.62 365 LEU A CA 1
ATOM 2784 C C . LEU A 1 365 ? -18.009 53.611 -7.394 1.00 26.62 365 LEU A C 1
ATOM 2786 O O . LEU A 1 365 ? -18.147 54.597 -6.683 1.00 26.62 365 LEU A O 1
ATOM 2790 N N . ALA A 1 366 ? -16.850 52.934 -7.497 1.00 25.72 366 ALA A N 1
ATOM 2791 C CA . ALA A 1 366 ? -15.459 53.464 -7.522 1.00 25.72 366 ALA A CA 1
ATOM 2792 C C . ALA A 1 366 ? -14.491 52.255 -7.429 1.00 25.72 366 ALA A C 1
ATOM 2794 O O . ALA A 1 366 ? -14.535 51.519 -6.451 1.00 25.72 366 ALA A O 1
ATOM 2795 N N . GLU A 1 367 ? -13.779 51.790 -8.461 1.00 23.98 367 GLU A N 1
ATOM 2796 C CA . GLU A 1 367 ? -12.613 52.343 -9.180 1.00 23.98 367 GLU A CA 1
ATOM 2797 C C . GLU A 1 367 ? -11.422 52.835 -8.331 1.00 23.98 367 GLU A C 1
ATOM 2799 O O . GLU A 1 367 ? -11.522 53.786 -7.566 1.00 23.98 367 GLU A O 1
ATOM 2804 N N . SER A 1 368 ? -10.264 52.227 -8.638 1.00 24.84 368 SER A N 1
ATOM 2805 C CA . SER A 1 368 ? -8.888 52.712 -8.459 1.00 24.84 368 SER A CA 1
ATOM 2806 C C . SER A 1 368 ? -8.286 52.712 -7.049 1.00 24.84 368 SER A C 1
ATOM 2808 O O . SER A 1 368 ? -8.639 53.538 -6.216 1.00 24.84 368 SER A O 1
ATOM 2810 N N . SER A 1 369 ? -7.264 51.865 -6.837 1.00 26.20 369 SER A N 1
ATOM 2811 C CA . SER A 1 369 ? -5.918 52.252 -6.344 1.00 26.20 369 SER A CA 1
ATOM 2812 C C . SER A 1 369 ? -5.078 51.008 -6.024 1.00 26.20 369 SER A C 1
ATOM 2814 O O . SER A 1 369 ? -5.091 50.497 -4.909 1.00 26.20 369 SER A O 1
ATOM 2816 N N . CYS A 1 370 ? -4.319 50.521 -7.005 1.00 20.77 370 CYS A N 1
ATOM 2817 C CA . CYS A 1 370 ? -3.287 49.505 -6.818 1.00 20.77 370 CYS A CA 1
ATOM 2818 C C . CYS A 1 370 ? -1.949 50.158 -7.181 1.00 20.77 370 CYS A C 1
ATOM 2820 O O . CYS A 1 370 ? -1.779 50.501 -8.348 1.00 20.77 370 CYS A O 1
ATOM 2822 N N . LEU A 1 371 ? -1.064 50.406 -6.200 1.00 22.11 371 LEU A N 1
ATOM 2823 C CA . LEU A 1 371 ? 0.400 50.558 -6.345 1.00 22.11 371 LEU A CA 1
ATOM 2824 C C . LEU A 1 371 ? 1.068 50.933 -4.999 1.00 22.11 371 LEU A C 1
ATOM 2826 O O . LEU A 1 371 ? 0.630 51.878 -4.347 1.00 22.11 371 LEU A O 1
ATOM 2830 N N . LYS A 1 372 ? 2.209 50.271 -4.707 1.00 26.30 372 LYS A N 1
ATOM 2831 C CA . LYS A 1 372 ? 3.155 50.375 -3.554 1.00 26.30 372 LYS A CA 1
ATOM 2832 C C . LYS A 1 372 ? 2.827 49.424 -2.381 1.00 26.30 372 LYS A C 1
ATOM 2834 O O . LYS A 1 372 ? 1.714 49.450 -1.892 1.00 26.30 372 LYS A O 1
ATOM 2839 N N . ALA A 1 373 ? 3.722 48.595 -1.836 1.00 25.56 373 ALA A N 1
ATOM 2840 C CA . ALA A 1 373 ? 5.163 48.411 -2.015 1.00 25.56 373 ALA A CA 1
ATOM 2841 C C . ALA A 1 373 ? 5.609 47.036 -1.460 1.00 25.56 373 ALA A C 1
ATOM 2843 O O . ALA A 1 373 ? 4.995 46.499 -0.543 1.00 25.56 373 ALA A O 1
ATOM 2844 N N . LEU A 1 374 ? 6.711 46.516 -2.007 1.00 23.42 374 LEU A N 1
ATOM 2845 C CA . LEU A 1 374 ? 7.514 45.404 -1.493 1.00 23.42 374 LEU A CA 1
ATOM 2846 C C . LEU A 1 374 ? 8.665 45.955 -0.619 1.00 23.42 374 LEU A C 1
ATOM 2848 O O . LEU A 1 374 ? 9.278 46.954 -0.993 1.00 23.42 374 LEU A O 1
ATOM 2852 N N . TRP A 1 375 ? 9.001 45.203 0.442 1.00 24.58 375 TRP A N 1
ATOM 2853 C CA . TRP A 1 375 ? 10.287 45.122 1.175 1.00 24.58 375 TRP A CA 1
ATOM 2854 C C . TRP A 1 375 ? 10.559 46.031 2.405 1.00 24.58 375 TRP A C 1
ATOM 2856 O O . TRP A 1 375 ? 10.976 47.176 2.247 1.00 24.58 375 TRP A O 1
ATOM 2866 N N . LYS A 1 376 ? 10.482 45.459 3.631 1.00 24.75 376 LYS A N 1
ATOM 2867 C CA . LYS A 1 376 ? 11.592 45.336 4.626 1.00 24.75 376 LYS A CA 1
ATOM 2868 C C . LYS A 1 376 ? 11.192 44.700 5.982 1.00 24.75 376 LYS A C 1
ATOM 2870 O O . LYS A 1 376 ? 10.350 45.242 6.677 1.00 24.75 376 LYS A O 1
ATOM 2875 N N . MET A 1 377 ? 11.923 43.621 6.308 1.00 23.95 377 MET A N 1
ATOM 2876 C CA . MET A 1 377 ? 12.547 43.197 7.587 1.00 23.95 377 MET A CA 1
ATOM 2877 C C . MET A 1 377 ? 11.726 42.888 8.861 1.00 23.95 377 MET A C 1
ATOM 2879 O O . MET A 1 377 ? 11.090 43.759 9.431 1.00 23.95 377 MET A O 1
ATOM 2883 N N . GLU A 1 378 ? 11.918 41.635 9.305 1.00 28.75 378 GLU A N 1
ATOM 2884 C CA . GLU A 1 378 ? 12.366 41.157 10.635 1.00 28.75 378 GLU A CA 1
ATOM 2885 C C . GLU A 1 378 ? 11.639 41.518 11.951 1.00 28.75 378 GLU A C 1
ATOM 2887 O O . GLU A 1 378 ? 11.437 42.672 12.300 1.00 28.75 378 GLU A O 1
ATOM 2892 N N . GLU A 1 379 ? 11.462 40.438 12.730 1.00 27.61 379 GLU A N 1
ATOM 2893 C CA . GLU A 1 379 ? 11.399 40.304 14.197 1.00 27.61 379 GLU A CA 1
ATOM 2894 C C . GLU A 1 379 ? 10.126 40.696 14.996 1.00 27.61 379 GLU A C 1
ATOM 2896 O O . GLU A 1 379 ? 9.888 41.854 15.318 1.00 27.61 379 GLU A O 1
ATOM 2901 N N . ARG A 1 380 ? 9.475 39.620 15.491 1.00 28.19 380 ARG A N 1
ATOM 2902 C CA . ARG A 1 380 ? 8.833 39.387 16.811 1.00 28.19 380 ARG A CA 1
ATOM 2903 C C . ARG A 1 380 ? 7.310 39.511 17.014 1.00 28.19 380 ARG A C 1
ATOM 2905 O O . ARG A 1 380 ? 6.672 40.505 16.701 1.00 28.19 380 ARG A O 1
ATOM 2912 N N . ASP A 1 381 ? 6.865 38.468 17.725 1.00 27.23 381 ASP A N 1
ATOM 2913 C CA . ASP A 1 381 ? 5.792 38.317 18.716 1.00 27.23 381 ASP A CA 1
ATOM 2914 C C . ASP A 1 381 ? 4.329 38.038 18.317 1.00 27.23 381 ASP A C 1
ATOM 2916 O O . ASP A 1 381 ? 3.714 38.648 17.448 1.00 27.23 381 ASP A O 1
ATOM 2920 N N . PHE A 1 382 ? 3.813 37.034 19.039 1.00 26.09 382 PHE A N 1
ATOM 2921 C CA . PHE A 1 382 ? 2.485 36.425 19.060 1.00 26.09 382 PHE A CA 1
ATOM 2922 C C . PHE A 1 382 ? 1.324 37.434 19.134 1.00 26.09 382 PHE A C 1
ATOM 2924 O O . PHE A 1 382 ? 1.262 38.233 20.065 1.00 26.09 382 PHE A O 1
ATOM 2931 N N . SER A 1 383 ? 0.311 37.256 18.278 1.00 25.56 383 SER A N 1
ATOM 2932 C CA . SER A 1 383 ? -1.103 37.397 18.660 1.00 25.56 383 SER A CA 1
ATOM 2933 C C . SER A 1 383 ? -2.006 36.671 17.658 1.00 25.56 383 SER A C 1
ATOM 2935 O O . SER A 1 383 ? -1.879 36.849 16.449 1.00 25.56 383 SER A O 1
ATOM 2937 N N . LEU A 1 384 ? -2.910 35.848 18.189 1.00 26.59 384 LEU A N 1
ATOM 2938 C CA . LEU A 1 384 ? -4.002 35.175 17.484 1.00 26.59 384 LEU A CA 1
ATOM 2939 C C . LEU A 1 384 ? -5.128 36.178 17.197 1.00 26.59 384 LEU A C 1
ATOM 2941 O O . LEU A 1 384 ? -5.550 36.856 18.125 1.00 26.59 384 LEU A O 1
ATOM 2945 N N . ASP A 1 385 ? -5.605 36.231 15.949 1.00 27.27 385 ASP A N 1
ATOM 2946 C CA . ASP A 1 385 ? -7.019 36.416 15.577 1.00 27.27 385 ASP A CA 1
ATOM 2947 C C . ASP A 1 385 ? -7.215 36.130 14.065 1.00 27.27 385 ASP A C 1
ATOM 2949 O O . ASP A 1 385 ? -6.429 36.552 13.218 1.00 27.27 385 ASP A O 1
ATOM 2953 N N . SER A 1 386 ? -8.247 35.342 13.741 1.00 29.61 386 SER A N 1
ATOM 2954 C CA . SER A 1 386 ? -8.719 34.942 12.389 1.00 29.61 386 SER A CA 1
ATOM 2955 C C . SER A 1 386 ? -9.638 36.029 11.762 1.00 29.61 386 SER A C 1
ATOM 2957 O O . SER A 1 386 ? -9.942 36.972 12.493 1.00 29.61 386 SER A O 1
ATOM 2959 N N . PRO A 1 387 ? -10.178 35.948 10.506 1.00 40.28 387 PRO A N 1
ATOM 2960 C CA . PRO A 1 387 ? -10.287 34.799 9.583 1.00 40.28 387 PRO A CA 1
ATOM 2961 C C . PRO A 1 387 ? -10.022 35.052 8.063 1.00 40.28 387 PRO A C 1
ATOM 2963 O O . PRO A 1 387 ? -9.965 36.172 7.570 1.00 40.28 387 PRO A O 1
ATOM 2966 N N . GLU A 1 388 ? -9.899 33.925 7.344 1.00 29.05 388 GLU A N 1
ATOM 2967 C CA . GLU A 1 388 ? -10.238 33.580 5.941 1.00 29.05 388 GLU A CA 1
ATOM 2968 C C . GLU A 1 388 ? -10.367 34.665 4.842 1.00 29.05 388 GLU A C 1
ATOM 2970 O O . GLU A 1 388 ? -11.245 35.514 4.922 1.00 29.05 388 GLU A O 1
ATOM 2975 N N . HIS A 1 389 ? -9.659 34.488 3.704 1.00 31.75 389 HIS A N 1
ATOM 2976 C CA . HIS A 1 389 ? -10.230 34.484 2.330 1.00 31.75 389 HIS A CA 1
ATOM 2977 C C . HIS A 1 389 ? -9.229 33.980 1.255 1.00 31.75 389 HIS A C 1
ATOM 2979 O O . HIS A 1 389 ? -8.033 34.257 1.297 1.00 31.75 389 HIS A O 1
ATOM 2985 N N . ARG A 1 390 ? -9.745 33.209 0.281 1.00 28.64 390 ARG A N 1
ATOM 2986 C CA . ARG A 1 390 ? -9.028 32.525 -0.824 1.00 28.64 390 ARG A CA 1
ATOM 2987 C C . ARG A 1 390 ? -8.528 33.481 -1.930 1.00 28.64 390 ARG A C 1
ATOM 2989 O O . ARG A 1 390 ? -9.276 34.381 -2.305 1.00 28.64 390 ARG A O 1
ATOM 2996 N N . PRO A 1 391 ? -7.373 33.218 -2.582 1.00 33.22 391 PRO A N 1
ATOM 2997 C CA . PRO A 1 391 ? -6.970 33.904 -3.814 1.00 33.22 391 PRO A CA 1
ATOM 2998 C C . PRO A 1 391 ? -7.522 33.234 -5.099 1.00 33.22 391 PRO A C 1
ATOM 3000 O O . PRO A 1 391 ? -7.793 32.027 -5.110 1.00 33.22 391 PRO A O 1
ATOM 3003 N N . PRO A 1 392 ? -7.661 33.982 -6.215 1.00 29.30 392 PRO A N 1
ATOM 3004 C CA . PRO A 1 392 ? -8.093 33.459 -7.509 1.00 29.30 392 PRO A CA 1
ATOM 3005 C C . PRO A 1 392 ? -6.948 32.772 -8.275 1.00 29.30 392 PRO A C 1
ATOM 3007 O O . PRO A 1 392 ? -5.795 33.202 -8.256 1.00 29.30 392 PRO A O 1
ATOM 3010 N N . ARG A 1 393 ? -7.287 31.700 -9.002 1.00 28.06 393 ARG A N 1
ATOM 3011 C CA . ARG A 1 393 ? -6.382 30.971 -9.903 1.00 28.06 393 ARG A CA 1
ATOM 3012 C C . ARG A 1 393 ? -6.094 31.798 -11.160 1.00 28.06 393 ARG A C 1
ATOM 3014 O O . ARG A 1 393 ? -6.993 32.000 -11.973 1.00 28.06 393 ARG A O 1
ATOM 3021 N N . ASN A 1 394 ? -4.835 32.189 -11.362 1.00 26.14 394 ASN A N 1
ATOM 3022 C CA . ASN A 1 394 ? -4.351 32.670 -12.655 1.00 26.14 394 ASN A CA 1
ATOM 3023 C C . ASN A 1 394 ? -3.970 31.500 -13.572 1.00 26.14 394 ASN A C 1
ATOM 3025 O O . ASN A 1 394 ? -3.335 30.525 -13.173 1.00 26.14 394 ASN A O 1
ATOM 3029 N N . ARG A 1 395 ? -4.415 31.627 -14.820 1.00 26.80 395 ARG A N 1
ATOM 3030 C CA . ARG A 1 395 ? -4.327 30.663 -15.914 1.00 26.80 395 ARG A CA 1
ATOM 3031 C C . ARG A 1 395 ? -2.912 30.709 -16.510 1.00 26.80 395 ARG A C 1
ATOM 3033 O O . ARG A 1 395 ? -2.601 31.622 -17.266 1.00 26.80 395 ARG A O 1
ATOM 3040 N N . LEU A 1 396 ? -2.062 29.736 -16.182 1.00 26.20 396 LEU A N 1
ATOM 3041 C CA . LEU A 1 396 ? -0.824 29.471 -16.924 1.00 26.20 396 LEU A CA 1
ATOM 3042 C C . LEU A 1 396 ? -1.152 28.548 -18.104 1.00 26.20 396 LEU A C 1
ATOM 3044 O O . LEU A 1 396 ? -1.579 27.410 -17.915 1.00 26.20 396 LEU A O 1
ATOM 3048 N N . GLN A 1 397 ? -0.978 29.058 -19.323 1.00 27.64 397 GLN A N 1
ATOM 3049 C CA . GLN A 1 397 ? -0.923 28.246 -20.536 1.00 27.64 397 GLN A CA 1
ATOM 3050 C C . GLN A 1 397 ? 0.355 27.404 -20.495 1.00 27.64 397 GLN A C 1
ATOM 3052 O O . GLN A 1 397 ? 1.456 27.939 -20.587 1.00 27.64 397 GLN A O 1
ATOM 3057 N N . THR A 1 398 ? 0.212 26.088 -20.372 1.00 27.80 398 THR A N 1
ATOM 3058 C CA . THR A 1 398 ? 1.298 25.134 -20.598 1.00 27.80 398 THR A CA 1
ATOM 3059 C C . THR A 1 398 ? 0.982 24.342 -21.860 1.00 27.80 398 THR A C 1
ATOM 3061 O O . THR A 1 398 ? 0.165 23.425 -21.866 1.00 27.80 398 THR A O 1
ATOM 3064 N N . GLY A 1 399 ? 1.620 24.729 -22.965 1.00 29.97 399 GLY A N 1
ATOM 3065 C CA . GLY A 1 399 ? 1.766 23.844 -24.114 1.00 29.97 399 GLY A CA 1
ATOM 3066 C C . GLY A 1 399 ? 2.717 22.714 -23.727 1.00 29.97 399 GLY A C 1
ATOM 3067 O O . GLY A 1 399 ? 3.842 22.974 -23.307 1.00 29.97 399 GLY A O 1
ATOM 3068 N N . ARG A 1 400 ? 2.253 21.467 -23.819 1.00 29.80 400 ARG A N 1
ATOM 3069 C CA . ARG A 1 400 ? 3.076 20.262 -23.667 1.00 29.80 400 ARG A CA 1
ATOM 3070 C C . ARG A 1 400 ? 3.065 19.503 -24.987 1.00 29.80 400 ARG A C 1
ATOM 3072 O O . ARG A 1 400 ? 2.004 19.083 -25.436 1.00 29.80 400 ARG A O 1
ATOM 3079 N N . THR A 1 401 ? 4.243 19.319 -25.569 1.00 30.70 401 THR A N 1
ATOM 3080 C CA . THR A 1 401 ? 4.521 18.356 -26.641 1.00 30.70 401 THR A CA 1
ATOM 3081 C C . THR A 1 401 ? 5.250 17.137 -26.057 1.00 30.70 401 THR A C 1
ATOM 3083 O O . THR A 1 401 ? 5.915 17.241 -25.024 1.00 30.70 401 THR A O 1
ATOM 3086 N N . CYS A 1 402 ? 5.056 15.966 -26.670 1.00 31.83 402 CYS A N 1
ATOM 3087 C CA . CYS A 1 402 ? 5.438 14.642 -26.159 1.00 31.83 402 CYS A CA 1
ATOM 3088 C C . CYS A 1 402 ? 6.959 14.368 -26.163 1.00 31.83 402 CYS A C 1
ATOM 3090 O O . CYS A 1 402 ? 7.705 14.917 -26.964 1.00 31.83 402 CYS A O 1
ATOM 3092 N N . ALA A 1 403 ? 7.406 13.514 -25.232 1.00 35.62 403 ALA A N 1
ATOM 3093 C CA . ALA A 1 403 ? 8.787 13.414 -24.742 1.00 35.62 403 ALA A CA 1
ATOM 3094 C C . ALA A 1 403 ? 9.666 12.302 -25.362 1.00 35.62 403 ALA A C 1
ATOM 3096 O O . ALA A 1 403 ? 10.807 12.142 -24.933 1.00 35.62 403 ALA A O 1
ATOM 3097 N N . ALA A 1 404 ? 9.180 11.524 -26.331 1.00 32.00 404 ALA A N 1
ATOM 3098 C CA . ALA A 1 404 ? 9.882 10.313 -26.775 1.00 32.00 404 ALA A CA 1
ATOM 3099 C C . ALA A 1 404 ? 10.915 10.550 -27.900 1.00 32.00 404 ALA A C 1
ATOM 3101 O O . ALA A 1 404 ? 12.006 9.983 -27.852 1.00 32.00 404 ALA A O 1
ATOM 3102 N N . ASP A 1 405 ? 10.670 11.499 -28.810 1.00 34.06 405 ASP A N 1
ATOM 3103 C CA . ASP A 1 405 ? 11.614 11.850 -29.892 1.00 34.06 405 ASP A CA 1
ATOM 3104 C C . ASP A 1 405 ? 12.883 12.575 -29.403 1.00 34.06 405 ASP A C 1
ATOM 3106 O O . ASP A 1 405 ? 13.856 12.761 -30.137 1.00 34.06 405 ASP A O 1
ATOM 3110 N N . ASN A 1 406 ? 12.907 12.962 -28.128 1.00 45.59 406 ASN A N 1
ATOM 3111 C CA . ASN A 1 406 ? 13.941 13.814 -27.572 1.00 45.59 406 ASN A CA 1
ATOM 3112 C C . ASN A 1 406 ? 15.167 13.066 -27.047 1.00 45.59 406 ASN A C 1
ATOM 3114 O O . ASN A 1 406 ? 16.150 13.734 -26.796 1.00 45.59 406 ASN A O 1
ATOM 3118 N N . LEU A 1 407 ? 15.205 11.738 -26.878 1.00 36.72 407 LEU A N 1
ATOM 3119 C CA . LEU A 1 407 ? 16.308 11.115 -26.117 1.00 36.72 407 LEU A CA 1
ATOM 3120 C C . LEU A 1 407 ? 17.650 11.049 -26.882 1.00 36.72 407 LEU A C 1
ATOM 3122 O O . LEU A 1 407 ? 18.714 11.285 -26.309 1.00 36.72 407 LEU A O 1
ATOM 3126 N N . SER A 1 408 ? 17.623 10.768 -28.188 1.00 41.41 408 SER A N 1
ATOM 3127 C CA . SER A 1 408 ? 18.827 10.759 -29.044 1.00 41.41 408 SER A CA 1
ATOM 3128 C C . SER A 1 408 ? 19.243 12.156 -29.525 1.00 41.41 408 SER A C 1
ATOM 3130 O O . SER A 1 408 ? 20.390 12.342 -29.949 1.00 41.41 408 SER A O 1
ATOM 3132 N N . ALA A 1 409 ? 18.322 13.123 -29.466 1.00 42.16 409 ALA A N 1
ATOM 3133 C CA . ALA A 1 409 ? 18.598 14.548 -29.625 1.00 42.16 409 ALA A CA 1
ATOM 3134 C C . ALA A 1 409 ? 19.162 15.132 -28.318 1.00 42.16 409 ALA A C 1
ATOM 3136 O O . ALA A 1 409 ? 20.219 15.741 -28.361 1.00 42.16 409 ALA A O 1
ATOM 3137 N N . LEU A 1 410 ? 18.601 14.788 -27.149 1.00 41.81 410 LEU A N 1
ATOM 3138 C CA . LEU A 1 410 ? 19.078 15.199 -25.822 1.00 41.81 410 LEU A CA 1
ATOM 3139 C C . LEU A 1 410 ? 20.522 14.795 -25.582 1.00 41.81 410 LEU A C 1
ATOM 3141 O O . LEU A 1 410 ? 21.243 15.564 -24.982 1.00 41.81 410 LEU A O 1
ATOM 3145 N N . VAL A 1 411 ? 20.970 13.610 -26.005 1.00 43.03 411 VAL A N 1
ATOM 3146 C CA . VAL A 1 411 ? 22.375 13.205 -25.796 1.00 43.03 411 VAL A CA 1
ATOM 3147 C C . VAL A 1 411 ? 23.335 14.027 -26.671 1.00 43.03 411 VAL A C 1
ATOM 3149 O O . VAL A 1 411 ? 24.453 14.315 -26.247 1.00 43.03 411 VAL A O 1
ATOM 3152 N N . ARG A 1 412 ? 22.903 14.450 -27.868 1.00 49.25 412 ARG A N 1
ATOM 3153 C CA . ARG A 1 412 ? 23.686 15.332 -28.753 1.00 49.25 412 ARG A CA 1
ATOM 3154 C C . ARG A 1 412 ? 23.617 16.799 -28.317 1.00 49.25 412 ARG A C 1
ATOM 3156 O O . ARG A 1 412 ? 24.639 17.475 -28.339 1.00 49.25 412 ARG A O 1
ATOM 3163 N N . ASP A 1 413 ? 22.463 17.246 -27.837 1.00 43.81 413 ASP A N 1
ATOM 3164 C CA . ASP A 1 413 ? 22.220 18.605 -27.354 1.00 43.81 413 ASP A CA 1
ATOM 3165 C C . ASP A 1 413 ? 22.751 18.809 -25.927 1.00 43.81 413 ASP A C 1
ATOM 3167 O O . ASP A 1 413 ? 23.211 19.894 -25.600 1.00 43.81 413 ASP A O 1
ATOM 3171 N N . ALA A 1 414 ? 22.810 17.771 -25.087 1.00 42.84 414 ALA A N 1
ATOM 3172 C CA . ALA A 1 414 ? 23.428 17.800 -23.756 1.00 42.84 414 ALA A CA 1
ATOM 3173 C C . ALA A 1 414 ? 24.937 18.043 -23.816 1.00 42.84 414 ALA A C 1
ATOM 3175 O O . ALA A 1 414 ? 25.489 18.678 -22.923 1.00 42.84 414 ALA A O 1
ATOM 3176 N N . ALA A 1 415 ? 25.605 17.591 -24.881 1.00 45.91 415 ALA A N 1
ATOM 3177 C CA . ALA A 1 415 ? 26.998 17.947 -25.135 1.00 45.91 415 ALA A CA 1
ATOM 3178 C C . ALA A 1 415 ? 27.168 19.450 -25.452 1.00 45.91 415 ALA A C 1
ATOM 3180 O O . ALA A 1 415 ? 28.257 19.987 -25.260 1.00 45.91 415 ALA A O 1
ATOM 3181 N N . ALA A 1 416 ? 26.097 20.130 -25.886 1.00 48.59 416 ALA A N 1
ATOM 3182 C CA . ALA A 1 416 ? 26.056 21.566 -26.165 1.00 48.59 416 ALA A CA 1
ATOM 3183 C C . ALA A 1 416 ? 25.420 22.409 -25.033 1.00 48.59 416 ALA A C 1
ATOM 3185 O O . ALA A 1 416 ? 25.708 23.599 -24.929 1.00 48.59 416 ALA A O 1
ATOM 3186 N N . ALA A 1 417 ? 24.592 21.817 -24.164 1.00 48.84 417 ALA A N 1
ATOM 3187 C CA . ALA A 1 417 ? 23.747 22.506 -23.179 1.00 48.84 417 ALA A CA 1
ATOM 3188 C C . ALA A 1 417 ? 24.420 22.793 -21.818 1.00 48.84 417 ALA A C 1
ATOM 3190 O O . ALA A 1 417 ? 23.744 23.041 -20.820 1.00 48.84 417 ALA A O 1
ATOM 3191 N N . GLY A 1 418 ? 25.752 22.784 -21.754 1.00 72.50 418 GLY A N 1
ATOM 3192 C CA . GLY A 1 418 ? 26.481 22.979 -20.499 1.00 72.50 418 GLY A CA 1
ATOM 3193 C C . GLY A 1 418 ? 26.297 21.820 -19.510 1.00 72.50 418 GLY A C 1
ATOM 3194 O O . GLY A 1 418 ? 25.767 20.759 -19.843 1.00 72.50 418 GLY A O 1
ATOM 3195 N N . SER A 1 419 ? 26.766 22.009 -18.277 1.00 74.75 419 SER A N 1
ATOM 3196 C CA . SER A 1 419 ? 26.780 20.961 -17.244 1.00 74.75 419 SER A CA 1
ATOM 3197 C C . SER A 1 419 ? 25.386 20.420 -16.902 1.00 74.75 419 SER A C 1
ATOM 3199 O O . SER A 1 419 ? 25.239 19.247 -16.575 1.00 74.75 419 SER A O 1
ATOM 3201 N N . GLU A 1 420 ? 24.341 21.237 -17.025 1.00 73.50 420 GLU A N 1
ATOM 3202 C CA . GLU A 1 420 ? 22.970 20.850 -16.681 1.00 73.50 420 GLU A CA 1
ATOM 3203 C C . GLU A 1 420 ? 22.365 19.844 -17.676 1.00 73.50 420 GLU A C 1
ATOM 3205 O O . GLU A 1 420 ? 21.728 18.869 -17.270 1.00 73.50 420 GLU A O 1
ATOM 3210 N N . GLY A 1 421 ? 22.641 20.004 -18.975 1.00 79.12 421 GLY A N 1
ATOM 3211 C CA . GLY A 1 421 ? 22.207 19.047 -19.995 1.00 79.12 421 GLY A CA 1
ATOM 3212 C C . GLY A 1 421 ? 22.875 17.680 -19.841 1.00 79.12 421 GLY A C 1
ATOM 3213 O O . GLY A 1 421 ? 22.215 16.646 -19.960 1.00 79.12 421 GLY A O 1
ATOM 3214 N N . GLN A 1 422 ? 24.172 17.660 -19.516 1.00 81.31 422 GLN A N 1
ATOM 3215 C CA . GLN A 1 422 ? 24.905 16.415 -19.261 1.00 81.31 422 GLN A CA 1
ATOM 3216 C C . GLN A 1 422 ? 24.355 15.662 -18.044 1.00 81.31 422 GLN A C 1
ATOM 3218 O O . GLN A 1 422 ? 24.254 14.436 -18.087 1.00 81.31 422 GLN A O 1
ATOM 3223 N N . ASN A 1 423 ? 23.912 16.382 -17.009 1.00 78.12 423 ASN A N 1
ATOM 3224 C CA . ASN A 1 423 ? 23.280 15.788 -15.829 1.00 78.12 423 ASN A CA 1
ATOM 3225 C C . ASN A 1 423 ? 21.952 15.102 -16.169 1.00 78.12 423 ASN A C 1
ATOM 3227 O O . ASN A 1 423 ? 21.702 13.986 -15.717 1.00 78.12 423 ASN A O 1
ATOM 3231 N N . LEU A 1 424 ? 21.116 15.731 -17.002 1.00 77.06 424 LEU A N 1
ATOM 3232 C CA . LEU A 1 424 ? 19.851 15.146 -17.464 1.00 77.06 424 LEU A CA 1
ATOM 3233 C C . LEU A 1 424 ? 20.069 13.935 -18.385 1.00 77.06 424 LEU A C 1
ATOM 3235 O O . LEU A 1 424 ? 19.329 12.955 -18.310 1.00 77.06 424 LEU A O 1
ATOM 3239 N N . ALA A 1 425 ? 21.100 13.960 -19.229 1.00 83.19 425 ALA A N 1
ATOM 3240 C CA . ALA A 1 425 ? 21.454 12.811 -20.060 1.00 83.19 425 ALA A CA 1
ATOM 3241 C C . ALA A 1 425 ? 21.987 11.635 -19.219 1.00 83.19 425 ALA A C 1
ATOM 3243 O O . ALA A 1 425 ? 21.593 10.488 -19.452 1.00 83.19 425 ALA A O 1
ATOM 3244 N N . ALA A 1 426 ? 22.818 11.918 -18.209 1.00 83.06 426 ALA A N 1
ATOM 3245 C CA . ALA A 1 426 ? 23.258 10.922 -17.236 1.00 83.06 426 ALA A CA 1
ATOM 3246 C C . ALA A 1 426 ? 22.060 10.338 -16.466 1.00 83.06 426 ALA A C 1
ATOM 3248 O O . ALA A 1 426 ? 21.992 9.125 -16.287 1.00 83.06 426 ALA A O 1
ATOM 3249 N N . ALA A 1 427 ? 21.069 11.169 -16.112 1.00 74.75 427 ALA A N 1
ATOM 3250 C CA . ALA A 1 427 ? 19.815 10.752 -15.476 1.00 74.75 427 ALA A CA 1
ATOM 3251 C C . ALA A 1 427 ? 19.086 9.657 -16.245 1.00 74.75 427 ALA A C 1
ATOM 3253 O O . ALA A 1 427 ? 18.769 8.595 -15.710 1.00 74.75 427 ALA A O 1
ATOM 3254 N N . ALA A 1 428 ? 18.812 9.947 -17.517 1.00 78.56 428 ALA A N 1
ATOM 3255 C CA . ALA A 1 428 ? 18.028 9.079 -18.373 1.00 78.56 428 ALA A CA 1
ATOM 3256 C C . ALA A 1 428 ? 18.735 7.739 -18.599 1.00 78.56 428 ALA A C 1
ATOM 3258 O O . ALA A 1 428 ? 18.077 6.717 -18.771 1.00 78.56 428 ALA A O 1
ATOM 3259 N N . ARG A 1 429 ? 20.074 7.742 -18.588 1.00 89.50 429 ARG A N 1
ATOM 3260 C CA . ARG A 1 429 ? 20.890 6.546 -18.803 1.00 89.50 429 ARG A CA 1
ATOM 3261 C C . ARG A 1 429 ? 21.144 5.733 -17.545 1.00 89.50 429 ARG A C 1
ATOM 3263 O O . ARG A 1 429 ? 21.191 4.514 -17.653 1.00 89.50 429 ARG A O 1
ATOM 3270 N N . LEU A 1 430 ? 21.265 6.370 -16.382 1.00 87.88 430 LEU A N 1
ATOM 3271 C CA . LEU A 1 430 ? 21.420 5.666 -15.110 1.00 87.88 430 LEU A CA 1
ATOM 3272 C C . LEU A 1 430 ? 20.172 4.832 -14.776 1.00 87.88 430 LEU A C 1
ATOM 3274 O O . LEU A 1 430 ? 20.275 3.822 -14.090 1.00 87.88 430 LEU A O 1
ATOM 3278 N N . GLY A 1 431 ? 18.991 5.252 -15.248 1.00 85.75 431 GLY A N 1
ATOM 3279 C CA . GLY A 1 431 ? 17.727 4.561 -14.971 1.00 85.75 431 GLY A CA 1
ATOM 3280 C C . GLY A 1 431 ? 17.268 4.675 -13.511 1.00 85.75 431 GLY A C 1
ATOM 3281 O O . GLY A 1 431 ? 16.272 4.067 -13.133 1.00 85.75 431 GLY A O 1
ATOM 3282 N N . ASP A 1 432 ? 17.967 5.474 -12.700 1.00 82.75 432 ASP A N 1
ATOM 3283 C CA . ASP A 1 432 ? 17.694 5.702 -11.282 1.00 82.75 432 ASP A CA 1
ATOM 3284 C C . ASP A 1 432 ? 17.372 7.182 -11.048 1.00 82.75 432 ASP A C 1
ATOM 3286 O O . ASP A 1 432 ? 18.191 7.992 -10.600 1.00 82.75 432 ASP A O 1
ATOM 3290 N N . SER A 1 433 ? 16.144 7.555 -11.406 1.00 80.69 433 SER A N 1
ATOM 3291 C CA . SER A 1 433 ? 15.664 8.930 -11.269 1.00 80.69 433 SER A CA 1
ATOM 3292 C C . SER A 1 433 ? 15.612 9.396 -9.814 1.00 80.69 433 SER A C 1
ATOM 3294 O O . SER A 1 433 ? 15.639 10.597 -9.563 1.00 80.69 433 SER A O 1
ATOM 3296 N N . GLN A 1 434 ? 15.528 8.471 -8.854 1.00 82.75 434 GLN A N 1
ATOM 3297 C CA . GLN A 1 434 ? 15.388 8.800 -7.440 1.00 82.75 434 GLN A CA 1
ATOM 3298 C C . GLN A 1 434 ? 16.714 9.280 -6.847 1.00 82.75 434 GLN A C 1
ATOM 3300 O O . GLN A 1 434 ? 16.750 10.379 -6.294 1.00 82.75 434 GLN A O 1
ATOM 3305 N N . ARG A 1 435 ? 17.808 8.517 -7.013 1.00 88.81 435 ARG A N 1
ATOM 3306 C CA . ARG A 1 435 ? 19.140 8.930 -6.529 1.00 88.81 435 ARG A CA 1
ATOM 3307 C C . ARG A 1 435 ? 19.570 10.261 -7.143 1.00 88.81 435 ARG A C 1
ATOM 3309 O O . ARG A 1 435 ? 20.107 11.129 -6.453 1.00 88.81 435 ARG A O 1
ATOM 3316 N N . LEU A 1 436 ? 19.267 10.466 -8.425 1.00 86.12 436 LEU A N 1
ATOM 3317 C CA . LEU A 1 436 ? 19.559 11.740 -9.064 1.00 86.12 436 LEU A CA 1
ATOM 3318 C C . LEU A 1 436 ? 18.681 12.881 -8.553 1.00 86.12 436 LEU A C 1
ATOM 3320 O O . LEU A 1 436 ? 19.212 13.961 -8.307 1.00 86.12 436 LEU A O 1
ATOM 3324 N N . ALA A 1 437 ? 17.375 12.672 -8.379 1.00 84.69 437 ALA A N 1
ATOM 3325 C CA . ALA A 1 437 ? 16.501 13.704 -7.829 1.00 84.69 437 ALA A CA 1
ATOM 3326 C C . ALA A 1 437 ? 17.013 14.194 -6.465 1.00 84.69 437 ALA A C 1
ATOM 3328 O O . ALA A 1 437 ? 17.044 15.400 -6.229 1.00 84.69 437 ALA A O 1
ATOM 3329 N N . SER A 1 438 ? 17.508 13.287 -5.615 1.00 89.75 438 SER A N 1
ATOM 3330 C CA . SER A 1 438 ? 18.156 13.637 -4.345 1.00 89.75 438 SER A CA 1
ATOM 3331 C C . SER A 1 438 ? 19.398 14.513 -4.537 1.00 89.75 438 SER A C 1
ATOM 3333 O O . SER A 1 438 ? 19.545 15.530 -3.860 1.00 89.75 438 SER A O 1
ATOM 3335 N N . PHE A 1 439 ? 20.274 14.173 -5.487 1.00 93.19 439 PHE A N 1
ATOM 3336 C CA . PHE A 1 439 ? 21.476 14.963 -5.764 1.00 93.19 439 PHE A CA 1
ATOM 3337 C C . PHE A 1 439 ? 21.168 16.338 -6.371 1.00 93.19 439 PHE A C 1
ATOM 3339 O O . PHE A 1 439 ? 21.775 17.343 -5.999 1.00 93.19 439 PHE A O 1
ATOM 3346 N N . VAL A 1 440 ? 20.206 16.405 -7.291 1.00 89.06 440 VAL A N 1
ATOM 3347 C CA . VAL A 1 440 ? 19.756 17.665 -7.890 1.00 89.06 440 VAL A CA 1
ATOM 3348 C C . VAL A 1 440 ? 19.129 18.548 -6.819 1.00 89.06 440 VAL A C 1
ATOM 3350 O O . VAL A 1 440 ? 19.485 19.721 -6.738 1.00 89.06 440 VAL A O 1
ATOM 3353 N N . ALA A 1 441 ? 18.271 18.000 -5.955 1.00 89.62 441 ALA A N 1
ATOM 3354 C CA . ALA A 1 441 ? 17.707 18.736 -4.827 1.00 89.62 441 ALA A CA 1
ATOM 3355 C C . ALA A 1 441 ? 18.813 19.301 -3.924 1.00 89.62 441 ALA A C 1
ATOM 3357 O O . ALA A 1 441 ? 18.794 20.491 -3.625 1.00 89.62 441 ALA A O 1
ATOM 3358 N N . PHE A 1 442 ? 19.826 18.494 -3.588 1.00 93.69 442 PHE A N 1
ATOM 3359 C CA . PHE A 1 442 ? 21.001 18.943 -2.837 1.00 93.69 442 PHE A CA 1
ATOM 3360 C C . PHE A 1 442 ? 21.713 20.127 -3.507 1.00 93.69 442 PHE A C 1
ATOM 3362 O O . PHE A 1 442 ? 22.005 21.119 -2.844 1.00 93.69 442 PHE A O 1
ATOM 3369 N N . LYS A 1 443 ? 21.940 20.078 -4.826 1.00 94.00 443 LYS A N 1
ATOM 3370 C CA . LYS A 1 443 ? 22.595 21.172 -5.565 1.00 94.00 443 LYS A CA 1
ATOM 3371 C C . LYS A 1 443 ? 21.800 22.479 -5.574 1.00 94.00 443 LYS A C 1
ATOM 3373 O O . LYS A 1 443 ? 22.405 23.535 -5.741 1.00 94.00 443 LYS A O 1
ATOM 3378 N N . HIS A 1 444 ? 20.484 22.417 -5.375 1.00 91.25 444 HIS A N 1
ATOM 3379 C CA . HIS A 1 444 ? 19.615 23.592 -5.280 1.00 91.25 444 HIS A CA 1
ATOM 3380 C C . HIS A 1 444 ? 19.510 24.163 -3.858 1.00 91.25 444 HIS A C 1
ATOM 3382 O O . HIS A 1 444 ? 18.945 25.243 -3.681 1.00 91.25 444 HIS A O 1
ATOM 3388 N N . LEU A 1 445 ? 20.050 23.479 -2.843 1.00 89.75 445 LEU A N 1
ATOM 3389 C CA . LEU A 1 445 ? 20.068 24.002 -1.480 1.00 89.75 445 LEU A CA 1
ATOM 3390 C C . LEU A 1 445 ? 21.035 25.198 -1.366 1.00 89.75 445 LEU A C 1
ATOM 3392 O O . LEU A 1 445 ? 22.082 25.204 -2.018 1.00 89.75 445 LEU A O 1
ATOM 3396 N N . PRO A 1 446 ? 20.757 26.190 -0.500 1.00 94.38 446 PRO A N 1
ATOM 3397 C CA . PRO A 1 446 ? 21.746 27.178 -0.077 1.00 94.38 446 PRO A CA 1
ATOM 3398 C C . PRO A 1 446 ? 23.036 26.512 0.417 1.00 94.38 446 PRO A C 1
ATOM 3400 O O . PRO A 1 446 ? 22.982 25.466 1.059 1.00 94.38 446 PRO A O 1
ATOM 3403 N N . VAL A 1 447 ? 24.194 27.143 0.191 1.00 95.56 447 VAL A N 1
ATOM 3404 C CA . VAL A 1 447 ? 25.518 26.588 0.553 1.00 95.56 447 VAL A CA 1
ATOM 3405 C C . VAL A 1 447 ? 25.573 26.121 2.012 1.00 95.56 447 VAL A C 1
ATOM 3407 O O . VAL A 1 447 ? 26.003 25.009 2.284 1.00 95.56 447 VAL A O 1
ATOM 3410 N N . GLN A 1 448 ? 25.030 26.913 2.938 1.00 92.62 448 GLN A N 1
ATOM 3411 C CA . GLN A 1 448 ? 24.965 26.567 4.363 1.00 92.62 448 GLN A CA 1
ATOM 3412 C C . GLN A 1 448 ? 24.161 25.282 4.629 1.00 92.62 448 GLN A C 1
ATOM 3414 O O . GLN A 1 448 ? 24.500 24.505 5.516 1.00 92.62 448 GLN A O 1
ATOM 3419 N N . GLN A 1 449 ? 23.096 25.035 3.858 1.00 90.69 449 GLN A N 1
ATOM 3420 C CA . GLN A 1 449 ? 22.293 23.815 3.962 1.00 90.69 449 GLN A CA 1
ATOM 3421 C C . GLN A 1 449 ? 22.981 22.621 3.290 1.00 90.69 449 GLN A C 1
ATOM 3423 O O . GLN A 1 449 ? 22.868 21.508 3.795 1.00 90.69 449 GLN A O 1
ATOM 3428 N N . GLN A 1 450 ? 23.731 22.840 2.202 1.00 95.44 450 GLN A N 1
ATOM 3429 C CA . GLN A 1 450 ? 24.585 21.804 1.612 1.00 95.44 450 GLN A CA 1
ATOM 3430 C C . GLN A 1 450 ? 25.660 21.355 2.608 1.00 95.44 450 GLN A C 1
ATOM 3432 O O . GLN A 1 450 ? 25.810 20.162 2.852 1.00 95.44 450 GLN A O 1
ATOM 3437 N N . GLU A 1 451 ? 26.357 22.304 3.235 1.00 95.31 451 GLU A N 1
ATOM 3438 C CA . GLU A 1 451 ? 27.353 22.034 4.277 1.00 95.31 451 GLU A CA 1
ATOM 3439 C C . GLU A 1 451 ? 26.731 21.322 5.478 1.00 95.31 451 GLU A C 1
ATOM 3441 O O . GLU A 1 451 ? 27.287 20.340 5.959 1.00 95.31 451 GLU A O 1
ATOM 3446 N N . ALA A 1 452 ? 25.553 21.763 5.933 1.00 90.25 452 ALA A N 1
ATOM 3447 C CA . ALA A 1 452 ? 24.838 21.110 7.025 1.00 90.25 452 ALA A CA 1
ATOM 3448 C C . ALA A 1 452 ? 24.435 19.667 6.684 1.00 90.25 452 ALA A C 1
ATOM 3450 O O . ALA A 1 452 ? 24.516 18.801 7.555 1.00 90.25 452 ALA A O 1
ATOM 3451 N N . LEU A 1 453 ? 24.021 19.405 5.438 1.00 93.12 453 LEU A N 1
ATOM 3452 C CA . LEU A 1 453 ? 23.699 18.064 4.955 1.00 93.12 453 LEU A CA 1
ATOM 3453 C C . LEU A 1 453 ? 24.952 17.189 4.916 1.00 93.12 453 LEU A C 1
ATOM 3455 O O . LEU A 1 453 ? 24.935 16.107 5.487 1.00 93.12 453 LEU A O 1
ATOM 3459 N N . LEU A 1 454 ? 26.050 17.662 4.323 1.00 95.62 454 LEU A N 1
ATOM 3460 C CA . LEU A 1 454 ? 27.313 16.913 4.270 1.00 95.62 454 LEU A CA 1
ATOM 3461 C C . LEU A 1 454 ? 27.898 16.661 5.664 1.00 95.62 454 LEU A C 1
ATOM 3463 O O . LEU A 1 454 ? 28.387 15.571 5.942 1.00 95.62 454 LEU A O 1
ATOM 3467 N N . ALA A 1 455 ? 27.768 17.624 6.579 1.00 93.25 455 ALA A N 1
ATOM 3468 C CA . ALA A 1 455 ? 28.185 17.480 7.971 1.00 93.25 455 ALA A CA 1
ATOM 3469 C C . ALA A 1 455 ? 27.375 16.429 8.748 1.00 93.25 455 ALA A C 1
ATOM 3471 O O . ALA A 1 455 ? 27.786 16.045 9.844 1.00 93.25 455 ALA A O 1
ATOM 3472 N N . MET A 1 456 ? 26.238 15.960 8.216 1.00 89.88 456 MET A N 1
ATOM 3473 C CA . MET A 1 456 ? 25.564 14.786 8.768 1.00 89.88 456 MET A CA 1
ATOM 3474 C C . MET A 1 456 ? 26.441 13.542 8.608 1.00 89.88 456 MET A C 1
ATOM 3476 O O . MET A 1 456 ? 26.530 12.751 9.540 1.00 89.88 456 MET A O 1
ATOM 3480 N N . GLY A 1 457 ? 27.132 13.401 7.475 1.00 91.06 457 GLY A N 1
ATOM 3481 C CA . GLY A 1 457 ? 27.957 12.240 7.171 1.00 91.06 457 GLY A CA 1
ATOM 3482 C C . GLY A 1 457 ? 27.156 10.943 7.031 1.00 91.06 457 GLY A C 1
ATOM 3483 O O . GLY A 1 457 ? 25.925 10.902 7.138 1.00 91.06 457 GLY A O 1
ATOM 3484 N N . VAL A 1 458 ? 27.884 9.859 6.778 1.00 87.50 458 VAL A N 1
ATOM 3485 C CA . VAL A 1 458 ? 27.333 8.510 6.637 1.00 87.50 458 VAL A CA 1
ATOM 3486 C C . VAL A 1 458 ? 28.121 7.566 7.549 1.00 87.50 458 VAL A C 1
ATOM 3488 O O . VAL A 1 458 ? 29.345 7.709 7.620 1.00 87.50 458 VAL A O 1
ATOM 3491 N N . PRO A 1 459 ? 27.474 6.613 8.249 1.00 83.19 459 PRO A N 1
ATOM 3492 C CA . PRO A 1 459 ? 28.185 5.629 9.060 1.00 83.19 459 PRO A CA 1
ATOM 3493 C C . PRO A 1 459 ? 29.243 4.858 8.259 1.00 83.19 459 PRO A C 1
ATOM 3495 O O . PRO A 1 459 ? 29.033 4.500 7.094 1.00 83.19 459 PRO A O 1
ATOM 3498 N N . GLU A 1 460 ? 30.377 4.566 8.899 1.00 87.56 460 GLU A N 1
ATOM 3499 C CA . GLU A 1 460 ? 31.451 3.784 8.285 1.00 87.56 460 GLU A CA 1
ATOM 3500 C C . GLU A 1 460 ? 30.938 2.392 7.874 1.00 87.56 460 GLU A C 1
ATOM 3502 O O . GLU A 1 460 ? 30.261 1.702 8.636 1.00 87.56 460 GLU A O 1
ATOM 3507 N N . GLY A 1 461 ? 31.231 1.981 6.637 1.00 85.25 461 GLY A N 1
ATOM 3508 C CA . GLY A 1 461 ? 30.774 0.695 6.101 1.00 85.25 461 GLY A CA 1
ATOM 3509 C C . GLY A 1 461 ? 29.308 0.653 5.645 1.00 85.25 461 GLY A C 1
ATOM 3510 O O . GLY A 1 461 ? 28.808 -0.442 5.351 1.00 85.25 461 GLY A O 1
ATOM 3511 N N . SER A 1 462 ? 28.635 1.806 5.541 1.00 84.75 462 SER A N 1
ATOM 3512 C CA . SER A 1 462 ? 27.265 1.918 5.021 1.00 84.75 462 SER A CA 1
ATOM 3513 C C . SER A 1 462 ? 27.042 1.072 3.756 1.00 84.75 462 SER A C 1
ATOM 3515 O O . SER A 1 462 ? 27.839 1.062 2.807 1.00 84.75 462 SER A O 1
ATOM 3517 N N . CYS A 1 463 ? 25.953 0.297 3.755 1.00 82.44 463 CYS A N 1
ATOM 3518 C CA . CYS A 1 463 ? 25.570 -0.511 2.602 1.00 82.44 463 CYS A CA 1
ATOM 3519 C C . CYS A 1 463 ? 25.091 0.362 1.438 1.00 82.44 463 CYS A C 1
ATOM 3521 O O . CYS A 1 463 ? 25.410 0.039 0.295 1.00 82.44 463 CYS A O 1
ATOM 3523 N N . SER A 1 464 ? 24.406 1.477 1.721 1.00 85.50 464 SER A N 1
ATOM 3524 C CA . SER A 1 464 ? 23.882 2.380 0.695 1.00 85.50 464 SER A CA 1
ATOM 3525 C C . SER A 1 464 ? 25.002 3.056 -0.096 1.00 85.50 464 SER A C 1
ATOM 3527 O O . SER A 1 464 ? 24.913 3.125 -1.324 1.00 85.50 464 SER A O 1
ATOM 3529 N N . ILE A 1 465 ? 26.098 3.448 0.567 1.00 92.94 465 ILE A N 1
ATOM 3530 C CA . ILE A 1 465 ? 27.313 3.949 -0.095 1.00 92.94 465 ILE A CA 1
ATOM 3531 C C . ILE A 1 465 ? 27.897 2.880 -1.015 1.00 92.94 465 ILE A C 1
ATOM 3533 O O . ILE A 1 465 ? 27.981 3.100 -2.218 1.00 92.94 465 ILE A O 1
ATOM 3537 N N . ARG A 1 466 ? 28.213 1.689 -0.487 1.00 92.56 466 ARG A N 1
ATOM 3538 C CA . ARG A 1 466 ? 28.841 0.611 -1.276 1.00 92.56 466 ARG A CA 1
ATOM 3539 C C . ARG A 1 466 ? 27.985 0.157 -2.456 1.00 92.56 466 ARG A C 1
ATOM 3541 O O . ARG A 1 466 ? 28.506 -0.208 -3.506 1.00 92.56 466 ARG A O 1
ATOM 3548 N N . GLU A 1 467 ? 26.666 0.112 -2.285 1.00 89.62 467 GLU A N 1
ATOM 3549 C CA . GLU A 1 467 ? 25.749 -0.208 -3.376 1.00 89.62 467 GLU A CA 1
ATOM 3550 C C . GLU A 1 467 ? 25.735 0.894 -4.433 1.00 89.62 467 GLU A C 1
ATOM 3552 O O . GLU A 1 467 ? 25.864 0.590 -5.618 1.00 89.62 467 GLU A O 1
ATOM 3557 N N . THR A 1 468 ? 25.648 2.157 -4.016 1.00 92.69 468 THR A N 1
ATOM 3558 C CA . THR A 1 468 ? 25.662 3.294 -4.941 1.00 92.69 468 THR A CA 1
ATOM 3559 C C . THR A 1 468 ? 26.992 3.363 -5.691 1.00 92.69 468 THR A C 1
ATOM 3561 O O . THR A 1 468 ? 26.984 3.476 -6.910 1.00 92.69 468 THR A O 1
ATOM 3564 N N . GLU A 1 469 ? 28.130 3.186 -5.017 1.00 96.31 469 GLU A N 1
ATOM 3565 C CA . GLU A 1 469 ? 29.453 3.095 -5.652 1.00 96.31 469 GLU A CA 1
ATOM 3566 C C . GLU A 1 469 ? 29.510 1.987 -6.702 1.00 96.31 469 GLU A C 1
ATOM 3568 O O . GLU A 1 469 ? 30.009 2.208 -7.801 1.00 96.31 469 GLU A O 1
ATOM 3573 N N . ARG A 1 470 ? 28.962 0.805 -6.398 1.00 94.06 470 ARG A N 1
ATOM 3574 C CA . ARG A 1 470 ? 28.917 -0.324 -7.337 1.00 94.06 470 ARG A CA 1
ATOM 3575 C C . ARG A 1 470 ? 28.090 0.004 -8.578 1.00 94.06 470 ARG A C 1
ATOM 3577 O O . ARG A 1 470 ? 28.524 -0.290 -9.689 1.00 94.06 470 ARG A O 1
ATOM 3584 N N . VAL A 1 471 ? 26.915 0.608 -8.386 1.00 92.44 471 VAL A N 1
ATOM 3585 C CA . VAL A 1 471 ? 26.026 1.037 -9.477 1.00 92.44 471 VAL A CA 1
ATOM 3586 C C . VAL A 1 471 ? 26.711 2.102 -10.333 1.00 92.44 471 VAL A C 1
ATOM 3588 O O . VAL A 1 471 ? 26.731 1.975 -11.554 1.00 92.44 471 VAL A O 1
ATOM 3591 N N . ILE A 1 472 ? 27.331 3.107 -9.709 1.00 94.88 472 ILE A N 1
ATOM 3592 C CA . ILE A 1 472 ? 28.046 4.173 -10.418 1.00 94.88 472 ILE A CA 1
ATOM 3593 C C . ILE A 1 472 ? 29.281 3.637 -11.143 1.00 94.88 472 ILE A C 1
ATOM 3595 O O . ILE A 1 472 ? 29.518 4.015 -12.285 1.00 94.88 472 ILE A O 1
ATOM 3599 N N . HIS A 1 473 ? 30.042 2.724 -10.542 1.00 96.38 473 HIS A N 1
ATOM 3600 C CA . HIS A 1 473 ? 31.191 2.105 -11.197 1.00 96.38 473 HIS A CA 1
ATOM 3601 C C . HIS A 1 473 ? 30.771 1.337 -12.456 1.00 96.38 473 HIS A C 1
ATOM 3603 O O . HIS A 1 473 ? 31.376 1.521 -13.509 1.00 96.38 473 HIS A O 1
ATOM 3609 N N . ALA A 1 474 ? 29.724 0.508 -12.369 1.00 93.81 474 ALA A N 1
ATOM 3610 C CA . ALA A 1 474 ? 29.184 -0.200 -13.530 1.00 93.81 474 ALA A CA 1
ATOM 3611 C C . ALA A 1 474 ? 28.684 0.783 -14.604 1.00 93.81 474 ALA A C 1
ATOM 3613 O O . ALA A 1 474 ? 29.053 0.673 -15.769 1.00 93.81 474 ALA A O 1
ATOM 3614 N N . PHE A 1 475 ? 27.935 1.811 -14.197 1.00 94.88 475 PHE A N 1
ATOM 3615 C CA . PHE A 1 475 ? 27.442 2.848 -15.100 1.00 94.88 475 PHE A CA 1
ATOM 3616 C C . PHE A 1 475 ? 28.573 3.588 -15.828 1.00 94.88 475 PHE A C 1
ATOM 3618 O O . PHE A 1 475 ? 28.502 3.788 -17.036 1.00 94.88 475 PHE A O 1
ATOM 3625 N N . LEU A 1 476 ? 29.635 3.984 -15.125 1.00 95.69 476 LEU A N 1
ATOM 3626 C CA . LEU A 1 476 ? 30.766 4.695 -15.726 1.00 95.69 476 LEU A CA 1
ATOM 3627 C C . LEU A 1 476 ? 31.653 3.793 -16.585 1.00 95.69 476 LEU A C 1
ATOM 3629 O O . LEU A 1 476 ? 32.295 4.286 -17.512 1.00 95.69 476 LEU A O 1
ATOM 3633 N N . GLN A 1 477 ? 31.675 2.490 -16.305 1.00 95.69 477 GLN A N 1
ATOM 3634 C CA . GLN A 1 477 ? 32.321 1.507 -17.164 1.00 95.69 477 GLN A CA 1
ATOM 3635 C C . GLN A 1 477 ? 31.585 1.379 -18.506 1.00 95.69 477 GLN A C 1
ATOM 3637 O O . GLN A 1 477 ? 32.231 1.373 -19.554 1.00 95.69 477 GLN A O 1
ATOM 3642 N N . ASP A 1 478 ? 30.252 1.339 -18.477 1.00 94.00 478 ASP A N 1
ATOM 3643 C CA . ASP A 1 478 ? 29.422 1.231 -19.681 1.00 94.00 478 ASP A CA 1
ATOM 3644 C C . ASP A 1 478 ? 29.309 2.569 -20.435 1.00 94.00 478 ASP A C 1
ATOM 3646 O O . ASP A 1 478 ? 29.214 2.602 -21.665 1.00 94.00 478 ASP A O 1
ATOM 3650 N N . PHE A 1 479 ? 29.360 3.692 -19.711 1.00 93.62 479 PHE A N 1
ATOM 3651 C CA . PHE A 1 479 ? 29.167 5.038 -20.249 1.00 93.62 479 PHE A CA 1
ATOM 3652 C C . PHE A 1 479 ? 30.249 6.030 -19.775 1.00 93.62 479 PHE A C 1
ATOM 3654 O O . PHE A 1 479 ? 29.944 7.023 -19.103 1.00 93.62 479 PHE A O 1
ATOM 3661 N N . PRO A 1 480 ? 31.519 5.848 -20.186 1.00 95.56 480 PRO A N 1
ATOM 3662 C CA . PRO A 1 480 ? 32.641 6.670 -19.718 1.00 95.56 480 PRO A CA 1
ATOM 3663 C C . PRO A 1 480 ? 32.520 8.157 -20.084 1.00 95.56 480 PRO A C 1
ATOM 3665 O O . PRO A 1 480 ? 33.130 9.004 -19.433 1.00 95.56 480 PRO A O 1
ATOM 3668 N N . VAL A 1 481 ? 31.695 8.505 -21.081 1.00 93.56 481 VAL A N 1
ATOM 3669 C CA . VAL A 1 481 ? 31.392 9.901 -21.450 1.00 93.56 481 VAL A CA 1
ATOM 3670 C C . VAL A 1 481 ? 30.781 10.705 -20.293 1.00 93.56 481 VAL A C 1
ATOM 3672 O O . VAL A 1 481 ? 30.940 11.922 -20.250 1.00 93.56 481 VAL A O 1
ATOM 3675 N N . PHE A 1 482 ? 30.139 10.046 -19.321 1.00 93.38 482 PHE A N 1
ATOM 3676 C CA . PHE A 1 482 ? 29.552 10.706 -18.151 1.00 93.38 482 PHE A CA 1
ATOM 3677 C C . PHE A 1 482 ? 30.507 10.826 -16.958 1.00 93.38 482 PHE A C 1
ATOM 3679 O O . PHE A 1 482 ? 30.127 11.413 -15.946 1.00 93.38 482 PHE A O 1
ATOM 3686 N N . ALA A 1 483 ? 31.752 10.345 -17.050 1.00 94.31 483 ALA A N 1
ATOM 3687 C CA . ALA A 1 483 ? 32.709 10.419 -15.941 1.00 94.31 483 ALA A CA 1
ATOM 3688 C C . ALA A 1 483 ? 32.955 11.859 -15.452 1.00 94.31 483 ALA A C 1
ATOM 3690 O O . ALA A 1 483 ? 33.184 12.067 -14.266 1.00 94.31 483 ALA A O 1
ATOM 3691 N N . ALA A 1 484 ? 32.847 12.847 -16.348 1.00 92.00 484 ALA A N 1
ATOM 3692 C CA . ALA A 1 484 ? 32.990 14.270 -16.035 1.00 92.00 484 ALA A CA 1
ATOM 3693 C C . ALA A 1 484 ? 31.653 15.019 -15.861 1.00 92.00 484 ALA A C 1
ATOM 3695 O O . ALA A 1 484 ? 31.672 16.217 -15.588 1.00 92.00 484 ALA A O 1
ATOM 3696 N N . ALA A 1 485 ? 30.506 14.351 -16.036 1.00 89.44 485 ALA A N 1
ATOM 3697 C CA . ALA A 1 485 ? 29.199 15.008 -15.960 1.00 89.44 485 ALA A CA 1
ATOM 3698 C C . ALA A 1 485 ? 28.878 15.464 -14.527 1.00 89.44 485 ALA A C 1
ATOM 3700 O O . ALA A 1 485 ? 28.339 16.546 -14.318 1.00 89.44 485 ALA A O 1
ATOM 3701 N N . LEU A 1 486 ? 29.250 14.652 -13.534 1.00 92.12 486 LEU A N 1
ATOM 3702 C CA . LEU A 1 486 ? 28.949 14.874 -12.125 1.00 92.12 486 LEU A CA 1
ATOM 3703 C C . LEU A 1 486 ? 30.195 14.663 -11.265 1.00 92.12 486 LEU A C 1
ATOM 3705 O O . LEU A 1 486 ? 31.089 13.891 -11.605 1.00 92.12 486 LEU A O 1
ATOM 3709 N N . ASP A 1 487 ? 30.213 15.302 -10.096 1.00 94.81 487 ASP A N 1
ATOM 3710 C CA . ASP A 1 487 ? 31.087 14.864 -9.011 1.00 94.81 487 ASP A CA 1
ATOM 3711 C C . ASP A 1 487 ? 30.499 13.578 -8.422 1.00 94.81 487 ASP A C 1
ATOM 3713 O O . ASP A 1 487 ? 29.655 13.608 -7.526 1.00 94.81 487 ASP A O 1
ATOM 3717 N N . TRP A 1 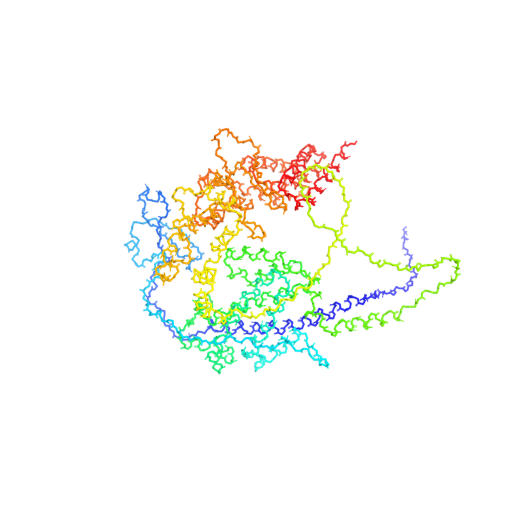488 ? 30.905 12.442 -8.987 1.00 95.12 488 TRP A N 1
ATOM 3718 C CA . TRP A 1 488 ? 30.383 11.128 -8.617 1.00 95.12 488 TRP A CA 1
ATOM 3719 C C . TRP A 1 488 ? 30.693 10.739 -7.174 1.00 95.12 488 TRP A C 1
ATOM 3721 O O . TRP A 1 488 ? 29.929 9.988 -6.570 1.00 95.12 488 TRP A O 1
ATOM 3731 N N . LYS A 1 489 ? 31.769 11.280 -6.594 1.00 96.81 489 LYS A N 1
ATOM 3732 C CA . LYS A 1 489 ? 32.093 11.058 -5.185 1.00 96.81 489 LYS A CA 1
ATOM 3733 C C . LYS A 1 489 ? 31.090 11.785 -4.293 1.00 96.81 489 LYS A C 1
ATOM 3735 O O . LYS A 1 489 ? 30.497 11.165 -3.414 1.00 96.81 489 LYS A O 1
ATOM 3740 N N . LEU A 1 490 ? 30.848 13.066 -4.568 1.00 96.94 490 LEU A N 1
ATOM 3741 C CA . LEU A 1 490 ? 29.831 13.844 -3.861 1.00 96.94 490 LEU A CA 1
ATOM 3742 C C . LEU A 1 490 ? 28.421 13.282 -4.096 1.00 96.94 490 LEU A C 1
ATOM 3744 O O . LEU A 1 490 ? 27.591 13.302 -3.193 1.00 96.94 490 LEU A O 1
ATOM 3748 N N . PHE A 1 491 ? 28.143 12.762 -5.294 1.00 95.88 491 PHE A N 1
ATOM 3749 C CA . PHE A 1 491 ? 26.885 12.084 -5.610 1.00 95.88 491 PHE A CA 1
ATOM 3750 C C . PHE A 1 491 ? 26.650 10.883 -4.698 1.00 95.88 491 PHE A C 1
ATOM 3752 O O . PHE A 1 491 ? 25.597 10.795 -4.070 1.00 95.88 491 PHE A O 1
ATOM 3759 N N . VAL A 1 492 ? 27.639 9.990 -4.596 1.00 96.50 492 VAL A N 1
ATOM 3760 C CA . VAL A 1 492 ? 27.593 8.826 -3.704 1.00 96.50 492 VAL A CA 1
ATOM 3761 C C . VAL A 1 492 ? 27.365 9.272 -2.259 1.00 96.50 492 VAL A C 1
ATOM 3763 O O . VAL A 1 492 ? 26.482 8.731 -1.601 1.00 96.50 492 VAL A O 1
ATOM 3766 N N . GLU A 1 493 ? 28.098 10.283 -1.788 1.00 96.69 493 GLU A N 1
ATOM 3767 C CA . GLU A 1 493 ? 27.982 10.799 -0.420 1.00 96.69 493 GLU A CA 1
ATOM 3768 C C . GLU A 1 493 ? 26.578 11.344 -0.121 1.00 96.69 493 GLU A C 1
ATOM 3770 O O . GLU A 1 493 ? 25.939 10.910 0.835 1.00 96.69 493 GLU A O 1
ATOM 3775 N N . VAL A 1 494 ? 26.047 12.222 -0.975 1.00 95.94 494 VAL A N 1
ATOM 3776 C CA . VAL A 1 494 ? 24.700 12.796 -0.819 1.00 95.94 494 VAL A CA 1
ATOM 3777 C C . VAL A 1 494 ? 23.625 11.713 -0.868 1.00 95.94 494 VAL A C 1
ATOM 3779 O O . VAL A 1 494 ? 22.715 11.711 -0.042 1.00 95.94 494 VAL A O 1
ATOM 3782 N N . VAL A 1 495 ? 23.719 10.777 -1.815 1.00 94.56 495 VAL A N 1
ATOM 3783 C CA . VAL A 1 495 ? 22.767 9.666 -1.923 1.00 94.56 495 VAL A CA 1
ATOM 3784 C C . VAL A 1 495 ? 22.838 8.764 -0.696 1.00 94.56 495 VAL A C 1
ATOM 3786 O O . VAL A 1 495 ? 21.791 8.341 -0.208 1.00 94.56 495 VAL A O 1
ATOM 3789 N N . GLY A 1 496 ? 24.034 8.499 -0.168 1.00 92.94 496 GLY A N 1
ATOM 3790 C CA . GLY A 1 496 ? 24.215 7.761 1.079 1.00 92.94 496 GLY A CA 1
ATOM 3791 C C . GLY A 1 496 ? 23.553 8.473 2.256 1.00 92.94 496 GLY A C 1
ATOM 3792 O O . GLY A 1 496 ? 22.742 7.868 2.949 1.00 92.94 496 GLY A O 1
ATOM 3793 N N . ILE A 1 497 ? 23.793 9.778 2.423 1.00 92.31 497 ILE A N 1
ATOM 3794 C CA . ILE A 1 497 ? 23.158 10.592 3.476 1.00 92.31 497 ILE A CA 1
ATOM 3795 C C . ILE A 1 497 ? 21.633 10.522 3.364 1.00 92.31 497 ILE A C 1
ATOM 3797 O O . ILE A 1 497 ? 20.955 10.255 4.353 1.00 92.31 497 ILE A O 1
ATOM 3801 N N . VAL A 1 498 ? 21.080 10.715 2.163 1.00 91.00 498 VAL A N 1
ATOM 3802 C CA . VAL A 1 498 ? 19.626 10.673 1.946 1.00 91.00 498 VAL A CA 1
ATOM 3803 C C . VAL A 1 498 ? 19.055 9.270 2.150 1.00 91.00 498 VAL A C 1
ATOM 3805 O O . VAL A 1 498 ? 17.946 9.140 2.656 1.00 91.00 498 VAL A O 1
ATOM 3808 N N . SER A 1 499 ? 19.795 8.217 1.812 1.00 86.94 499 SER A N 1
ATOM 3809 C CA . SER A 1 499 ? 19.336 6.834 1.991 1.00 86.94 499 SER A CA 1
ATOM 3810 C C . SER A 1 499 ? 19.361 6.393 3.457 1.00 86.94 499 SER A C 1
ATOM 3812 O O . SER A 1 499 ? 18.454 5.690 3.898 1.00 86.94 499 SER A O 1
ATOM 3814 N N . GLU A 1 500 ? 20.373 6.810 4.224 1.00 83.19 500 GLU A N 1
ATOM 3815 C CA . GLU A 1 500 ? 20.496 6.456 5.645 1.00 83.19 500 GLU A CA 1
ATOM 3816 C C . GLU A 1 500 ? 19.625 7.345 6.545 1.00 83.19 500 GLU A C 1
ATOM 3818 O O . GLU A 1 500 ? 19.017 6.866 7.500 1.00 83.19 500 GLU A O 1
ATOM 3823 N N . ARG A 1 501 ? 19.554 8.651 6.247 1.00 84.25 501 ARG A N 1
ATOM 3824 C CA . ARG A 1 501 ? 18.948 9.671 7.125 1.00 84.25 501 ARG A CA 1
ATOM 3825 C C . ARG A 1 501 ? 17.660 10.275 6.579 1.00 84.25 501 ARG A C 1
ATOM 3827 O O . ARG A 1 501 ? 17.044 11.106 7.251 1.00 84.25 501 ARG A O 1
ATOM 3834 N N . GLY A 1 502 ? 17.265 9.905 5.365 1.00 82.94 502 GLY A N 1
ATOM 3835 C CA . GLY A 1 502 ? 16.031 10.360 4.741 1.00 82.94 502 GLY A CA 1
ATOM 3836 C C . GLY A 1 502 ? 14.841 9.511 5.149 1.00 82.94 502 GLY A C 1
ATOM 3837 O O . GLY A 1 502 ? 14.899 8.284 5.157 1.00 82.94 502 GLY A O 1
ATOM 3838 N N . SER A 1 503 ? 13.733 10.178 5.449 1.00 76.38 503 SER A N 1
ATOM 3839 C CA . SER A 1 503 ? 12.419 9.554 5.542 1.00 76.38 503 SER A CA 1
ATOM 3840 C C . SER A 1 503 ? 11.532 10.112 4.441 1.00 76.38 503 SER A C 1
ATOM 3842 O O . SER A 1 503 ? 11.439 11.333 4.268 1.00 76.38 503 SER A O 1
ATOM 3844 N N . ARG A 1 504 ? 10.893 9.218 3.683 1.00 72.69 504 ARG A N 1
ATOM 3845 C CA . ARG A 1 504 ? 9.938 9.610 2.649 1.00 72.69 504 ARG A CA 1
ATOM 3846 C C . ARG A 1 504 ? 8.594 9.906 3.299 1.00 72.69 504 ARG A C 1
ATOM 3848 O O . ARG A 1 504 ? 7.985 9.058 3.943 1.00 72.69 504 ARG A O 1
ATOM 3855 N N . LEU A 1 505 ? 8.124 11.122 3.098 1.00 67.88 505 LEU A N 1
ATOM 3856 C CA . LEU A 1 505 ? 6.864 11.616 3.613 1.00 67.88 505 LEU A CA 1
ATOM 3857 C C . LEU A 1 505 ? 5.694 11.135 2.743 1.00 67.88 505 LEU A C 1
ATOM 3859 O O . LEU A 1 505 ? 5.858 10.744 1.586 1.00 67.88 505 LEU A O 1
ATOM 3863 N N . SER A 1 506 ? 4.479 11.194 3.290 1.00 60.28 506 SER A N 1
ATOM 3864 C CA . SER A 1 506 ? 3.253 10.750 2.606 1.00 60.28 506 SER A CA 1
ATOM 3865 C C . SER A 1 506 ? 2.913 11.554 1.347 1.00 60.28 506 SER A C 1
ATOM 3867 O O . SER A 1 506 ? 2.243 11.040 0.456 1.00 60.28 506 SER A O 1
ATOM 3869 N N . ASN A 1 507 ? 3.385 12.798 1.253 1.00 67.12 507 ASN A N 1
ATOM 3870 C CA . ASN A 1 507 ? 3.281 13.633 0.055 1.00 67.12 507 ASN A CA 1
ATOM 3871 C C . ASN A 1 507 ? 4.389 13.344 -0.980 1.00 67.12 507 ASN A C 1
ATOM 3873 O O . ASN A 1 507 ? 4.366 13.914 -2.066 1.00 67.12 507 ASN A O 1
ATOM 3877 N N . GLY A 1 508 ? 5.329 12.448 -0.665 1.00 68.19 508 GLY A N 1
ATOM 3878 C CA . GLY A 1 508 ? 6.448 12.065 -1.519 1.00 68.19 508 GLY A CA 1
ATOM 3879 C C . GLY A 1 508 ? 7.755 12.813 -1.250 1.00 68.19 508 GLY A C 1
ATOM 3880 O O . GLY A 1 508 ? 8.773 12.385 -1.794 1.00 68.19 508 GLY A O 1
ATOM 3881 N N . ASP A 1 509 ? 7.742 13.857 -0.415 1.00 75.44 509 ASP A N 1
ATOM 3882 C CA . ASP A 1 509 ? 8.936 14.630 -0.056 1.00 75.44 509 ASP A CA 1
ATOM 3883 C C . ASP A 1 509 ? 9.908 13.810 0.803 1.00 75.44 509 ASP A C 1
ATOM 3885 O O . ASP A 1 509 ? 9.525 12.821 1.428 1.00 75.44 509 ASP A O 1
ATOM 3889 N N . TYR A 1 510 ? 11.167 14.244 0.875 1.00 78.69 510 TYR A N 1
ATOM 3890 C CA . TYR A 1 510 ? 12.162 13.674 1.783 1.00 78.69 510 TYR A CA 1
ATOM 3891 C C . TYR A 1 510 ? 12.459 14.643 2.919 1.00 78.69 510 TYR A C 1
ATOM 3893 O O . TYR A 1 510 ? 12.848 15.785 2.681 1.00 78.69 510 TYR A O 1
ATOM 3901 N N . ALA A 1 511 ? 12.319 14.164 4.151 1.00 80.81 511 ALA A N 1
ATOM 3902 C CA . ALA A 1 511 ? 12.820 14.853 5.331 1.00 80.81 511 ALA A CA 1
ATOM 3903 C C . ALA A 1 511 ? 14.129 14.200 5.781 1.00 80.81 511 ALA A C 1
ATOM 3905 O O . ALA A 1 511 ? 14.215 12.975 5.863 1.00 80.81 511 ALA A O 1
ATOM 3906 N N . LEU A 1 512 ? 15.143 15.021 6.061 1.00 82.56 512 LEU A N 1
ATOM 3907 C CA . LEU A 1 512 ? 16.438 14.573 6.567 1.00 82.56 512 LEU A CA 1
ATOM 3908 C C . LEU A 1 512 ? 16.563 14.942 8.034 1.00 82.56 512 LEU A C 1
ATOM 3910 O O . LEU A 1 512 ? 16.422 16.107 8.408 1.00 82.56 512 LEU A O 1
ATOM 3914 N N . TYR A 1 513 ? 16.871 13.949 8.856 1.00 76.75 513 TYR A N 1
ATOM 3915 C CA . TYR A 1 513 ? 16.957 14.125 10.295 1.00 76.75 513 TYR A CA 1
ATOM 3916 C C . TYR A 1 513 ? 18.380 13.855 10.761 1.00 76.75 513 TYR A C 1
ATOM 3918 O O . TYR A 1 513 ? 18.914 12.760 10.595 1.00 76.75 513 TYR A O 1
ATOM 3926 N N . LYS A 1 514 ? 18.988 14.857 11.401 1.00 74.06 514 LYS A N 1
ATOM 3927 C CA . LYS A 1 514 ? 20.386 14.803 11.854 1.00 74.06 514 LYS A CA 1
ATOM 3928 C C . LYS A 1 514 ? 20.680 13.650 12.824 1.00 74.06 514 LYS A C 1
ATOM 3930 O O . LYS A 1 514 ? 21.829 13.243 12.923 1.00 74.06 514 LYS A O 1
ATOM 3935 N N . LEU A 1 515 ? 19.680 13.168 13.555 1.00 69.31 515 LEU A N 1
ATOM 3936 C CA . LEU A 1 515 ? 19.855 12.177 14.621 1.00 69.31 515 LEU A CA 1
ATOM 3937 C C . LEU A 1 515 ? 19.099 10.868 14.360 1.00 69.31 515 LEU A C 1
ATOM 3939 O O . LEU A 1 515 ? 19.066 10.009 15.232 1.00 69.31 515 LEU A O 1
ATOM 3943 N N . MET A 1 516 ? 18.441 10.709 13.208 1.00 68.19 516 MET A N 1
ATOM 3944 C CA . MET A 1 516 ? 17.579 9.540 12.983 1.00 68.19 516 MET A CA 1
ATOM 3945 C C . MET A 1 516 ? 18.371 8.251 12.753 1.00 68.19 516 MET A C 1
ATOM 3947 O O . MET A 1 516 ? 17.866 7.175 13.051 1.00 68.19 516 MET A O 1
ATOM 3951 N N . ASP A 1 517 ? 19.623 8.347 12.309 1.00 66.31 517 ASP A N 1
ATOM 3952 C CA . ASP A 1 517 ? 20.545 7.210 12.229 1.00 66.31 517 ASP A CA 1
ATOM 3953 C C . ASP A 1 517 ? 20.984 6.685 13.605 1.00 66.31 517 ASP A C 1
ATOM 3955 O O . ASP A 1 517 ? 21.508 5.579 13.698 1.00 66.31 517 ASP A O 1
ATOM 3959 N N . LEU A 1 518 ? 20.734 7.443 14.678 1.00 70.31 518 LEU A N 1
ATOM 3960 C CA . LEU A 1 518 ? 20.963 6.997 16.054 1.00 70.31 518 LEU A CA 1
ATOM 3961 C C . LEU A 1 518 ? 19.794 6.173 16.612 1.00 70.31 518 LEU A C 1
ATOM 3963 O O . LEU A 1 518 ? 19.918 5.607 17.696 1.00 70.31 518 LEU A O 1
ATOM 3967 N N . ALA A 1 519 ? 18.659 6.122 15.905 1.00 80.75 519 ALA A N 1
ATOM 3968 C CA . ALA A 1 519 ? 17.499 5.350 16.321 1.00 80.75 519 ALA A CA 1
ATOM 3969 C C . ALA A 1 519 ? 17.480 3.980 15.626 1.00 80.75 519 ALA A C 1
ATOM 3971 O O . ALA A 1 519 ? 17.063 3.841 14.470 1.00 80.75 519 ALA A O 1
ATOM 3972 N N . SER A 1 520 ? 17.892 2.943 16.350 1.00 86.19 520 SER A N 1
ATOM 3973 C CA . SER A 1 520 ? 17.847 1.568 15.853 1.00 86.19 520 SER A CA 1
ATOM 3974 C C . SER A 1 520 ? 16.417 1.054 15.742 1.00 86.19 520 SER A C 1
ATOM 3976 O O . SER A 1 520 ? 15.508 1.487 16.450 1.00 86.19 520 SER A O 1
ATOM 3978 N N . HIS A 1 521 ? 16.190 0.079 14.866 1.00 88.69 521 HIS A N 1
ATOM 3979 C CA . HIS A 1 521 ? 14.884 -0.560 14.809 1.00 88.69 521 HIS A CA 1
ATOM 3980 C C . HIS A 1 521 ? 14.670 -1.582 15.918 1.00 88.69 521 HIS A C 1
ATOM 3982 O O . HIS A 1 521 ? 15.474 -2.495 16.112 1.00 88.69 521 HIS A O 1
ATOM 3988 N N . SER A 1 522 ? 13.493 -1.526 16.529 1.00 91.06 522 SER A N 1
ATOM 3989 C CA . SER A 1 522 ? 12.960 -2.581 17.378 1.00 91.06 522 SER A CA 1
ATOM 3990 C C . SER A 1 522 ? 11.488 -2.837 17.051 1.00 91.06 522 SER A C 1
ATOM 3992 O O . SER A 1 522 ? 10.700 -1.912 16.873 1.00 91.06 522 SER A O 1
ATOM 3994 N N . CYS A 1 523 ? 11.082 -4.111 17.034 1.00 89.06 523 CYS A N 1
ATOM 3995 C CA . CYS A 1 523 ? 9.660 -4.482 17.011 1.00 89.06 523 CYS A CA 1
ATOM 3996 C C . CYS A 1 523 ? 8.966 -4.270 18.366 1.00 89.06 523 CYS A C 1
ATOM 3998 O O . CYS A 1 523 ? 7.756 -4.481 18.477 1.00 89.06 523 CYS A O 1
ATOM 4000 N N . GLN A 1 524 ? 9.734 -3.907 19.391 1.00 87.44 524 GLN A N 1
ATOM 4001 C CA . GLN A 1 524 ? 9.285 -3.397 20.678 1.00 87.44 524 GLN A CA 1
ATOM 4002 C C . GLN A 1 524 ? 10.042 -2.083 20.904 1.00 87.44 524 GLN A C 1
ATOM 4004 O O . GLN A 1 524 ? 11.026 -2.071 21.646 1.00 87.44 524 GLN A O 1
ATOM 4009 N N . PRO A 1 525 ? 9.701 -1.027 20.146 1.00 88.44 525 PRO A N 1
ATOM 4010 C CA . PRO A 1 525 ? 10.412 0.239 20.261 1.00 88.44 525 PRO A CA 1
ATOM 4011 C C . PRO A 1 525 ? 10.261 0.800 21.680 1.00 88.44 525 PRO A C 1
ATOM 4013 O O . PRO A 1 525 ? 9.303 0.450 22.367 1.00 88.44 525 PRO A O 1
ATOM 4016 N N . ASN A 1 526 ? 11.203 1.630 22.126 1.00 86.38 526 ASN A N 1
ATOM 4017 C CA . ASN A 1 526 ? 11.084 2.444 23.348 1.00 86.38 526 ASN A CA 1
ATOM 4018 C C . ASN A 1 526 ? 10.786 3.921 23.035 1.00 86.38 526 ASN A C 1
ATOM 4020 O O . ASN A 1 526 ? 10.619 4.732 23.946 1.00 86.38 526 ASN A O 1
ATOM 4024 N N . ALA A 1 527 ? 10.691 4.244 21.746 1.00 84.75 527 ALA A N 1
ATOM 4025 C CA . ALA A 1 527 ? 10.344 5.546 21.234 1.00 84.75 527 ALA A CA 1
ATOM 4026 C C . ALA A 1 527 ? 9.395 5.440 20.038 1.00 84.75 527 ALA A C 1
ATOM 4028 O O . ALA A 1 527 ? 9.563 4.599 19.150 1.00 84.75 527 ALA A O 1
ATOM 4029 N N . VAL A 1 528 ? 8.440 6.361 19.960 1.00 78.69 528 VAL A N 1
ATOM 4030 C CA . VAL A 1 528 ? 7.758 6.681 18.702 1.00 78.69 528 VAL A CA 1
ATOM 4031 C C . VAL A 1 528 ? 8.275 8.007 18.197 1.00 78.69 528 VAL A C 1
ATOM 4033 O O . VAL A 1 528 ? 8.509 8.934 18.969 1.00 78.69 528 VAL A O 1
ATOM 4036 N N . VAL A 1 529 ? 8.477 8.050 16.886 1.00 73.25 529 VAL A N 1
ATOM 4037 C CA . VAL A 1 529 ? 8.942 9.218 16.169 1.00 73.25 529 VAL A CA 1
ATOM 4038 C C . VAL A 1 529 ? 7.789 9.770 15.353 1.00 73.25 529 VAL A C 1
ATOM 4040 O O . VAL A 1 529 ? 7.321 9.134 14.409 1.00 73.25 529 VAL A O 1
ATOM 4043 N N . GLU A 1 530 ? 7.350 10.966 15.717 1.00 69.31 530 GLU A N 1
ATOM 4044 C CA . GLU A 1 530 ? 6.320 11.689 14.986 1.00 69.31 530 GLU A CA 1
ATOM 4045 C C . GLU A 1 530 ? 6.895 12.917 14.315 1.00 69.31 530 GLU A C 1
ATOM 4047 O O . GLU A 1 530 ? 7.877 13.505 14.762 1.00 69.31 530 GLU A O 1
ATOM 4052 N N . THR A 1 531 ? 6.259 13.289 13.214 1.00 63.38 531 THR A N 1
ATOM 4053 C CA . THR A 1 531 ? 6.625 14.451 12.427 1.00 63.38 531 THR A CA 1
ATOM 4054 C C . THR A 1 531 ? 5.496 15.464 12.497 1.00 63.38 531 THR A C 1
ATOM 4056 O O . THR A 1 531 ? 4.438 15.233 11.912 1.00 63.38 531 THR A O 1
ATOM 4059 N N . LEU A 1 532 ? 5.711 16.573 13.201 1.00 61.56 532 LEU A N 1
ATOM 4060 C CA . LEU A 1 532 ? 4.685 17.602 13.383 1.00 61.56 532 LEU A CA 1
ATOM 4061 C C . LEU A 1 532 ? 4.909 18.817 12.491 1.00 61.56 532 LEU A C 1
ATOM 4063 O O . LEU A 1 532 ? 6.047 19.220 12.266 1.00 61.56 532 LEU A O 1
ATOM 4067 N N . GLY A 1 533 ? 3.802 19.416 12.046 1.00 55.41 533 GLY A N 1
ATOM 4068 C CA . GLY A 1 533 ? 3.771 20.674 11.299 1.00 55.41 533 GLY A CA 1
ATOM 4069 C C . GLY A 1 533 ? 3.477 20.514 9.804 1.00 55.41 533 GLY A C 1
ATOM 4070 O O . GLY A 1 533 ? 3.839 19.516 9.177 1.00 55.41 533 GLY A O 1
ATOM 4071 N N . GLU A 1 534 ? 2.813 21.523 9.236 1.00 50.97 534 GLU A N 1
ATOM 4072 C CA . GLU A 1 534 ? 2.542 21.649 7.794 1.00 50.97 534 GLU A CA 1
ATOM 4073 C C . GLU A 1 534 ? 3.617 22.500 7.075 1.00 50.97 534 GLU A C 1
ATOM 4075 O O . GLU A 1 534 ? 3.771 22.400 5.859 1.00 50.97 534 GLU A O 1
ATOM 4080 N N . ASP A 1 535 ? 4.453 23.233 7.824 1.00 50.94 535 ASP A N 1
ATOM 4081 C CA . ASP A 1 535 ? 5.254 24.362 7.313 1.00 50.94 535 ASP A CA 1
ATOM 4082 C C . ASP A 1 535 ? 6.738 24.046 7.045 1.00 50.94 535 ASP A C 1
ATOM 4084 O O . ASP A 1 535 ? 7.621 24.883 7.233 1.00 50.94 535 ASP A O 1
ATOM 4088 N N . GLY A 1 536 ? 7.058 22.822 6.623 1.00 44.62 536 GLY A N 1
ATOM 4089 C CA . GLY A 1 536 ? 8.416 22.447 6.186 1.00 44.62 536 GLY A CA 1
ATOM 4090 C C . GLY A 1 536 ? 9.481 22.333 7.293 1.00 44.62 536 GLY A C 1
ATOM 4091 O O . GLY A 1 536 ? 10.465 21.622 7.104 1.00 44.62 536 GLY A O 1
ATOM 4092 N N . LEU A 1 537 ? 9.270 22.931 8.470 1.00 45.28 537 LEU A N 1
ATOM 4093 C CA . LEU A 1 537 ? 9.975 22.602 9.710 1.00 45.28 537 LEU A CA 1
ATOM 4094 C C . LEU A 1 537 ? 9.180 21.535 10.448 1.00 45.28 537 LEU A C 1
ATOM 4096 O O . LEU A 1 537 ? 8.149 21.788 11.065 1.00 45.28 537 LEU A O 1
ATOM 4100 N N . ARG A 1 538 ? 9.665 20.310 10.308 1.00 52.41 538 ARG A N 1
ATOM 4101 C CA . ARG A 1 538 ? 9.018 19.101 10.784 1.00 52.41 538 ARG A CA 1
ATOM 4102 C C . ARG A 1 538 ? 9.672 18.675 12.098 1.00 52.41 538 ARG A C 1
ATOM 4104 O O . ARG A 1 538 ? 10.785 18.155 12.087 1.00 52.41 538 ARG A O 1
ATOM 4111 N N . GLU A 1 539 ? 9.013 18.956 13.223 1.00 58.66 539 GLU A N 1
ATOM 4112 C CA . GLU A 1 539 ? 9.515 18.599 14.559 1.00 58.66 539 GLU A CA 1
ATOM 4113 C C . GLU A 1 539 ? 9.499 17.074 14.707 1.00 58.66 539 GLU A C 1
ATOM 4115 O O . GLU A 1 539 ? 8.457 16.448 14.502 1.00 58.66 539 GLU A O 1
ATOM 4120 N N . LEU A 1 540 ? 10.654 16.491 15.045 1.00 60.09 540 LEU A N 1
ATOM 4121 C CA . LEU A 1 540 ? 10.777 15.083 15.404 1.00 60.09 540 LEU A CA 1
ATOM 4122 C C . LEU A 1 540 ? 10.450 14.935 16.892 1.00 60.09 540 LEU A C 1
ATOM 4124 O O . LEU A 1 540 ? 11.296 15.241 17.734 1.00 60.09 540 LEU A O 1
ATOM 4128 N N . ARG A 1 541 ? 9.247 14.471 17.234 1.00 69.44 541 ARG A N 1
ATOM 4129 C CA . ARG A 1 541 ? 8.944 14.130 18.631 1.00 69.44 541 ARG A CA 1
ATOM 4130 C C . ARG A 1 541 ? 9.309 12.685 18.895 1.00 69.44 541 ARG A C 1
ATOM 4132 O O . ARG A 1 541 ? 8.753 11.794 18.266 1.00 69.44 541 ARG A O 1
ATOM 4139 N N . CYS A 1 542 ? 10.240 12.485 19.823 1.00 70.06 542 CYS A N 1
ATOM 4140 C CA . CYS A 1 542 ? 10.573 11.188 20.392 1.00 70.06 542 CYS A CA 1
ATOM 4141 C C . CYS A 1 542 ? 9.764 11.020 21.682 1.00 70.06 542 CYS A C 1
ATOM 4143 O O . CYS A 1 542 ? 10.048 11.671 22.688 1.00 70.06 542 CYS A O 1
ATOM 4145 N N . LEU A 1 543 ? 8.720 10.200 21.632 1.00 74.56 543 LEU A N 1
ATOM 4146 C CA . LEU A 1 543 ? 7.857 9.930 22.778 1.00 74.56 543 LEU A CA 1
ATOM 4147 C C . LEU A 1 543 ? 8.276 8.615 23.420 1.00 74.56 543 LEU A C 1
ATOM 4149 O O . LEU A 1 543 ? 8.288 7.596 22.734 1.00 74.56 543 LEU A O 1
ATOM 4153 N N . SER A 1 544 ? 8.564 8.623 24.723 1.00 79.38 544 SER A N 1
ATOM 4154 C CA . SER A 1 544 ? 8.774 7.405 25.507 1.00 79.38 544 SER A CA 1
ATOM 4155 C C . SER A 1 544 ? 7.755 7.299 26.631 1.00 79.38 544 SER A C 1
ATOM 4157 O O . SER A 1 544 ? 7.552 8.244 27.390 1.00 79.38 544 SER A O 1
ATOM 4159 N N . TYR A 1 545 ? 7.130 6.127 26.740 1.00 69.25 545 TYR A N 1
ATOM 4160 C CA . TYR A 1 545 ? 6.092 5.853 27.731 1.00 69.25 545 TYR A CA 1
ATOM 4161 C C . TYR A 1 545 ? 6.657 5.654 29.145 1.00 69.25 545 TYR A C 1
ATOM 4163 O O . TYR A 1 545 ? 6.061 6.098 30.121 1.00 69.25 545 TYR A O 1
ATOM 4171 N N . ALA A 1 546 ? 7.816 5.000 29.263 1.00 75.50 546 ALA A N 1
ATOM 4172 C CA . ALA A 1 546 ? 8.450 4.683 30.547 1.00 75.50 546 ALA A CA 1
ATOM 4173 C C . ALA A 1 546 ? 9.652 5.592 30.868 1.00 75.50 546 ALA A C 1
ATOM 4175 O O . ALA A 1 546 ? 10.345 5.375 31.861 1.00 75.50 546 ALA A O 1
ATOM 4176 N N . GLY A 1 547 ? 9.906 6.597 30.023 1.00 79.75 547 GLY A N 1
ATOM 4177 C CA . GLY A 1 547 ? 11.206 7.253 29.948 1.00 79.75 547 GLY A CA 1
ATOM 4178 C C . GLY A 1 547 ? 12.230 6.380 29.215 1.00 79.75 547 GLY A C 1
ATOM 4179 O O . GLY A 1 547 ? 12.025 5.186 29.008 1.00 79.75 547 GLY A O 1
ATOM 4180 N N . ILE A 1 548 ? 13.312 7.000 28.760 1.00 81.69 548 ILE A N 1
ATOM 4181 C CA . ILE A 1 548 ? 14.484 6.306 28.213 1.00 81.69 548 ILE A CA 1
ATOM 4182 C C . ILE A 1 548 ? 15.604 6.587 29.204 1.00 81.69 548 ILE A C 1
ATOM 4184 O O . ILE A 1 548 ? 15.863 7.755 29.511 1.00 81.69 548 ILE A O 1
ATOM 4188 N N . ALA A 1 549 ? 16.202 5.542 29.772 1.00 84.69 549 ALA A N 1
ATOM 4189 C CA . ALA A 1 549 ? 17.260 5.716 30.757 1.00 84.69 549 ALA A CA 1
ATOM 4190 C C . ALA A 1 549 ? 18.507 6.348 30.115 1.00 84.69 549 ALA A C 1
ATOM 4192 O O . ALA A 1 549 ? 18.734 6.252 28.908 1.00 84.69 549 ALA A O 1
ATOM 4193 N N . GLU A 1 550 ? 19.348 6.994 30.923 1.00 83.94 550 GLU A N 1
ATOM 4194 C CA . GLU A 1 550 ? 20.621 7.515 30.427 1.00 83.94 550 GLU A CA 1
ATOM 4195 C C . GLU A 1 550 ? 21.464 6.367 29.843 1.00 83.94 550 GLU A C 1
ATOM 4197 O O . GLU A 1 550 ? 21.658 5.338 30.494 1.00 83.94 550 GLU A O 1
ATOM 4202 N N . ASN A 1 551 ? 21.978 6.557 28.624 1.00 83.19 551 ASN A N 1
ATOM 4203 C CA . ASN A 1 551 ? 22.707 5.553 27.833 1.00 83.19 551 ASN A CA 1
ATOM 4204 C C . ASN A 1 551 ? 21.869 4.364 27.326 1.00 83.19 551 ASN A C 1
ATOM 4206 O O . ASN A 1 551 ? 22.435 3.425 26.766 1.00 83.19 551 ASN A O 1
ATOM 4210 N N . GLU A 1 552 ? 20.545 4.383 27.484 1.00 84.88 552 GLU A N 1
ATOM 4211 C CA . GLU A 1 552 ? 19.675 3.435 26.792 1.00 84.88 552 GLU A CA 1
ATOM 4212 C C . GLU A 1 552 ? 19.570 3.812 25.307 1.00 84.88 552 GLU A C 1
ATOM 4214 O O . GLU A 1 552 ? 19.413 4.979 24.942 1.00 84.88 552 GLU A O 1
ATOM 4219 N N . GLU A 1 553 ? 19.680 2.811 24.436 1.00 84.31 553 GLU A N 1
ATOM 4220 C CA . GLU A 1 553 ? 19.539 3.000 22.997 1.00 84.31 553 GLU A CA 1
ATOM 4221 C C . GLU A 1 553 ? 18.113 3.446 22.655 1.00 84.31 553 GLU A C 1
ATOM 4223 O O . GLU A 1 553 ? 17.135 2.817 23.064 1.00 84.31 553 GLU A O 1
ATOM 4228 N N . ILE A 1 554 ? 17.984 4.509 21.861 1.00 85.81 554 ILE A N 1
ATOM 4229 C CA . ILE A 1 554 ? 16.687 4.919 21.325 1.00 85.81 554 ILE A CA 1
ATOM 4230 C C . ILE A 1 554 ? 16.319 3.945 20.211 1.00 85.81 554 ILE A C 1
ATOM 4232 O O . ILE A 1 554 ? 17.046 3.795 19.230 1.00 85.81 554 ILE A O 1
ATOM 4236 N N . THR A 1 555 ? 15.168 3.297 20.341 1.00 88.38 555 THR A N 1
ATOM 4237 C CA . THR A 1 555 ? 14.671 2.343 19.357 1.00 88.38 555 THR A CA 1
ATOM 4238 C C . THR A 1 555 ? 13.292 2.725 18.847 1.00 88.38 555 THR A C 1
ATOM 4240 O O . THR A 1 555 ? 12.384 3.036 19.615 1.00 88.38 555 THR A O 1
ATOM 4243 N N . THR A 1 556 ? 13.124 2.670 17.528 1.00 87.50 556 THR A N 1
ATOM 4244 C CA . THR A 1 556 ? 11.883 3.015 16.816 1.00 87.50 556 THR A CA 1
ATOM 4245 C C . THR A 1 556 ? 11.447 1.859 15.920 1.00 87.50 556 THR A C 1
ATOM 4247 O O . THR A 1 556 ? 12.166 0.873 15.773 1.00 87.50 556 THR A O 1
ATOM 4250 N N . SER A 1 557 ? 10.260 1.931 15.318 1.00 87.44 557 SER A N 1
ATOM 4251 C CA . SER A 1 557 ? 9.874 0.981 14.270 1.00 87.44 557 SER A CA 1
ATOM 4252 C C . SER A 1 557 ? 10.026 1.616 12.893 1.00 87.44 557 SER A C 1
ATOM 4254 O O . SER A 1 557 ? 9.664 2.766 12.683 1.00 87.44 557 SER A O 1
ATOM 4256 N N . TYR A 1 558 ? 10.519 0.829 11.939 1.00 85.12 558 TYR A N 1
ATOM 4257 C CA . TYR A 1 558 ? 10.610 1.215 10.524 1.00 85.12 558 TYR A CA 1
ATOM 4258 C C . TYR A 1 558 ? 9.312 0.924 9.777 1.00 85.12 558 TYR A C 1
ATOM 4260 O O . TYR A 1 558 ? 9.104 1.412 8.678 1.00 85.12 558 TYR A O 1
ATOM 4268 N N . VAL A 1 559 ? 8.451 0.099 10.368 1.00 85.75 559 VAL A N 1
ATOM 4269 C CA . VAL A 1 559 ? 7.159 -0.273 9.807 1.00 85.75 559 VAL A CA 1
ATOM 4270 C C . VAL A 1 559 ? 6.049 0.357 10.633 1.00 85.75 559 VAL A C 1
ATOM 4272 O O . VAL A 1 559 ? 6.219 0.603 11.832 1.00 85.75 559 VAL A O 1
ATOM 4275 N N . ALA A 1 560 ? 4.906 0.580 9.996 1.00 83.19 560 ALA A N 1
ATOM 4276 C CA . ALA A 1 560 ? 3.720 1.091 10.664 1.00 83.19 560 ALA A CA 1
ATOM 4277 C C . ALA A 1 560 ? 3.271 0.180 11.824 1.00 83.19 560 ALA A C 1
ATOM 4279 O O . ALA A 1 560 ? 3.560 -1.023 11.855 1.00 83.19 560 ALA A O 1
ATOM 4280 N N . GLU A 1 561 ? 2.536 0.753 12.775 1.00 83.88 561 GLU A N 1
ATOM 4281 C CA . GLU A 1 561 ? 2.061 0.060 13.974 1.00 83.88 561 GLU A CA 1
ATOM 4282 C C . GLU A 1 561 ? 1.264 -1.212 13.634 1.00 83.88 561 GLU A C 1
ATOM 4284 O O . GLU A 1 561 ? 1.432 -2.255 14.265 1.00 83.88 561 GLU A O 1
ATOM 4289 N N . GLU A 1 562 ? 0.458 -1.184 12.572 1.00 83.25 562 GLU A N 1
ATOM 4290 C CA . GLU A 1 562 ? -0.352 -2.325 12.141 1.00 83.25 562 GLU A CA 1
ATOM 4291 C C . GLU A 1 562 ? 0.506 -3.531 11.754 1.00 83.25 562 GLU A C 1
ATOM 4293 O O . GLU A 1 562 ? 0.100 -4.678 11.953 1.00 83.25 562 GLU A O 1
ATOM 4298 N N . VAL A 1 563 ? 1.703 -3.282 11.221 1.00 86.56 563 VAL A N 1
ATOM 4299 C CA . VAL A 1 563 ? 2.677 -4.323 10.883 1.00 86.56 563 VAL A CA 1
ATOM 4300 C C . VAL A 1 563 ? 3.299 -4.898 12.152 1.00 86.56 563 VAL A C 1
ATOM 4302 O O . VAL A 1 563 ? 3.482 -6.112 12.254 1.00 86.56 563 VAL A O 1
ATOM 4305 N N . LEU A 1 564 ? 3.555 -4.063 13.165 1.00 85.12 564 LEU A N 1
ATOM 4306 C CA . LEU A 1 564 ? 4.025 -4.536 14.467 1.00 85.12 564 LEU A CA 1
ATOM 4307 C C . LEU A 1 564 ? 3.020 -5.481 15.124 1.00 85.12 564 LEU A C 1
ATOM 4309 O O . LEU A 1 564 ? 3.430 -6.349 15.888 1.00 85.12 564 LEU A O 1
ATOM 4313 N N . LEU A 1 565 ? 1.730 -5.365 14.819 1.00 82.75 565 LEU A N 1
ATOM 4314 C CA . LEU A 1 565 ? 0.677 -6.241 15.339 1.00 82.75 565 LEU A CA 1
ATOM 4315 C C . LEU A 1 565 ? 0.526 -7.561 14.567 1.00 82.75 565 LEU A C 1
ATOM 4317 O O . LEU A 1 565 ? -0.304 -8.402 14.921 1.00 82.75 565 LEU A O 1
ATOM 4321 N N . GLN A 1 566 ? 1.310 -7.776 13.512 1.00 84.56 566 GLN A N 1
ATOM 4322 C CA . GLN A 1 566 ? 1.297 -9.031 12.766 1.00 84.56 566 GLN A CA 1
ATOM 4323 C C . GLN A 1 566 ? 2.109 -10.128 13.481 1.00 84.56 566 GLN A C 1
ATOM 4325 O O . GLN A 1 566 ? 2.979 -9.801 14.296 1.00 84.56 566 GLN A O 1
ATOM 4330 N N . PRO A 1 567 ? 1.853 -11.424 13.195 1.00 84.19 567 PRO A N 1
ATOM 4331 C CA . PRO A 1 567 ? 2.720 -12.525 13.623 1.00 84.19 567 PRO A CA 1
ATOM 4332 C C . PRO A 1 567 ? 4.166 -12.344 13.138 1.00 84.19 567 PRO A C 1
ATOM 4334 O O . PRO A 1 567 ? 4.433 -11.492 12.287 1.00 84.19 567 PRO A O 1
ATOM 4337 N N . SER A 1 568 ? 5.106 -13.130 13.677 1.00 86.12 568 SER A N 1
ATOM 4338 C CA . SER A 1 568 ? 6.542 -12.916 13.427 1.00 86.12 568 SER A CA 1
ATOM 4339 C C . SER A 1 568 ? 6.890 -12.947 11.936 1.00 86.12 568 SER A C 1
ATOM 4341 O O . SER A 1 568 ? 7.509 -12.008 11.446 1.00 86.12 568 SER A O 1
ATOM 4343 N N . GLU A 1 569 ? 6.425 -13.950 11.191 1.00 89.12 569 GLU A N 1
ATOM 4344 C CA . GLU A 1 569 ? 6.756 -14.122 9.773 1.00 89.12 569 GLU A CA 1
ATOM 4345 C C . GLU A 1 569 ? 6.318 -12.942 8.881 1.00 89.12 569 GLU A C 1
ATOM 4347 O O . GLU A 1 569 ? 7.190 -12.342 8.241 1.00 89.12 569 GLU A O 1
ATOM 4352 N N . PRO A 1 570 ? 5.030 -12.545 8.829 1.00 90.00 570 PRO A N 1
ATOM 4353 C CA . PRO A 1 570 ? 4.601 -11.417 8.004 1.00 90.00 570 PRO A CA 1
ATOM 4354 C C . PRO A 1 570 ? 5.196 -10.082 8.479 1.00 90.00 570 PRO A C 1
ATOM 4356 O O . PRO A 1 570 ? 5.581 -9.261 7.645 1.00 90.00 570 PRO A O 1
ATOM 4359 N N . ARG A 1 571 ? 5.392 -9.894 9.794 1.00 90.38 571 ARG A N 1
ATOM 4360 C CA . ARG A 1 571 ? 6.093 -8.721 10.339 1.00 90.38 571 ARG A CA 1
ATOM 4361 C C . ARG A 1 571 ? 7.546 -8.662 9.860 1.00 90.38 571 ARG A C 1
ATOM 4363 O O . ARG A 1 571 ? 7.995 -7.623 9.385 1.00 90.38 571 ARG A O 1
ATOM 4370 N N . HIS A 1 572 ? 8.279 -9.775 9.931 1.00 90.44 572 HIS A N 1
ATOM 4371 C CA . HIS A 1 572 ? 9.656 -9.870 9.437 1.00 90.44 572 HIS A CA 1
ATOM 4372 C C . HIS A 1 572 ? 9.729 -9.665 7.922 1.00 90.44 572 HIS A C 1
ATOM 4374 O O . HIS A 1 572 ? 10.665 -9.033 7.439 1.00 90.44 572 HIS A O 1
ATOM 4380 N N . ALA A 1 573 ? 8.755 -10.178 7.167 1.00 90.31 573 ALA A N 1
ATOM 4381 C CA . ALA A 1 573 ? 8.681 -9.964 5.728 1.00 90.31 573 ALA A CA 1
ATOM 4382 C C . ALA A 1 573 ? 8.522 -8.477 5.385 1.00 90.31 573 ALA A C 1
ATOM 4384 O O . ALA A 1 573 ? 9.244 -7.982 4.523 1.00 90.31 573 ALA A O 1
ATOM 4385 N N . ALA A 1 574 ? 7.651 -7.757 6.096 1.00 88.69 574 ALA A N 1
ATOM 4386 C CA . ALA A 1 574 ? 7.471 -6.321 5.910 1.00 88.69 574 ALA A CA 1
ATOM 4387 C C . ALA A 1 574 ? 8.729 -5.517 6.283 1.00 88.69 574 ALA A C 1
ATOM 4389 O O . ALA A 1 574 ? 9.140 -4.644 5.529 1.00 88.69 574 ALA A O 1
ATOM 4390 N N . ILE A 1 575 ? 9.402 -5.859 7.386 1.00 88.75 575 ILE A N 1
ATOM 4391 C CA . ILE A 1 575 ? 10.662 -5.209 7.790 1.00 88.75 575 ILE A CA 1
ATOM 4392 C C . ILE A 1 575 ? 11.765 -5.434 6.749 1.00 88.75 575 ILE A C 1
ATOM 4394 O O . ILE A 1 575 ? 12.468 -4.497 6.375 1.00 88.75 575 ILE A O 1
ATOM 4398 N N . ARG A 1 576 ? 11.900 -6.669 6.246 1.00 87.75 576 ARG A N 1
ATOM 4399 C CA . ARG A 1 576 ? 12.852 -6.985 5.174 1.00 87.75 576 ARG A CA 1
ATOM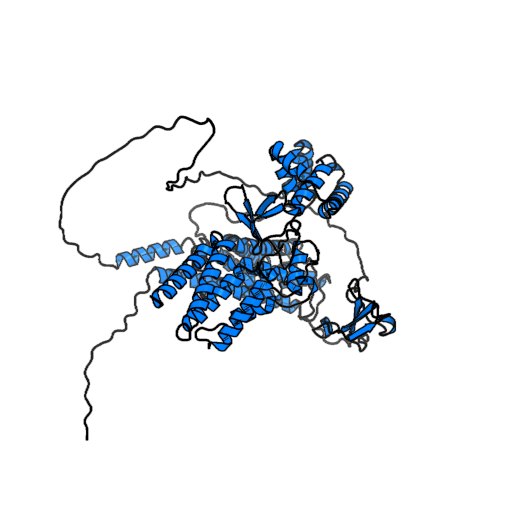 4400 C C . ARG A 1 576 ? 12.530 -6.223 3.895 1.00 87.75 576 ARG A C 1
ATOM 4402 O O . ARG A 1 576 ? 13.458 -5.789 3.224 1.00 87.75 576 ARG A O 1
ATOM 4409 N N . ALA A 1 577 ? 11.251 -6.073 3.555 1.00 83.12 577 ALA A N 1
ATOM 4410 C CA . ALA A 1 577 ? 10.839 -5.297 2.392 1.00 83.12 577 ALA A CA 1
ATOM 4411 C C . ALA A 1 577 ? 11.213 -3.814 2.547 1.00 83.12 577 ALA A C 1
ATOM 4413 O O . ALA A 1 577 ? 11.738 -3.229 1.607 1.00 83.12 577 ALA A O 1
ATOM 4414 N N . GLU A 1 578 ? 11.026 -3.246 3.741 1.00 78.50 578 GLU A N 1
ATOM 4415 C CA . GLU A 1 578 ? 11.322 -1.837 4.022 1.00 78.50 578 GLU A CA 1
ATOM 4416 C C . GLU A 1 578 ? 12.830 -1.528 4.033 1.00 78.50 578 GLU A C 1
ATOM 4418 O O . GLU A 1 578 ? 13.253 -0.439 3.657 1.00 78.50 578 GLU A O 1
ATOM 4423 N N . ARG A 1 579 ? 13.669 -2.485 4.457 1.00 79.38 579 ARG A N 1
ATOM 4424 C CA . ARG A 1 579 ? 15.121 -2.288 4.639 1.00 79.38 579 ARG A CA 1
ATOM 4425 C C . ARG A 1 579 ? 15.988 -3.279 3.860 1.00 79.38 579 ARG A C 1
ATOM 4427 O O . ARG A 1 579 ? 17.034 -3.708 4.344 1.00 79.38 579 ARG A O 1
ATOM 4434 N N . GLY A 1 580 ? 15.552 -3.678 2.666 1.00 75.44 580 GLY A N 1
ATOM 4435 C CA . GLY A 1 580 ? 16.394 -4.422 1.719 1.00 75.44 580 GLY A CA 1
ATOM 4436 C C . GLY A 1 580 ? 16.963 -5.742 2.259 1.00 75.44 580 GLY A C 1
ATOM 4437 O O . GLY A 1 580 ? 18.116 -6.074 2.004 1.00 75.44 580 GLY A O 1
ATOM 4438 N N . GLY A 1 581 ? 16.177 -6.493 3.032 1.00 79.88 581 GLY A N 1
ATOM 4439 C CA . GLY A 1 581 ? 16.568 -7.794 3.586 1.00 79.88 581 GLY A CA 1
ATOM 4440 C C . GLY A 1 581 ? 17.143 -7.764 5.005 1.00 79.88 581 GLY A C 1
ATOM 4441 O O . GLY A 1 581 ? 17.419 -8.835 5.550 1.00 79.88 581 GLY A O 1
ATOM 4442 N N . TRP A 1 582 ? 17.275 -6.589 5.630 1.00 85.50 582 TRP A N 1
ATOM 4443 C CA . TRP A 1 582 ? 17.687 -6.465 7.032 1.00 85.50 582 TRP A CA 1
ATOM 4444 C C . TRP A 1 582 ? 16.793 -7.284 7.983 1.00 85.50 582 TRP A C 1
ATOM 4446 O O . TRP A 1 582 ? 15.571 -7.338 7.822 1.00 85.50 582 TRP A O 1
ATOM 4456 N N . GLN A 1 583 ? 17.401 -7.921 8.989 1.00 87.56 583 GLN A N 1
ATOM 4457 C CA . GLN A 1 583 ? 16.703 -8.738 9.985 1.00 87.56 583 GLN A CA 1
ATOM 4458 C C . GLN A 1 583 ? 16.778 -8.095 11.370 1.00 87.56 583 GLN A C 1
ATOM 4460 O O . GLN A 1 583 ? 17.858 -7.771 11.860 1.00 87.56 583 GLN A O 1
ATOM 4465 N N . CYS A 1 584 ? 15.623 -7.957 12.022 1.00 89.00 584 CYS A N 1
ATOM 4466 C CA . CYS A 1 584 ? 15.550 -7.400 13.366 1.00 89.00 584 CYS A CA 1
ATOM 4467 C C . CYS A 1 584 ? 16.064 -8.388 14.420 1.00 89.00 584 CYS A C 1
ATOM 4469 O O . CYS A 1 584 ? 15.595 -9.521 14.500 1.00 89.00 584 CYS A O 1
ATOM 4471 N N . ALA A 1 585 ? 16.971 -7.920 15.282 1.00 88.88 585 ALA A N 1
ATOM 4472 C CA . ALA A 1 585 ? 17.550 -8.693 16.382 1.00 88.88 585 ALA A CA 1
ATOM 4473 C C . ALA A 1 585 ? 16.966 -8.341 17.769 1.00 88.88 585 ALA A C 1
ATOM 4475 O O . ALA A 1 585 ? 17.551 -8.705 18.795 1.00 88.88 585 ALA A O 1
ATOM 4476 N N . CYS A 1 586 ? 15.837 -7.623 17.827 1.00 88.19 586 CYS A N 1
ATOM 4477 C CA . CYS A 1 586 ? 15.211 -7.254 19.099 1.00 88.19 586 CYS A CA 1
ATOM 4478 C C . CYS A 1 586 ? 14.680 -8.490 19.848 1.00 88.19 586 CYS A C 1
ATOM 4480 O O . CYS A 1 586 ? 14.395 -9.528 19.245 1.00 88.19 586 CYS A O 1
ATOM 4482 N N . ASN A 1 587 ? 14.497 -8.374 21.167 1.00 85.19 587 ASN A N 1
ATOM 4483 C CA . ASN A 1 587 ? 14.022 -9.484 22.003 1.00 85.19 587 ASN A CA 1
ATOM 4484 C C . ASN A 1 587 ? 12.684 -10.050 21.513 1.00 85.19 587 ASN A C 1
ATOM 4486 O O . ASN A 1 587 ? 12.512 -11.264 21.461 1.00 85.19 587 ASN A O 1
ATOM 4490 N N . ARG A 1 588 ? 11.771 -9.192 21.048 1.00 85.19 588 ARG A N 1
ATOM 4491 C CA . ARG A 1 588 ? 10.489 -9.627 20.483 1.00 85.19 588 ARG A CA 1
ATOM 4492 C C . ARG A 1 588 ? 10.644 -10.504 19.235 1.00 85.19 588 ARG A C 1
ATOM 4494 O O . ARG A 1 588 ? 9.865 -11.432 19.051 1.00 85.19 588 ARG A O 1
ATOM 4501 N N . CYS A 1 589 ? 11.625 -10.218 18.382 1.00 86.25 589 CYS A N 1
ATOM 4502 C CA . CYS A 1 589 ? 11.927 -11.035 17.203 1.00 86.25 589 CYS A CA 1
ATOM 4503 C C . CYS A 1 589 ? 12.674 -12.323 17.558 1.00 86.25 589 CYS A C 1
ATOM 4505 O O . CYS A 1 589 ? 12.532 -13.306 16.844 1.00 86.25 589 CYS A O 1
ATOM 4507 N N . LYS A 1 590 ? 13.437 -12.331 18.658 1.00 84.69 590 LYS A N 1
ATOM 4508 C CA . LYS A 1 590 ? 14.154 -13.519 19.151 1.00 84.69 590 LYS A CA 1
ATOM 4509 C C . LYS A 1 590 ? 13.252 -14.529 19.851 1.00 84.69 590 LYS A C 1
ATOM 4511 O O . LYS A 1 590 ? 13.538 -15.717 19.817 1.00 84.69 590 LYS A O 1
ATOM 4516 N N . LEU A 1 591 ? 12.219 -14.055 20.544 1.00 75.62 591 LEU A N 1
ATOM 4517 C CA . LEU A 1 591 ? 11.408 -14.892 21.429 1.00 75.62 591 LEU A CA 1
ATOM 4518 C C . LEU A 1 591 ? 10.305 -15.682 20.707 1.00 75.62 591 LEU A C 1
ATOM 4520 O O . LEU A 1 591 ? 9.620 -16.447 21.375 1.00 75.62 591 LEU A O 1
ATOM 4524 N N . ASP A 1 592 ? 10.089 -15.476 19.400 1.00 64.69 592 ASP A N 1
ATOM 4525 C CA . ASP A 1 592 ? 9.003 -16.073 18.588 1.00 64.69 592 ASP A CA 1
ATOM 4526 C C . ASP A 1 592 ? 7.587 -16.016 19.218 1.00 64.69 592 ASP A C 1
ATOM 4528 O O . ASP A 1 592 ? 6.643 -16.636 18.735 1.00 64.69 592 ASP A O 1
ATOM 4532 N N . GLY A 1 593 ? 7.400 -15.218 20.275 1.00 61.16 593 GLY A N 1
ATOM 4533 C CA . GLY A 1 593 ? 6.163 -15.143 21.045 1.00 61.16 593 GLY A CA 1
ATOM 4534 C C . GLY A 1 593 ? 5.072 -14.333 20.342 1.00 61.16 593 GLY A C 1
ATOM 4535 O O . GLY A 1 593 ? 5.277 -13.185 19.933 1.00 61.16 593 GLY A O 1
ATOM 4536 N N . GLU A 1 594 ? 3.873 -14.910 20.246 1.00 65.25 594 GLU A N 1
ATOM 4537 C CA . GLU A 1 594 ? 2.718 -14.371 19.518 1.00 65.25 594 GLU A CA 1
ATOM 4538 C C . GLU A 1 594 ? 1.894 -13.317 20.284 1.00 65.25 594 GLU A C 1
ATOM 4540 O O . GLU A 1 594 ? 0.674 -13.272 20.157 1.00 65.25 594 GLU A O 1
ATOM 4545 N N . VAL A 1 595 ? 2.512 -12.393 21.026 1.00 65.88 595 VAL A N 1
ATOM 4546 C CA . VAL A 1 595 ? 1.747 -11.379 21.798 1.00 65.88 595 VAL A CA 1
ATOM 4547 C C . VAL A 1 595 ? 0.806 -10.527 20.915 1.00 65.88 595 VAL A C 1
ATOM 4549 O O . VAL A 1 595 ? -0.167 -9.930 21.365 1.00 65.88 595 VAL A O 1
ATOM 4552 N N . ALA A 1 596 ? 1.068 -10.481 19.608 1.00 60.03 596 ALA A N 1
ATOM 4553 C CA . ALA A 1 596 ? 0.258 -9.761 18.630 1.00 60.03 596 ALA A CA 1
ATOM 4554 C C . ALA A 1 596 ? -1.102 -10.432 18.318 1.00 60.03 596 ALA A C 1
ATOM 4556 O O . ALA A 1 596 ? -2.046 -9.748 17.910 1.00 60.03 596 ALA A O 1
ATOM 4557 N N . ASN A 1 597 ? -1.221 -11.752 18.507 1.00 64.31 597 ASN A N 1
ATOM 4558 C CA . ASN A 1 597 ? -2.487 -12.466 18.318 1.00 64.31 597 ASN A CA 1
ATOM 4559 C C . ASN A 1 597 ? -3.490 -12.118 19.427 1.00 64.31 597 ASN A C 1
ATOM 4561 O O . ASN A 1 597 ? -4.693 -12.038 19.163 1.00 64.31 597 ASN A O 1
ATOM 4565 N N . ASP A 1 598 ? -2.995 -11.784 20.619 1.00 71.31 598 ASP A N 1
ATOM 4566 C CA . ASP A 1 598 ? -3.832 -11.460 21.771 1.00 71.31 598 ASP A CA 1
ATOM 4567 C C . ASP A 1 598 ? -4.632 -10.170 21.567 1.00 71.31 598 ASP A C 1
ATOM 4569 O O . ASP A 1 598 ? -5.818 -10.141 21.879 1.00 71.31 598 ASP A O 1
ATOM 4573 N N . LEU A 1 599 ? -4.061 -9.123 20.957 1.00 76.75 599 LEU A N 1
ATOM 4574 C CA . LEU A 1 599 ? -4.775 -7.849 20.777 1.00 76.75 599 LEU A CA 1
ATOM 4575 C C . LEU A 1 599 ? -5.968 -7.973 19.809 1.00 76.75 599 LEU A C 1
ATOM 4577 O O . LEU A 1 599 ? -7.064 -7.476 20.082 1.00 76.75 599 LEU A O 1
ATOM 4581 N N . ARG A 1 600 ? -5.783 -8.691 18.693 1.00 75.62 600 ARG A N 1
ATOM 4582 C CA . ARG A 1 600 ? -6.877 -8.989 17.753 1.00 75.62 600 ARG A CA 1
ATOM 4583 C C . ARG A 1 600 ? -7.905 -9.937 18.356 1.00 75.62 600 ARG A C 1
ATOM 4585 O O . ARG A 1 600 ? -9.097 -9.719 18.159 1.00 75.62 600 ARG A O 1
ATOM 4592 N N . SER A 1 601 ? -7.455 -10.942 19.105 1.00 78.88 601 SER A N 1
ATOM 4593 C CA . SER A 1 601 ? -8.331 -11.868 19.827 1.00 78.88 601 SER A CA 1
ATOM 4594 C C . SER A 1 601 ? -9.204 -11.134 20.847 1.00 78.88 601 SER A C 1
ATOM 4596 O O . SER A 1 601 ? -10.417 -11.340 20.879 1.00 78.88 601 SER A O 1
ATOM 4598 N N . VAL A 1 602 ? -8.613 -10.208 21.612 1.00 79.50 602 VAL A N 1
ATOM 4599 C CA . VAL A 1 602 ? -9.341 -9.366 22.564 1.00 79.50 602 VAL A CA 1
ATOM 4600 C C . VAL A 1 602 ? -10.412 -8.566 21.836 1.00 79.50 602 VAL A C 1
ATOM 4602 O O . VAL A 1 602 ? -11.568 -8.657 22.222 1.00 79.50 602 VAL A O 1
ATOM 4605 N N . SER A 1 603 ? -10.071 -7.853 20.758 1.00 78.50 603 SER A N 1
ATOM 4606 C CA . SER A 1 603 ? -11.036 -7.024 20.020 1.00 78.50 603 SER A CA 1
ATOM 4607 C C . SER A 1 603 ? -12.161 -7.830 19.362 1.00 78.50 603 SER A C 1
ATOM 4609 O O . SER A 1 603 ? -13.328 -7.476 19.513 1.00 78.50 603 SER A O 1
ATOM 4611 N N . ALA A 1 604 ? -11.831 -8.916 18.657 1.00 79.56 604 ALA A N 1
ATOM 4612 C CA . ALA A 1 604 ? -12.790 -9.686 17.861 1.00 79.56 604 ALA A CA 1
ATOM 4613 C C . ALA A 1 604 ? -13.860 -10.388 18.707 1.00 79.56 604 ALA A C 1
ATOM 4615 O O . ALA A 1 604 ? -14.937 -10.719 18.210 1.00 79.56 604 ALA A O 1
ATOM 4616 N N . GLN A 1 605 ? -13.563 -10.638 19.980 1.00 80.06 605 GLN A N 1
ATOM 4617 C CA . GLN A 1 605 ? -14.468 -11.345 20.875 1.00 80.06 605 GLN A CA 1
ATOM 4618 C C . GLN A 1 605 ? -15.391 -10.410 21.657 1.00 80.06 605 GLN A C 1
ATOM 4620 O O . GLN A 1 605 ? -16.339 -10.899 22.268 1.00 80.06 605 GLN A O 1
ATOM 4625 N N . LEU A 1 606 ? -15.169 -9.090 21.620 1.00 79.44 606 LEU A N 1
ATOM 4626 C CA . LEU A 1 606 ? -16.018 -8.121 22.314 1.00 79.44 606 LEU A CA 1
ATOM 4627 C C . LEU A 1 606 ? -17.412 -8.059 21.691 1.00 79.44 606 LEU A C 1
ATOM 4629 O O . LEU A 1 606 ? -17.585 -7.903 20.484 1.00 79.44 606 LEU A O 1
ATOM 4633 N N . ARG A 1 607 ? -18.426 -8.152 22.549 1.00 81.06 607 ARG A N 1
ATOM 4634 C CA . ARG A 1 607 ? -19.840 -7.988 22.209 1.00 81.06 607 ARG A CA 1
ATOM 4635 C C . ARG A 1 607 ? -20.475 -7.077 23.253 1.00 81.06 607 ARG A C 1
ATOM 4637 O O . ARG A 1 607 ? -20.113 -7.146 24.427 1.00 81.06 607 ARG A O 1
ATOM 4644 N N . ARG A 1 608 ? -21.430 -6.237 22.841 1.00 74.38 608 ARG A N 1
ATOM 4645 C CA . ARG A 1 608 ? -22.251 -5.480 23.800 1.00 74.38 608 ARG A CA 1
ATOM 4646 C C . ARG A 1 608 ? -23.034 -6.460 24.674 1.00 74.38 608 ARG A C 1
ATOM 4648 O O . ARG A 1 608 ? -23.578 -7.428 24.149 1.00 74.38 608 ARG A O 1
ATOM 4655 N N . GLY A 1 609 ? -23.089 -6.196 25.979 1.00 75.56 609 GLY A N 1
ATOM 4656 C CA . GLY A 1 609 ? -23.785 -7.056 26.942 1.00 75.56 609 GLY A CA 1
ATOM 4657 C C . GLY A 1 609 ? -23.053 -8.361 27.271 1.00 75.56 609 GLY A C 1
ATOM 4658 O O . GLY A 1 609 ? -23.690 -9.330 27.668 1.00 75.56 609 GLY A O 1
ATOM 4659 N N . MET A 1 610 ? -21.733 -8.416 27.074 1.00 87.06 610 MET A N 1
ATOM 4660 C CA . MET A 1 610 ? -20.921 -9.532 27.558 1.00 87.06 610 MET A CA 1
ATOM 4661 C C . MET A 1 610 ? -20.936 -9.579 29.095 1.00 87.06 610 MET A C 1
ATOM 4663 O O . MET A 1 610 ? -20.945 -8.543 29.756 1.00 87.06 610 MET A O 1
ATOM 4667 N N . GLU A 1 611 ? -20.936 -10.787 29.660 1.00 91.56 611 GLU A N 1
ATOM 4668 C CA . GLU A 1 611 ? -20.892 -10.988 31.110 1.00 91.56 611 GLU A CA 1
ATOM 4669 C C . GLU A 1 611 ? -19.574 -10.481 31.726 1.00 91.56 611 GLU A C 1
ATOM 4671 O O . GLU A 1 611 ? -18.526 -10.434 31.074 1.00 91.56 611 GLU A O 1
ATOM 4676 N N . VAL A 1 612 ? -19.613 -10.129 33.015 1.00 91.56 612 VAL A N 1
ATOM 4677 C CA . VAL A 1 612 ? -18.473 -9.533 33.737 1.00 91.56 612 VAL A CA 1
ATOM 4678 C C . VAL A 1 612 ? -17.228 -10.428 33.804 1.00 91.56 612 VAL A C 1
ATOM 4680 O O . VAL A 1 612 ? -16.136 -9.888 33.609 1.00 91.56 612 VAL A O 1
ATOM 4683 N N . PRO A 1 613 ? -17.303 -11.752 34.070 1.00 93.06 613 PRO A N 1
ATOM 4684 C CA . PRO A 1 613 ? -16.088 -12.560 34.187 1.00 93.06 613 PRO A CA 1
ATOM 4685 C C . PRO A 1 613 ? -15.252 -12.589 32.890 1.00 93.06 613 PRO A C 1
ATOM 4687 O O . PRO A 1 613 ? -14.071 -12.240 32.967 1.00 93.06 613 PRO A O 1
ATOM 4690 N N . PRO A 1 614 ? -15.832 -12.850 31.696 1.00 90.50 614 PRO A N 1
ATOM 4691 C CA . PRO A 1 614 ? -15.113 -12.695 30.428 1.00 90.50 614 PRO A CA 1
ATOM 4692 C C . PRO A 1 614 ? -14.560 -11.281 30.204 1.00 90.50 614 PRO A C 1
ATOM 4694 O O . PRO A 1 614 ? -13.453 -11.127 29.689 1.00 90.50 614 PRO A O 1
ATOM 4697 N N . LEU A 1 615 ? -15.286 -10.236 30.623 1.00 90.94 615 LEU A N 1
ATOM 4698 C CA . LEU A 1 615 ? -14.792 -8.857 30.549 1.00 90.94 615 LEU A CA 1
ATOM 4699 C C . LEU A 1 615 ? -13.504 -8.667 31.362 1.00 90.94 615 LEU A C 1
ATOM 4701 O O . LEU A 1 615 ? -12.535 -8.093 30.862 1.00 90.94 615 LEU A O 1
ATOM 4705 N N . ARG A 1 616 ? -13.462 -9.174 32.601 1.00 93.38 616 ARG A N 1
ATOM 4706 C CA . ARG A 1 616 ? -12.284 -9.065 33.477 1.00 93.38 616 ARG A CA 1
ATOM 4707 C C . ARG A 1 616 ? -11.075 -9.815 32.919 1.00 93.38 616 ARG A C 1
ATOM 4709 O O . ARG A 1 616 ? -9.963 -9.297 33.009 1.00 93.38 616 ARG A O 1
ATOM 4716 N N . GLU A 1 617 ? -11.274 -10.972 32.290 1.00 91.25 617 GLU A N 1
ATOM 4717 C CA . GLU A 1 617 ? -10.199 -11.683 31.581 1.00 91.25 617 GLU A CA 1
ATOM 4718 C C . GLU A 1 617 ? -9.625 -10.841 30.433 1.00 91.25 617 GLU A C 1
ATOM 4720 O O . GLU A 1 617 ? -8.409 -10.757 30.253 1.00 91.25 617 GLU A O 1
ATOM 4725 N N . ARG A 1 618 ? -10.485 -10.150 29.674 1.00 91.12 618 ARG A N 1
ATOM 4726 C CA . ARG A 1 618 ? -10.053 -9.270 28.576 1.00 91.12 618 ARG A CA 1
ATOM 4727 C C . ARG A 1 618 ? -9.333 -8.018 29.082 1.00 91.12 618 ARG A C 1
ATOM 4729 O O . ARG A 1 618 ? -8.348 -7.612 28.470 1.00 91.12 618 ARG A O 1
ATOM 4736 N N . LEU A 1 619 ? -9.752 -7.454 30.217 1.00 92.81 619 LEU A N 1
ATOM 4737 C CA . LEU A 1 619 ? -9.025 -6.372 30.897 1.00 92.81 619 LEU A CA 1
ATOM 4738 C C . LEU A 1 619 ? -7.618 -6.815 31.325 1.00 92.81 619 LEU A C 1
ATOM 4740 O O . LEU A 1 619 ? -6.660 -6.062 31.166 1.00 92.81 619 LEU A O 1
ATOM 4744 N N . GLN A 1 620 ? -7.474 -8.035 31.849 1.00 91.50 620 GLN A N 1
ATOM 4745 C CA . GLN A 1 620 ? -6.165 -8.595 32.201 1.00 91.50 620 GLN A CA 1
ATOM 4746 C C . GLN A 1 620 ? -5.293 -8.830 30.962 1.00 91.50 620 GLN A C 1
ATOM 4748 O O . GLN A 1 620 ? -4.115 -8.477 30.976 1.00 91.50 620 GLN A O 1
ATOM 4753 N N . ALA A 1 621 ? -5.874 -9.350 29.877 1.00 88.25 621 ALA A N 1
ATOM 4754 C CA . ALA A 1 621 ? -5.168 -9.520 28.609 1.00 88.25 621 ALA A CA 1
ATOM 4755 C C . ALA A 1 621 ? -4.670 -8.176 28.050 1.00 88.25 621 ALA A C 1
ATOM 4757 O O . ALA A 1 621 ? -3.516 -8.076 27.641 1.00 88.25 621 ALA A O 1
ATOM 4758 N N . LEU A 1 622 ? -5.489 -7.118 28.103 1.00 91.19 622 LEU A N 1
ATOM 4759 C CA . LEU A 1 622 ? -5.068 -5.776 27.692 1.00 91.19 622 LEU A CA 1
ATOM 4760 C C . LEU A 1 622 ? -3.872 -5.267 28.517 1.00 91.19 622 LEU A C 1
ATOM 4762 O O . LEU A 1 622 ? -2.922 -4.757 27.933 1.00 91.19 622 LEU A O 1
ATOM 4766 N N . LYS A 1 623 ? -3.861 -5.476 29.842 1.00 90.31 623 LYS A N 1
ATOM 4767 C CA . LYS A 1 623 ? -2.716 -5.106 30.702 1.00 90.31 623 LYS A CA 1
ATOM 4768 C C . LYS A 1 623 ? -1.427 -5.849 30.328 1.00 90.31 623 LYS A C 1
ATOM 4770 O O . LYS A 1 623 ? -0.341 -5.270 30.359 1.00 90.31 623 LYS A O 1
ATOM 4775 N N . ALA A 1 624 ? -1.532 -7.128 29.962 1.00 85.62 624 ALA A N 1
ATOM 4776 C CA . ALA A 1 624 ? -0.384 -7.886 29.466 1.00 85.62 624 ALA A CA 1
ATOM 4777 C C . ALA A 1 624 ? 0.130 -7.308 28.135 1.00 85.62 624 ALA A C 1
ATOM 4779 O O . ALA A 1 624 ? 1.338 -7.154 27.944 1.00 85.62 624 ALA A O 1
ATOM 4780 N N . ILE A 1 625 ? -0.787 -6.913 27.247 1.00 84.44 625 ILE A N 1
ATOM 4781 C CA . ILE A 1 625 ? -0.442 -6.290 25.968 1.00 84.44 625 ILE A CA 1
ATOM 4782 C C . ILE A 1 625 ? 0.199 -4.913 26.163 1.00 84.44 625 ILE A C 1
ATOM 4784 O O . ILE A 1 625 ? 1.155 -4.604 25.460 1.00 84.44 625 ILE A O 1
ATOM 4788 N N . ASP A 1 626 ? -0.249 -4.110 27.129 1.00 85.12 626 ASP A N 1
ATOM 4789 C CA . ASP A 1 626 ? 0.388 -2.826 27.451 1.00 85.12 626 ASP A CA 1
ATOM 4790 C C . ASP A 1 626 ? 1.871 -2.967 27.766 1.00 85.12 626 ASP A C 1
ATOM 4792 O O . ASP A 1 626 ? 2.687 -2.171 27.303 1.00 85.12 626 ASP A O 1
ATOM 4796 N N . THR A 1 627 ? 2.214 -4.019 28.505 1.00 82.69 627 THR A N 1
ATOM 4797 C CA . THR A 1 627 ? 3.596 -4.316 28.884 1.00 82.69 627 THR A CA 1
ATOM 4798 C C . THR A 1 627 ? 4.410 -4.797 27.681 1.00 82.69 627 THR A C 1
ATOM 4800 O O . THR A 1 627 ? 5.566 -4.417 27.502 1.00 82.69 627 THR A O 1
ATOM 4803 N N . ALA A 1 628 ? 3.814 -5.637 26.835 1.00 79.81 628 ALA A N 1
ATOM 4804 C CA . ALA A 1 628 ? 4.514 -6.229 25.702 1.00 79.81 628 ALA A CA 1
ATOM 4805 C C . ALA A 1 628 ? 4.641 -5.289 24.493 1.00 79.81 628 ALA A C 1
ATOM 4807 O O . ALA A 1 628 ? 5.607 -5.386 23.737 1.00 79.81 628 ALA A O 1
ATOM 4808 N N . LEU A 1 629 ? 3.662 -4.403 24.292 1.00 82.62 629 LEU A N 1
ATOM 4809 C CA . LEU A 1 629 ? 3.521 -3.517 23.135 1.00 82.62 629 LEU A CA 1
ATOM 4810 C C . LEU A 1 629 ? 3.199 -2.081 23.588 1.00 82.62 629 LEU A C 1
ATOM 4812 O O . LEU A 1 629 ? 2.114 -1.562 23.296 1.00 82.62 629 LEU A O 1
ATOM 4816 N N . PRO A 1 630 ? 4.134 -1.406 24.284 1.00 81.19 630 PRO A N 1
ATOM 4817 C CA . PRO A 1 630 ? 3.891 -0.074 24.836 1.00 81.19 630 PRO A CA 1
ATOM 4818 C C . PRO A 1 630 ? 3.485 0.949 23.765 1.00 81.19 630 PRO A C 1
ATOM 4820 O O . PRO A 1 630 ? 2.600 1.762 24.014 1.00 81.19 630 PRO A O 1
ATOM 4823 N N . PHE A 1 631 ? 4.016 0.824 22.544 1.00 81.62 631 PHE A N 1
ATOM 4824 C CA . PHE A 1 631 ? 3.782 1.766 21.441 1.00 81.62 631 PHE A CA 1
ATOM 4825 C C . PHE A 1 631 ? 2.752 1.312 20.405 1.00 81.62 631 PHE A C 1
ATOM 4827 O O . PHE A 1 631 ? 2.626 1.940 19.359 1.00 81.62 631 PHE A O 1
ATOM 4834 N N . ALA A 1 632 ? 1.980 0.255 20.678 1.00 83.62 632 ALA A N 1
ATOM 4835 C CA . ALA A 1 632 ? 0.809 -0.083 19.865 1.00 83.62 632 ALA A CA 1
ATOM 4836 C C . ALA A 1 632 ? -0.388 0.838 20.186 1.00 83.62 632 ALA A C 1
ATOM 4838 O O . ALA A 1 632 ? -1.485 0.370 20.482 1.00 83.62 632 ALA A O 1
ATOM 4839 N N . MET A 1 633 ? -0.162 2.150 20.239 1.00 84.50 633 MET A N 1
ATOM 4840 C CA . MET A 1 633 ? -1.102 3.100 20.830 1.00 84.50 633 MET A CA 1
ATOM 4841 C C . MET A 1 633 ? -2.379 3.256 19.999 1.00 84.50 633 MET A C 1
ATOM 4843 O O . MET A 1 633 ? -3.466 3.249 20.572 1.00 84.50 633 MET A O 1
ATOM 4847 N N . ALA A 1 634 ? -2.299 3.322 18.664 1.00 84.00 634 ALA A N 1
ATOM 4848 C CA . ALA A 1 634 ? -3.485 3.487 17.823 1.00 84.00 634 ALA A CA 1
ATOM 4849 C C . ALA A 1 634 ? -4.436 2.295 17.968 1.00 84.00 634 ALA A C 1
ATOM 4851 O O . ALA A 1 634 ? -5.658 2.449 18.074 1.00 84.00 634 ALA A O 1
ATOM 4852 N N . ALA A 1 635 ? -3.879 1.086 17.949 1.00 85.00 635 ALA A N 1
ATOM 4853 C CA . ALA A 1 635 ? -4.654 -0.134 18.053 1.00 85.00 635 ALA A CA 1
ATOM 4854 C C . ALA A 1 635 ? -5.154 -0.361 19.479 1.00 85.00 635 ALA A C 1
ATOM 4856 O O . ALA A 1 635 ? -6.319 -0.728 19.660 1.00 85.00 635 ALA A O 1
ATOM 4857 N N . LYS A 1 636 ? -4.323 -0.096 20.493 1.00 89.56 636 LYS A N 1
ATOM 4858 C CA . LYS A 1 636 ? -4.733 -0.198 21.895 1.00 89.56 636 LYS A CA 1
ATOM 4859 C C . LYS A 1 636 ? -5.820 0.813 22.246 1.00 89.56 636 LYS A C 1
ATOM 4861 O O . LYS A 1 636 ? -6.796 0.405 22.867 1.00 89.56 636 LYS A O 1
ATOM 4866 N N . ALA A 1 637 ? -5.752 2.055 21.768 1.00 90.44 637 ALA A N 1
ATOM 4867 C CA . ALA A 1 637 ? -6.805 3.048 21.975 1.00 90.44 637 ALA A CA 1
ATOM 4868 C C . ALA A 1 637 ? -8.163 2.562 21.436 1.00 90.44 637 ALA A C 1
ATOM 4870 O O . ALA A 1 637 ? -9.188 2.681 22.109 1.00 90.44 637 ALA A O 1
ATOM 4871 N N . ARG A 1 638 ? -8.186 1.918 20.257 1.00 89.50 638 ARG A N 1
ATOM 4872 C CA . ARG A 1 638 ? -9.415 1.318 19.692 1.00 89.50 638 ARG A CA 1
ATOM 4873 C C . ARG A 1 638 ? -9.950 0.165 20.543 1.00 89.50 638 ARG A C 1
ATOM 4875 O O . ARG A 1 638 ? -11.161 0.060 20.754 1.00 89.50 638 ARG A O 1
ATOM 4882 N N . VAL A 1 639 ? -9.060 -0.704 21.022 1.00 90.00 639 VAL A N 1
ATOM 4883 C CA . VAL A 1 639 ? -9.420 -1.835 21.891 1.00 90.00 639 VAL A CA 1
ATOM 4884 C C . VAL A 1 639 ? -9.947 -1.334 23.230 1.00 90.00 639 VAL A C 1
ATOM 4886 O O . VAL A 1 639 ? -10.994 -1.800 23.672 1.00 90.00 639 VAL A O 1
ATOM 4889 N N . ARG A 1 640 ? -9.282 -0.344 23.833 1.00 94.31 640 ARG A N 1
ATOM 4890 C CA . ARG A 1 640 ? -9.716 0.327 25.061 1.00 94.31 640 ARG A CA 1
ATOM 4891 C C . ARG A 1 640 ? -11.076 0.964 24.905 1.00 94.31 640 ARG A C 1
ATOM 4893 O O . ARG A 1 640 ? -11.932 0.716 25.737 1.00 94.31 640 ARG A O 1
ATOM 4900 N N . PHE A 1 641 ? -11.306 1.708 23.826 1.00 94.31 641 PHE A N 1
ATOM 4901 C CA . PHE A 1 641 ? -12.610 2.305 23.555 1.00 94.31 641 PHE A CA 1
ATOM 4902 C C . PHE A 1 641 ? -13.713 1.241 23.450 1.00 94.31 641 PHE A C 1
ATOM 4904 O O . PHE A 1 641 ? -14.785 1.393 24.030 1.00 94.31 641 PHE A O 1
ATOM 4911 N N . SER A 1 642 ? -13.433 0.125 22.772 1.00 92.44 642 SER A N 1
ATOM 4912 C CA . SER A 1 642 ? -14.383 -0.990 22.645 1.00 92.44 642 SER A CA 1
ATOM 4913 C C . SER A 1 642 ? -14.642 -1.691 23.988 1.00 92.44 642 SER A C 1
ATOM 4915 O O . SER A 1 642 ? -15.784 -2.023 24.302 1.00 92.44 642 SER A O 1
ATOM 4917 N N . LEU A 1 643 ? -13.598 -1.896 24.799 1.00 93.62 643 LEU A N 1
ATOM 4918 C CA . LEU A 1 643 ? -13.712 -2.439 26.155 1.00 93.62 643 LEU A CA 1
ATOM 4919 C C . LEU A 1 643 ? -14.456 -1.481 27.085 1.00 93.62 643 LEU A C 1
ATOM 4921 O O . LEU A 1 643 ? -15.295 -1.933 27.853 1.00 93.62 643 LEU A O 1
ATOM 4925 N N . ALA A 1 644 ? -14.212 -0.175 26.981 1.00 95.75 644 ALA A N 1
ATOM 4926 C CA . ALA A 1 644 ? -14.881 0.849 27.772 1.00 95.75 644 ALA A CA 1
ATOM 4927 C C . ALA A 1 644 ? -16.388 0.832 27.510 1.00 95.75 644 ALA A C 1
ATOM 4929 O O . ALA A 1 644 ? -17.167 0.812 28.454 1.00 95.75 644 ALA A O 1
ATOM 4930 N N . GLN A 1 645 ? -16.802 0.723 26.242 1.00 94.88 645 GLN A N 1
ATOM 4931 C CA . GLN A 1 645 ? -18.212 0.564 25.871 1.00 94.88 645 GLN A CA 1
ATOM 4932 C C . GLN A 1 645 ? -18.839 -0.717 26.436 1.00 94.88 645 GLN A C 1
ATOM 4934 O O . GLN A 1 645 ? -20.015 -0.725 26.799 1.00 94.88 645 GLN A O 1
ATOM 4939 N N . ALA A 1 646 ? -18.077 -1.812 26.492 1.00 93.25 646 ALA A N 1
ATOM 4940 C CA . ALA A 1 646 ? -18.553 -3.058 27.079 1.00 93.25 646 ALA A CA 1
ATOM 4941 C C . ALA A 1 646 ? -18.670 -2.957 28.612 1.00 93.25 646 ALA A C 1
ATOM 4943 O O . ALA A 1 646 ? -19.672 -3.406 29.163 1.00 93.25 646 ALA A O 1
ATOM 4944 N N . CYS A 1 647 ? -17.693 -2.334 29.286 1.00 94.44 647 CYS A N 1
ATOM 4945 C CA . CYS A 1 647 ? -17.720 -2.072 30.729 1.00 94.44 647 CYS A CA 1
ATOM 4946 C C . CYS A 1 647 ? -18.848 -1.101 31.104 1.00 94.44 647 CYS A C 1
ATOM 4948 O O . CYS A 1 647 ? -19.541 -1.332 32.088 1.00 94.44 647 CYS A O 1
ATOM 4950 N N . GLU A 1 648 ? -19.078 -0.062 30.295 1.00 95.62 648 GLU A N 1
ATOM 4951 C CA . GLU A 1 648 ? -20.179 0.897 30.447 1.00 95.62 648 GLU A CA 1
ATOM 4952 C C . GLU A 1 648 ? -21.539 0.186 30.457 1.00 95.62 648 GLU A C 1
ATOM 4954 O O . GLU A 1 648 ? -22.378 0.451 31.312 1.00 95.62 648 GLU A O 1
ATOM 4959 N N . ALA A 1 649 ? -21.741 -0.787 29.563 1.00 94.06 649 ALA A N 1
ATOM 4960 C CA . ALA A 1 649 ? -22.964 -1.592 29.531 1.00 94.06 649 ALA A CA 1
ATOM 4961 C C . ALA A 1 649 ? -23.139 -2.511 30.761 1.00 94.06 649 ALA A C 1
ATOM 4963 O O . ALA A 1 649 ? -24.203 -3.104 30.933 1.00 94.06 649 ALA A O 1
ATOM 4964 N N . ALA A 1 650 ? -22.108 -2.646 31.598 1.00 94.62 650 ALA A N 1
ATOM 4965 C CA . ALA A 1 650 ? -22.086 -3.444 32.819 1.00 94.62 650 ALA A CA 1
ATOM 4966 C C . ALA A 1 650 ? -21.782 -2.590 34.070 1.00 94.62 650 ALA A C 1
ATOM 4968 O O . ALA A 1 650 ? -21.324 -3.119 35.085 1.00 94.62 650 ALA A O 1
ATOM 4969 N N . VAL A 1 651 ? -22.049 -1.278 34.024 1.00 95.06 651 VAL A N 1
ATOM 4970 C CA . VAL A 1 651 ? -21.847 -0.349 35.155 1.00 95.06 651 VAL A CA 1
ATOM 4971 C C . VAL A 1 651 ? -22.617 -0.781 36.401 1.00 95.06 651 VAL A C 1
ATOM 4973 O O . VAL A 1 651 ? -22.033 -0.804 37.484 1.00 95.06 651 VAL A O 1
ATOM 4976 N N . ASP A 1 652 ? -23.858 -1.253 36.245 1.00 93.81 652 ASP A N 1
ATOM 4977 C CA . ASP A 1 652 ? -24.684 -1.784 37.345 1.00 93.81 652 ASP A CA 1
ATOM 4978 C C . ASP A 1 652 ? -24.059 -3.009 38.041 1.00 93.81 652 ASP A C 1
ATOM 4980 O O . ASP A 1 652 ? -24.479 -3.410 39.125 1.00 93.81 652 ASP A O 1
ATOM 4984 N N . GLN A 1 653 ? -23.037 -3.611 37.426 1.00 94.88 653 GLN A N 1
ATOM 4985 C CA . GLN A 1 653 ? -22.284 -4.753 37.945 1.00 94.88 653 GLN A CA 1
ATOM 4986 C C . GLN A 1 653 ? -20.910 -4.341 38.510 1.00 94.88 653 GLN A C 1
ATOM 4988 O O . GLN A 1 653 ? -20.040 -5.190 38.718 1.00 94.88 653 GLN A O 1
ATOM 4993 N N . GLY A 1 654 ? -20.702 -3.044 38.766 1.00 94.75 654 GLY A N 1
ATOM 4994 C CA . GLY A 1 654 ? -19.511 -2.511 39.428 1.00 94.75 654 GLY A CA 1
ATOM 4995 C C . GLY A 1 654 ? -18.288 -2.353 38.523 1.00 94.75 654 GLY A C 1
ATOM 4996 O O . GLY A 1 654 ? -17.173 -2.486 39.016 1.00 94.75 654 GLY A O 1
ATOM 4997 N N . LEU A 1 655 ? -18.484 -2.105 37.220 1.00 96.31 655 LEU A N 1
ATOM 4998 C CA . LEU A 1 655 ? -17.404 -1.852 36.245 1.00 96.31 655 LEU A CA 1
ATOM 4999 C C . LEU A 1 655 ? -17.259 -0.374 35.835 1.00 96.31 655 LEU A C 1
ATOM 5001 O O . LEU A 1 655 ? -16.654 -0.063 34.807 1.00 96.31 655 LEU A O 1
ATOM 5005 N N . PHE A 1 656 ? -17.832 0.541 36.619 1.00 96.25 656 PHE A N 1
ATOM 5006 C CA . PHE A 1 656 ? -17.797 1.976 36.332 1.00 96.25 656 PHE A CA 1
ATOM 5007 C C . PHE A 1 656 ? -16.369 2.531 36.257 1.00 96.25 656 PHE A C 1
ATOM 5009 O O . PHE A 1 656 ? -15.999 3.147 35.257 1.00 96.25 656 PHE A O 1
ATOM 5016 N N . GLU A 1 657 ? -15.551 2.276 37.281 1.00 97.06 657 GLU A N 1
ATOM 5017 C CA . GLU A 1 657 ? -14.177 2.790 37.345 1.00 97.06 657 GLU A CA 1
ATOM 5018 C C . GLU A 1 657 ? -13.306 2.215 36.222 1.00 97.06 657 GLU A C 1
ATOM 5020 O O . GLU A 1 657 ? -12.513 2.937 35.616 1.00 97.06 657 GLU A O 1
ATOM 5025 N N . GLU A 1 658 ? -13.486 0.937 35.872 1.00 96.94 658 GLU A N 1
ATOM 5026 C CA . GLU A 1 658 ? -12.802 0.343 34.726 1.00 96.94 658 GLU A CA 1
ATOM 5027 C C . GLU A 1 658 ? -13.226 0.990 33.398 1.00 96.94 658 GLU A C 1
ATOM 5029 O O . GLU A 1 658 ? -12.363 1.262 32.563 1.00 96.94 658 GLU A O 1
ATOM 5034 N N . ALA A 1 659 ? -14.520 1.268 33.190 1.00 96.69 659 ALA A N 1
ATOM 5035 C CA . ALA A 1 659 ? -15.004 1.952 31.988 1.00 96.69 659 ALA A CA 1
ATOM 5036 C C . ALA A 1 659 ? -14.418 3.367 31.867 1.00 96.69 659 ALA A C 1
ATOM 5038 O O . ALA A 1 659 ? -13.909 3.738 30.807 1.00 96.69 659 ALA A O 1
ATOM 5039 N N . LYS A 1 660 ? -14.447 4.129 32.966 1.00 97.62 660 LYS A N 1
ATOM 5040 C CA . LYS A 1 660 ? -13.912 5.491 33.046 1.00 97.62 660 LYS A CA 1
ATOM 5041 C C . LYS A 1 660 ? -12.419 5.524 32.723 1.00 97.62 660 LYS A C 1
ATOM 5043 O O . LYS A 1 660 ? -12.021 6.214 31.788 1.00 97.62 660 LYS A O 1
ATOM 5048 N N . MET A 1 661 ? -11.617 4.718 33.421 1.00 97.00 661 MET A N 1
ATOM 5049 C CA . MET A 1 661 ? -10.166 4.656 33.218 1.00 97.00 661 MET A CA 1
ATOM 5050 C C . MET A 1 661 ? -9.803 4.252 31.783 1.00 97.00 661 MET A C 1
ATOM 5052 O O . MET A 1 661 ? -8.865 4.797 31.199 1.00 97.00 661 MET A O 1
ATOM 5056 N N . LEU A 1 662 ? -10.557 3.327 31.176 1.00 96.38 662 LEU A N 1
ATOM 5057 C CA . LEU A 1 662 ? -10.341 2.941 29.783 1.00 96.38 662 LEU A CA 1
ATOM 5058 C C . LEU A 1 662 ? -10.660 4.069 28.800 1.00 96.38 662 LEU A C 1
ATOM 5060 O O . LEU A 1 662 ? -9.917 4.230 27.834 1.00 96.38 662 LEU A O 1
ATOM 5064 N N . TYR A 1 663 ? -11.739 4.828 29.017 1.00 97.19 663 TYR A N 1
ATOM 5065 C CA . TYR A 1 663 ? -12.059 5.989 28.187 1.00 97.19 663 TYR A CA 1
ATOM 5066 C C . TYR A 1 663 ? -11.008 7.094 28.324 1.00 97.19 663 TYR A C 1
ATOM 5068 O O . TYR A 1 663 ? -10.571 7.613 27.301 1.00 97.19 663 TYR A O 1
ATOM 5076 N N . GLU A 1 664 ? -10.574 7.410 29.547 1.00 96.12 664 GLU A N 1
ATOM 5077 C CA . GLU A 1 664 ? -9.505 8.385 29.816 1.00 96.12 664 GLU A CA 1
ATOM 5078 C C . GLU A 1 664 ? -8.201 7.964 29.125 1.00 96.12 664 GLU A C 1
ATOM 5080 O O . GLU A 1 664 ? -7.645 8.710 28.326 1.00 96.12 664 GLU A O 1
ATOM 5085 N N . THR A 1 665 ? -7.778 6.711 29.306 1.00 93.44 665 THR A N 1
ATOM 5086 C CA . THR A 1 665 ? -6.541 6.217 28.681 1.00 93.44 665 THR A CA 1
ATOM 5087 C C . THR A 1 665 ? -6.653 6.155 27.154 1.00 93.44 665 THR A C 1
ATOM 5089 O O . THR A 1 665 ? -5.704 6.477 26.445 1.00 93.44 665 THR A O 1
ATOM 5092 N N . ALA A 1 666 ? -7.808 5.740 26.615 1.00 93.19 666 ALA A N 1
ATOM 5093 C CA . ALA A 1 666 ? -8.036 5.747 25.170 1.00 93.19 666 ALA A CA 1
ATOM 5094 C C . ALA A 1 666 ? -7.999 7.169 24.605 1.00 93.19 666 ALA A C 1
ATOM 5096 O O . ALA A 1 666 ? -7.542 7.356 23.478 1.00 93.19 666 ALA A O 1
ATOM 5097 N N . LEU A 1 667 ? -8.494 8.150 25.362 1.00 92.75 667 LEU A N 1
ATOM 5098 C CA . LEU A 1 667 ? -8.467 9.553 24.986 1.00 92.75 667 LEU A CA 1
ATOM 5099 C C . LEU A 1 667 ? -7.029 10.068 24.914 1.00 92.75 667 LEU A C 1
ATOM 5101 O O . LEU A 1 667 ? -6.647 10.579 23.862 1.00 92.75 667 LEU A O 1
ATOM 5105 N N . ASP A 1 668 ? -6.243 9.844 25.968 1.00 89.56 668 ASP A N 1
ATOM 5106 C CA . ASP A 1 668 ? -4.835 10.245 26.045 1.00 89.56 668 ASP A CA 1
ATOM 5107 C C . ASP A 1 668 ? -4.023 9.626 24.899 1.00 89.56 668 ASP A C 1
ATOM 5109 O O . ASP A 1 668 ? -3.353 10.331 24.148 1.00 89.56 668 ASP A O 1
ATOM 5113 N N . GLU A 1 669 ? -4.138 8.312 24.680 1.00 87.38 669 GLU A N 1
ATOM 5114 C CA . GLU A 1 669 ? -3.444 7.640 23.574 1.00 87.38 669 GLU A CA 1
ATOM 5115 C C . GLU A 1 669 ? -3.896 8.156 22.200 1.00 87.38 669 GLU A C 1
ATOM 5117 O O . GLU A 1 669 ? -3.076 8.330 21.301 1.00 87.38 669 GLU A O 1
ATOM 5122 N N . THR A 1 670 ? -5.191 8.424 22.013 1.00 85.88 670 THR A N 1
ATOM 5123 C CA . THR A 1 670 ? -5.725 8.967 20.751 1.00 85.88 670 THR A CA 1
ATOM 5124 C C . THR A 1 670 ? -5.184 10.371 20.482 1.00 85.88 670 THR A C 1
ATOM 5126 O O . THR A 1 670 ? -4.874 10.690 19.332 1.00 85.88 670 THR A O 1
ATOM 5129 N N . GLU A 1 671 ? -5.073 11.199 21.523 1.00 84.00 671 GLU A N 1
ATOM 5130 C CA . GLU A 1 671 ? -4.527 12.554 21.448 1.00 84.00 671 GLU A CA 1
ATOM 5131 C C . GLU A 1 671 ? -3.040 12.542 21.098 1.00 84.00 671 GLU A C 1
ATOM 5133 O O . GLU A 1 671 ? -2.607 13.334 20.262 1.00 84.00 671 GLU A O 1
ATOM 5138 N N . ILE A 1 672 ? -2.290 11.592 21.665 1.00 77.81 672 ILE A N 1
ATOM 5139 C CA . ILE A 1 672 ? -0.871 11.415 21.365 1.00 77.81 672 ILE A CA 1
ATOM 5140 C C . ILE A 1 672 ? -0.671 10.952 19.912 1.00 77.81 672 ILE A C 1
ATOM 5142 O O . ILE A 1 672 ? 0.101 11.571 19.196 1.00 77.81 672 ILE A O 1
ATOM 5146 N N . VAL A 1 673 ? -1.370 9.904 19.454 1.00 72.75 673 VAL A N 1
ATOM 5147 C CA . VAL A 1 673 ? -1.076 9.251 18.158 1.00 72.75 673 VAL A CA 1
ATOM 5148 C C . VAL A 1 673 ? -1.557 10.030 16.936 1.00 72.75 673 VAL A C 1
ATOM 5150 O O . VAL A 1 673 ? -0.934 10.004 15.874 1.00 72.75 673 VAL A O 1
ATOM 5153 N N . LEU A 1 674 ? -2.779 10.567 16.977 1.00 63.38 674 LEU A N 1
ATOM 5154 C CA . LEU A 1 674 ? -3.537 10.703 15.729 1.00 63.38 674 LEU A CA 1
ATOM 5155 C C . LEU A 1 674 ? -3.454 12.071 15.048 1.00 63.38 674 LEU A C 1
ATOM 5157 O O . LEU A 1 674 ? -4.043 12.226 13.967 1.00 63.38 674 LEU A O 1
ATOM 5161 N N . GLY A 1 675 ? -2.754 13.053 15.620 1.00 61.97 675 GLY A N 1
ATOM 5162 C CA . GLY A 1 675 ? -2.736 14.421 15.090 1.00 61.97 675 GLY A CA 1
ATOM 5163 C C . GLY A 1 675 ? -4.138 14.883 14.641 1.00 61.97 675 GLY A C 1
ATOM 5164 O O . GLY A 1 675 ? -5.151 14.572 15.271 1.00 61.97 675 GLY A O 1
ATOM 5165 N N . GLN A 1 676 ? -4.245 15.553 13.487 1.00 48.50 676 GLN A N 1
ATOM 5166 C CA . GLN A 1 676 ? -5.548 15.993 12.955 1.00 48.50 676 GLN A CA 1
ATOM 5167 C C . GLN A 1 676 ? -6.492 14.847 12.522 1.00 48.50 676 GLN A C 1
ATOM 5169 O O . GLN A 1 676 ? -7.713 15.013 12.545 1.00 48.50 676 GLN A O 1
ATOM 5174 N N . LYS A 1 677 ? -5.977 13.670 12.130 1.00 50.88 677 LYS A N 1
ATOM 5175 C CA . LYS A 1 677 ? -6.816 12.567 11.610 1.00 50.88 677 LYS A CA 1
ATOM 5176 C C . LYS A 1 677 ? -7.627 11.865 12.707 1.00 50.88 677 LYS A C 1
ATOM 5178 O O . LYS A 1 677 ? -8.621 11.208 12.399 1.00 50.88 677 LYS A O 1
ATOM 5183 N N . GLY A 1 678 ? -7.256 12.034 13.976 1.00 63.75 678 GLY A N 1
ATOM 5184 C CA . GLY A 1 678 ? -7.952 11.447 15.127 1.00 63.75 678 GLY A CA 1
ATOM 5185 C C . GLY A 1 678 ? -9.084 12.269 15.709 1.00 63.75 678 GLY A C 1
ATOM 5186 O O . GLY A 1 678 ? -9.840 11.737 16.518 1.00 63.75 678 GLY A O 1
ATOM 5187 N N . LEU A 1 679 ? -9.240 13.531 15.299 1.00 66.31 679 LEU A N 1
ATOM 5188 C CA . LEU A 1 679 ? -10.136 14.488 15.961 1.00 66.31 679 LEU A CA 1
ATOM 5189 C C . LEU A 1 679 ? -11.587 13.994 16.066 1.00 66.31 679 LEU A C 1
ATOM 5191 O O . LEU A 1 679 ? -12.251 14.216 17.076 1.00 66.31 679 LEU A O 1
ATOM 5195 N N . ARG A 1 680 ? -12.078 13.260 15.057 1.00 71.81 680 ARG A N 1
ATOM 5196 C CA . ARG A 1 680 ? -13.431 12.677 15.085 1.00 71.81 680 ARG A CA 1
ATOM 5197 C C . ARG A 1 680 ? -13.572 11.554 16.114 1.00 71.81 680 ARG A C 1
ATOM 5199 O O . ARG A 1 680 ? -14.593 11.482 16.795 1.00 71.81 680 ARG A O 1
ATOM 5206 N N . ASN A 1 681 ? -12.558 10.699 16.245 1.00 80.19 681 ASN A N 1
ATOM 5207 C CA . ASN A 1 681 ? -12.551 9.640 17.257 1.00 80.19 681 ASN A CA 1
ATOM 5208 C C . ASN A 1 681 ? -12.423 10.245 18.656 1.00 80.19 681 ASN A C 1
ATOM 5210 O O . ASN A 1 681 ? -13.170 9.860 19.548 1.00 80.19 681 ASN A O 1
ATOM 5214 N N . LEU A 1 682 ? -11.559 11.251 18.808 1.00 87.81 682 LEU A N 1
ATOM 5215 C CA . LEU A 1 682 ? -11.354 11.986 20.052 1.00 87.81 682 LEU A CA 1
ATOM 5216 C C . LEU A 1 682 ? -12.664 12.600 20.571 1.00 87.81 682 LEU A C 1
ATOM 5218 O O . LEU A 1 682 ? -13.036 12.374 21.718 1.00 87.81 682 LEU A O 1
ATOM 5222 N N . ALA A 1 683 ? -13.412 13.306 19.714 1.00 89.94 683 ALA A N 1
ATOM 5223 C CA . ALA A 1 683 ? -14.701 13.895 20.084 1.00 89.94 683 ALA A CA 1
ATOM 5224 C C . ALA A 1 683 ? -15.727 12.839 20.529 1.00 89.94 683 ALA A C 1
ATOM 5226 O O . ALA A 1 683 ? -16.484 13.059 21.473 1.00 89.94 683 ALA A O 1
ATOM 5227 N N . ASN A 1 684 ? -15.742 11.670 19.879 1.00 92.25 684 ASN A N 1
ATOM 5228 C CA . ASN A 1 684 ? -16.635 10.582 20.266 1.00 92.25 684 ASN A CA 1
ATOM 5229 C C . ASN A 1 684 ? -16.243 9.965 21.619 1.00 92.25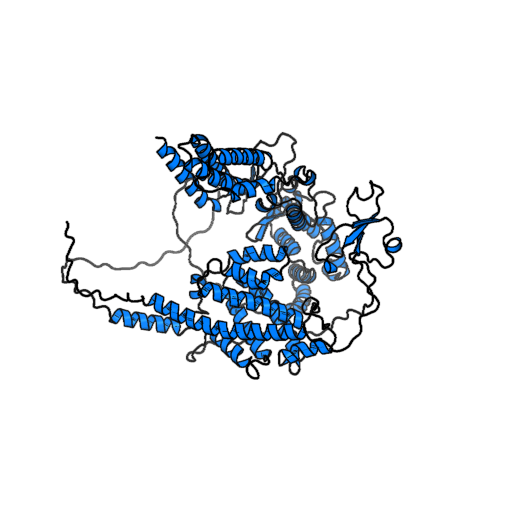 684 ASN A C 1
ATOM 5231 O O . ASN A 1 684 ? -17.127 9.702 22.430 1.00 92.25 684 ASN A O 1
ATOM 5235 N N . ILE A 1 685 ? -14.944 9.762 21.871 1.00 95.00 685 ILE A N 1
ATOM 5236 C CA . ILE A 1 685 ? -14.436 9.263 23.158 1.00 95.00 685 ILE A CA 1
ATOM 5237 C C . ILE A 1 685 ? -14.801 10.246 24.279 1.00 95.00 685 ILE A C 1
ATOM 5239 O O . ILE A 1 685 ? -15.412 9.824 25.257 1.00 95.00 685 ILE A O 1
ATOM 5243 N N . LYS A 1 686 ? -14.530 11.551 24.096 1.00 95.75 686 LYS A N 1
ATOM 5244 C CA . LYS A 1 686 ? -14.879 12.611 25.064 1.00 95.75 686 LYS A CA 1
ATOM 5245 C C . LYS A 1 686 ? -16.368 12.613 25.399 1.00 95.75 686 LYS A C 1
ATOM 5247 O O . LYS A 1 686 ? -16.727 12.471 26.560 1.00 95.75 686 LYS A O 1
ATOM 5252 N N . ARG A 1 687 ? -17.231 12.648 24.378 1.00 96.38 687 ARG A N 1
ATOM 5253 C CA . ARG A 1 687 ? -18.690 12.627 24.565 1.00 96.38 687 ARG A CA 1
ATOM 5254 C C . ARG A 1 687 ? -19.162 11.400 25.352 1.00 96.38 687 ARG A C 1
ATOM 5256 O O . ARG A 1 687 ? -20.077 11.501 26.158 1.00 96.38 687 ARG A O 1
ATOM 5263 N N . ARG A 1 688 ? -18.588 10.220 25.093 1.00 96.94 688 ARG A N 1
ATOM 5264 C CA . ARG A 1 688 ? -18.966 8.984 25.801 1.00 96.94 688 ARG A CA 1
ATOM 5265 C C . ARG A 1 688 ? -18.489 8.988 27.251 1.00 96.94 688 ARG A C 1
ATOM 5267 O O . ARG A 1 688 ? -19.238 8.555 28.118 1.00 96.94 688 ARG A O 1
ATOM 5274 N N . LEU A 1 689 ? -17.289 9.505 27.507 1.00 97.50 689 LEU A N 1
ATOM 5275 C CA . LEU A 1 689 ? -16.774 9.699 28.860 1.00 97.50 689 LEU A CA 1
ATOM 5276 C C . LEU A 1 689 ? -17.647 10.682 29.656 1.00 97.50 689 LEU A C 1
ATOM 5278 O O . LEU A 1 689 ? -18.010 10.381 30.786 1.00 97.50 689 LEU A O 1
ATOM 5282 N N . GLU A 1 690 ? -18.050 11.804 29.058 1.00 97.31 690 GLU A N 1
ATOM 5283 C CA . GLU A 1 690 ? -18.972 12.775 29.671 1.00 97.31 690 GLU A CA 1
ATOM 5284 C C . GLU A 1 690 ? -20.320 12.129 30.026 1.00 97.31 690 GLU A C 1
ATOM 5286 O O . GLU A 1 690 ? -20.752 12.210 31.171 1.00 97.31 690 GLU A O 1
ATOM 5291 N N . GLN A 1 691 ? -20.929 11.392 29.089 1.00 96.94 691 GLN A N 1
ATOM 5292 C CA . GLN A 1 691 ? -22.175 10.648 29.330 1.00 96.94 691 GLN A CA 1
ATOM 5293 C C . GLN A 1 691 ? -22.047 9.629 30.472 1.00 96.94 691 GLN A C 1
ATOM 5295 O O . GLN A 1 691 ? -22.958 9.481 31.288 1.00 96.94 691 GLN A O 1
ATOM 5300 N N . LEU A 1 692 ? -20.916 8.918 30.542 1.00 96.94 692 LEU A N 1
ATOM 5301 C CA . LEU A 1 692 ? -20.643 7.979 31.626 1.00 96.94 692 LEU A CA 1
ATOM 5302 C C . LEU A 1 692 ? -20.586 8.712 32.976 1.00 96.94 692 LEU A C 1
ATOM 5304 O O . LEU A 1 692 ? -21.218 8.268 33.931 1.00 96.94 692 LEU A O 1
ATOM 5308 N N . LEU A 1 693 ? -19.879 9.845 33.050 1.00 97.06 693 LEU A N 1
ATOM 5309 C CA . LEU A 1 693 ? -19.758 10.649 34.271 1.00 97.06 693 LEU A CA 1
ATOM 5310 C C . LEU A 1 693 ? -21.102 11.246 34.718 1.00 97.06 693 LEU A C 1
ATOM 5312 O O . LEU A 1 693 ? -21.390 11.248 35.913 1.00 97.06 693 LEU A O 1
ATOM 5316 N N . GLU A 1 694 ? -21.942 11.688 33.778 1.00 96.62 694 GLU A N 1
ATOM 5317 C CA . GLU A 1 694 ? -23.303 12.175 34.053 1.00 96.62 694 GLU A CA 1
ATOM 5318 C C . GLU A 1 694 ? -24.215 11.090 34.633 1.00 96.62 694 GLU A C 1
ATOM 5320 O O . GLU A 1 694 ? -25.098 11.397 35.420 1.00 96.62 694 GLU A O 1
ATOM 5325 N N . THR A 1 695 ? -23.998 9.820 34.283 1.00 94.44 695 THR A N 1
ATOM 5326 C CA . THR A 1 695 ? -24.819 8.707 34.795 1.00 94.44 695 THR A CA 1
ATOM 5327 C C . THR A 1 695 ? -24.527 8.400 36.275 1.00 94.44 695 THR A C 1
ATOM 5329 O O . THR A 1 695 ? -25.337 7.763 36.945 1.00 94.44 695 THR A O 1
ATOM 5332 N N . MET A 1 696 ? -23.371 8.832 36.793 1.00 91.00 696 MET A N 1
ATOM 5333 C CA . MET A 1 696 ? -22.976 8.654 38.197 1.00 91.00 696 MET A CA 1
ATOM 5334 C C . MET A 1 696 ? -23.420 9.818 39.097 1.00 91.00 696 MET A C 1
ATOM 5336 O O . MET A 1 696 ? -23.581 9.619 40.304 1.00 91.00 696 MET A O 1
ATOM 5340 N N . ALA A 1 697 ? -23.540 11.018 38.524 1.00 88.19 697 ALA A N 1
ATOM 5341 C CA . ALA A 1 697 ? -23.942 12.237 39.225 1.00 88.19 697 ALA A CA 1
ATOM 5342 C C . ALA A 1 697 ? -25.450 12.244 39.506 1.00 88.19 697 ALA A C 1
ATOM 5344 O O . ALA A 1 697 ? -25.820 12.659 40.631 1.00 88.19 697 ALA A O 1
#